Protein AF-A0A2G5UJR7-F1 (afdb_monomer_lite)

Secondary structure (DSSP, 8-state):
----PPPP-EE----EEEEEEEES-EEE--SEEEEEEEEEEEEE--S-EEEEEEEEEEEE--S-EEEEEEES-EEE--S--SEEEEESS-B--S-HHHHHHHHHHHHHHHHHHHHHHHHH---HHHHHHHHTT-STTHHHHHHTT--EEEEEEEE-GGG--EEEEEETTEEEEEEEEE-SSGGGTT-EEE-SS-TTEEEEEE-TTSS-SHHHHHHHHHHHHT--S-SEEEE--SS--HHHHT-SHHHHT-SEEEE--S---HHHHHHHHHH-TT--EEEE-SPPPTT-TTGGGGSSEEEE-S-----HHHHHT---SEEEESS---BHHHHHHHHHHHHHH---SS--EEEEES-BS-HHHHHTT---B-GGGGGGGS--S-TTTSSHHHHTTT-EEEEEETTEEEEEEEETTTEEEEEEEEHHHHH---

InterPro domains:
  IPR012885 Sdz-33, F-box domain [PF07735] (295-349)

Radius of gyration: 39.43 Å; chains: 1; bounding box: 94×43×127 Å

pLDDT: mean 76.52, std 18.33, range [26.19, 98.12]

Foldseek 3Di:
DDDDDDDADEDPDADEAEEEEDEPHEYEHHAEYHAYEYEQYEYEDHAEYAHYEYHDYEYEDYAEYHHYEYEDYEYPDHNDYDHYDYDDDDDPDNPVVVVVVVVVVVVVVVVVVLLVCLVPDDQPLVNVQSCVPDVPSLVSLQVVLFPKAQWEWADAAPRQIWIWIAGPNDIAIEGEAEDPDPVCAQDWAQDPVDSSYIYGYFHPPDLCTVLVVVVVVCSSNVPPAHAEYEYQHQPDQQLSVQPHLRSLAYQEYEYQRADDDPVSLVVNVVRNPNHQYYEYQYADDPPCLLSQLQHAAYEYNDARADALVSVQPGPYQHEEYQHYPQELLRLLVNVVSCQPVVPDVNHFKYKYAFYHDDPCSNCPPADKDDPCLVVLQDWDDDPPSNDCVLVPFSWIKHDRDVFKIWIWGDPPVGMIMIGIDGCCRTPNDD

Structure (mmCIF, N/CA/C/O backbone):
data_AF-A0A2G5UJR7-F1
#
_entry.id   AF-A0A2G5UJR7-F1
#
loop_
_atom_site.group_PDB
_atom_site.id
_atom_site.type_symbol
_atom_site.label_atom_id
_atom_site.label_alt_id
_atom_site.label_comp_id
_atom_site.label_asym_id
_atom_site.label_entity_id
_atom_site.label_seq_id
_atom_site.pdbx_PDB_ins_code
_atom_site.Cartn_x
_atom_site.Cartn_y
_atom_site.Cartn_z
_atom_site.occupancy
_atom_site.B_iso_or_equiv
_atom_site.auth_seq_id
_atom_site.auth_comp_id
_atom_site.auth_asym_id
_atom_site.auth_atom_id
_atom_site.pdbx_PDB_model_num
ATOM 1 N N . MET A 1 1 ? 61.836 2.411 -93.954 1.00 38.62 1 MET A N 1
ATOM 2 C CA . MET A 1 1 ? 61.066 3.333 -93.095 1.00 38.62 1 MET A CA 1
ATOM 3 C C . MET A 1 1 ? 59.613 3.214 -93.501 1.00 38.62 1 MET A C 1
ATOM 5 O O . MET A 1 1 ? 59.251 3.673 -94.574 1.00 38.62 1 MET A O 1
ATOM 9 N N . SER A 1 2 ? 58.830 2.520 -92.686 1.00 26.19 2 SER A N 1
ATOM 10 C CA . SER A 1 2 ? 57.394 2.307 -92.867 1.00 26.19 2 SER A CA 1
ATOM 11 C C . SER A 1 2 ? 56.785 2.135 -91.476 1.00 26.19 2 SER A C 1
ATOM 13 O O . SER A 1 2 ? 57.168 1.220 -90.753 1.00 26.19 2 SER A O 1
ATOM 15 N N . ASN A 1 3 ? 55.906 3.069 -91.109 1.00 37.50 3 ASN A N 1
ATOM 16 C CA . ASN A 1 3 ? 55.035 3.029 -89.934 1.00 37.50 3 ASN A CA 1
ATOM 17 C C . ASN A 1 3 ? 53.790 2.191 -90.252 1.00 37.50 3 ASN A C 1
ATOM 19 O O . ASN A 1 3 ? 53.241 2.379 -91.332 1.00 37.50 3 ASN A O 1
ATOM 23 N N . PHE A 1 4 ? 53.364 1.338 -89.312 1.00 28.88 4 PHE A N 1
ATOM 24 C CA . PHE A 1 4 ? 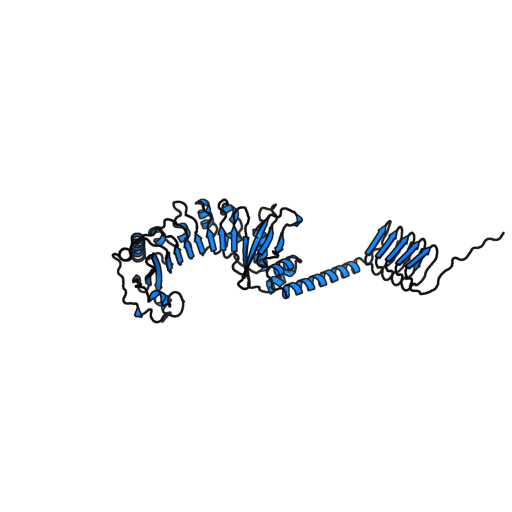51.989 0.980 -88.885 1.00 28.88 4 PHE A CA 1
ATOM 25 C C . PHE A 1 4 ? 52.088 -0.166 -87.837 1.00 28.88 4 PHE A C 1
ATOM 27 O O . PHE A 1 4 ? 53.146 -0.791 -87.757 1.00 28.88 4 PHE A O 1
ATOM 34 N N . PRO A 1 5 ? 51.089 -0.354 -86.949 1.00 34.91 5 PRO A N 1
ATOM 35 C CA . PRO A 1 5 ? 51.280 -0.553 -85.511 1.00 34.91 5 PRO A CA 1
ATOM 36 C C . PRO A 1 5 ? 51.172 -2.021 -85.065 1.00 34.91 5 PRO A C 1
ATOM 38 O O . PRO A 1 5 ? 50.474 -2.816 -85.687 1.00 34.91 5 PRO A O 1
ATOM 41 N N . GLU A 1 6 ? 51.842 -2.360 -83.959 1.00 30.22 6 GLU A N 1
ATOM 42 C CA . GLU A 1 6 ? 51.709 -3.656 -83.280 1.00 30.22 6 GLU A CA 1
ATOM 43 C C . GLU A 1 6 ? 50.329 -3.777 -82.611 1.00 30.22 6 GLU A C 1
ATOM 45 O O . GLU A 1 6 ? 49.926 -2.929 -81.815 1.00 30.22 6 GLU A O 1
ATOM 50 N N . GLU A 1 7 ? 49.598 -4.832 -82.971 1.00 31.41 7 GLU A N 1
ATOM 51 C CA . GLU A 1 7 ? 48.292 -5.207 -82.427 1.00 31.41 7 GLU A CA 1
ATOM 52 C C . GLU A 1 7 ? 48.357 -5.470 -80.909 1.00 31.41 7 GLU A C 1
ATOM 54 O O . GLU A 1 7 ? 49.208 -6.216 -80.422 1.00 31.41 7 GLU A O 1
ATOM 59 N N . VAL A 1 8 ? 47.415 -4.894 -80.153 1.00 36.28 8 VAL A N 1
ATOM 60 C CA . VAL A 1 8 ? 47.184 -5.213 -78.734 1.00 36.28 8 VAL A CA 1
ATOM 61 C C . VAL A 1 8 ? 46.490 -6.585 -78.661 1.00 36.28 8 VAL A C 1
ATOM 63 O O . VAL A 1 8 ? 45.451 -6.756 -79.304 1.00 36.28 8 VAL A O 1
ATOM 66 N N . PRO A 1 9 ? 46.993 -7.583 -77.908 1.00 38.06 9 PRO A N 1
ATOM 67 C CA . PRO A 1 9 ? 46.350 -8.892 -77.855 1.00 38.06 9 PRO A CA 1
ATOM 68 C C . PRO A 1 9 ? 45.010 -8.797 -77.115 1.00 38.06 9 PRO A C 1
ATOM 70 O O . PRO A 1 9 ? 44.986 -8.559 -75.904 1.00 38.06 9 PRO A O 1
ATOM 73 N N . SER A 1 10 ? 43.905 -9.013 -77.832 1.00 43.06 10 SER A N 1
ATOM 74 C CA . SER A 1 10 ? 42.566 -9.186 -77.263 1.00 43.06 10 SER A CA 1
ATOM 75 C C . SER A 1 10 ? 42.354 -10.653 -76.869 1.00 43.06 10 SER A C 1
ATOM 77 O O . SER A 1 10 ? 42.514 -11.568 -77.678 1.00 43.06 10 SER A O 1
ATOM 79 N N . PHE A 1 11 ? 42.005 -10.913 -75.606 1.00 47.06 11 PHE A N 1
ATOM 80 C CA . PHE A 1 11 ? 41.669 -12.263 -75.145 1.00 47.06 11 PHE A CA 1
ATOM 81 C C . PHE A 1 11 ? 40.153 -12.490 -75.241 1.00 47.06 11 PHE A C 1
ATOM 83 O O . PHE A 1 11 ? 39.407 -12.149 -74.328 1.00 47.06 11 PHE A O 1
ATOM 90 N N . LEU A 1 12 ? 39.695 -13.130 -76.320 1.00 41.28 12 LEU A N 1
ATOM 91 C CA . LEU A 1 12 ? 38.316 -13.621 -76.465 1.00 41.28 12 LEU A CA 1
ATOM 92 C C . LEU A 1 12 ? 38.169 -15.035 -75.875 1.00 41.28 12 LEU A C 1
ATOM 94 O O . LEU A 1 12 ? 38.038 -16.013 -76.612 1.00 41.28 12 LEU A O 1
ATOM 98 N N . VAL A 1 13 ? 38.214 -15.182 -74.544 1.00 45.31 13 VAL A N 1
ATOM 99 C CA . VAL A 1 13 ? 37.947 -16.488 -73.903 1.00 45.31 13 VAL A CA 1
ATOM 100 C C . VAL A 1 13 ? 37.027 -16.352 -72.679 1.00 45.31 13 VAL A C 1
ATOM 102 O O . VAL A 1 13 ? 37.422 -15.750 -71.678 1.00 45.31 13 VAL A O 1
ATOM 105 N N . PRO A 1 14 ? 35.839 -16.995 -72.666 1.00 49.75 14 PRO A N 1
ATOM 106 C CA . PRO A 1 14 ? 34.995 -17.048 -71.477 1.00 49.75 14 PRO A CA 1
ATOM 107 C C . PRO A 1 14 ? 35.597 -17.987 -70.414 1.00 49.75 14 PRO A C 1
ATOM 109 O O . PRO A 1 14 ? 35.396 -19.202 -70.440 1.00 49.75 14 PRO A O 1
ATOM 112 N N . GLY A 1 15 ? 36.324 -17.418 -69.445 1.00 60.34 15 GLY A N 1
ATOM 113 C CA . GLY A 1 15 ? 37.011 -18.140 -68.363 1.00 60.34 15 GLY A CA 1
ATOM 114 C C . GLY A 1 15 ? 36.533 -17.797 -66.943 1.00 60.34 15 GLY A C 1
ATOM 115 O O . GLY A 1 15 ? 35.838 -16.804 -66.710 1.00 60.34 15 GLY A O 1
ATOM 116 N N . ARG A 1 16 ? 36.906 -18.641 -65.965 1.00 59.06 16 ARG A N 1
ATOM 117 C CA . ARG A 1 16 ? 36.943 -18.275 -64.536 1.00 59.06 16 ARG A CA 1
ATOM 118 C C . ARG A 1 16 ? 38.383 -17.948 -64.169 1.00 59.06 16 ARG A C 1
ATOM 120 O O . ARG A 1 16 ? 39.237 -18.823 -64.270 1.00 59.06 16 ARG A O 1
ATOM 127 N N . PHE A 1 17 ? 38.627 -16.741 -63.682 1.00 60.78 17 PHE A N 1
ATOM 128 C CA . PHE A 1 17 ? 39.957 -16.315 -63.257 1.00 60.78 17 PHE A CA 1
ATOM 129 C C . PHE A 1 17 ? 40.044 -16.326 -61.729 1.00 60.78 17 PHE A C 1
ATOM 131 O O . PHE A 1 17 ? 39.136 -15.858 -61.037 1.00 60.78 17 PHE A O 1
ATOM 138 N N . GLY A 1 18 ? 41.108 -16.936 -61.207 1.00 59.69 18 GLY A N 1
ATOM 139 C CA . GLY A 1 18 ? 41.372 -17.061 -59.775 1.00 59.69 18 GLY A CA 1
ATOM 140 C C . GLY A 1 18 ? 42.086 -15.828 -59.225 1.00 59.69 18 GLY A C 1
ATOM 141 O O . GLY A 1 18 ? 41.531 -14.730 -59.244 1.00 59.69 18 GLY A O 1
ATOM 142 N N . THR A 1 19 ? 43.307 -16.026 -58.719 1.00 67.31 19 THR A N 1
ATOM 143 C CA . THR A 1 19 ? 44.206 -14.930 -58.339 1.00 67.31 19 THR A CA 1
ATOM 144 C C . THR A 1 19 ? 45.015 -14.505 -59.554 1.00 67.31 19 THR A C 1
ATOM 146 O O . THR A 1 19 ? 45.807 -15.293 -60.068 1.00 67.31 19 THR A O 1
ATOM 149 N N . THR A 1 20 ? 44.792 -13.297 -60.060 1.00 59.09 20 THR A N 1
ATOM 150 C CA . THR A 1 20 ? 45.427 -12.843 -61.308 1.00 59.09 20 THR A CA 1
ATOM 151 C C . THR A 1 20 ? 45.655 -11.335 -61.271 1.00 59.09 20 THR A C 1
ATOM 153 O O . THR A 1 20 ? 44.880 -10.601 -60.657 1.00 59.09 20 THR A O 1
ATOM 156 N N . THR A 1 21 ? 46.715 -10.875 -61.930 1.00 58.19 21 THR A N 1
ATOM 157 C CA . THR A 1 21 ? 46.986 -9.452 -62.152 1.00 58.19 21 THR A CA 1
ATOM 158 C C . THR A 1 21 ? 47.018 -9.217 -63.652 1.00 58.19 21 THR A C 1
ATOM 160 O O . THR A 1 21 ? 47.770 -9.895 -64.348 1.00 58.19 21 THR A O 1
ATOM 163 N N . PHE A 1 22 ? 46.222 -8.267 -64.132 1.00 59.31 22 PHE A N 1
ATOM 164 C CA . PHE A 1 22 ? 46.191 -7.862 -65.536 1.00 59.31 22 PHE A CA 1
ATOM 165 C C . PHE A 1 22 ? 46.732 -6.437 -65.674 1.00 59.31 22 PHE A C 1
ATOM 167 O O . PHE A 1 22 ? 46.441 -5.575 -64.838 1.00 59.31 22 PHE A O 1
ATOM 174 N N . GLN A 1 23 ? 47.537 -6.201 -66.710 1.00 56.31 23 GLN A N 1
ATOM 175 C CA . GLN A 1 23 ? 48.100 -4.892 -67.045 1.00 56.31 23 GLN A CA 1
ATOM 176 C C . GLN A 1 23 ? 47.990 -4.684 -68.562 1.00 56.31 23 GLN A C 1
ATOM 178 O O . GLN A 1 23 ? 48.477 -5.534 -69.300 1.00 56.31 23 GLN A O 1
ATOM 183 N N . ASN A 1 24 ? 47.381 -3.575 -69.001 1.00 55.94 24 ASN A N 1
ATOM 184 C CA . ASN A 1 24 ? 47.326 -3.120 -70.403 1.00 55.94 24 ASN A CA 1
ATOM 185 C C . ASN A 1 24 ? 46.760 -4.135 -71.433 1.00 55.94 24 ASN A C 1
ATOM 187 O O . ASN A 1 24 ? 47.414 -4.428 -72.431 1.00 55.94 24 ASN A O 1
ATOM 191 N N . HIS A 1 25 ? 45.564 -4.680 -71.219 1.00 56.44 25 HIS A N 1
ATOM 192 C CA . HIS A 1 25 ? 44.875 -5.537 -72.202 1.00 56.44 25 HIS A CA 1
ATOM 193 C C . HIS A 1 25 ? 43.365 -5.193 -72.215 1.00 56.44 25 HIS A C 1
ATOM 195 O O . HIS A 1 25 ? 42.941 -4.363 -71.420 1.00 56.44 25 HIS A O 1
ATOM 201 N N . ASP A 1 26 ? 42.557 -5.851 -73.057 1.00 54.47 26 ASP A N 1
ATOM 202 C CA . ASP A 1 26 ? 41.081 -5.786 -73.028 1.00 54.47 26 ASP A CA 1
ATOM 203 C C . ASP A 1 26 ? 40.491 -7.178 -72.742 1.00 54.47 26 ASP A C 1
ATOM 205 O O . ASP A 1 26 ? 41.033 -8.197 -73.186 1.00 54.47 26 ASP A O 1
ATOM 209 N N . VAL A 1 27 ? 39.395 -7.255 -71.975 1.00 56.84 27 VAL A N 1
ATOM 210 C CA . VAL A 1 27 ? 38.696 -8.512 -71.640 1.00 56.84 27 VAL A CA 1
ATOM 211 C C . VAL A 1 27 ? 37.200 -8.297 -71.811 1.00 56.84 27 VAL A C 1
ATOM 213 O O . VAL A 1 27 ? 36.588 -7.523 -71.076 1.00 56.84 27 VAL A O 1
ATOM 216 N N . SER A 1 28 ? 36.604 -9.072 -72.712 1.00 55.25 28 SER A N 1
ATOM 217 C CA . SER A 1 28 ? 35.161 -9.115 -72.939 1.00 55.25 28 SER A CA 1
ATOM 218 C C . SER A 1 28 ? 34.537 -10.411 -72.397 1.00 55.25 28 SER A C 1
ATOM 220 O O . SER A 1 28 ? 35.118 -11.495 -72.470 1.00 55.25 28 SER A O 1
ATOM 222 N N . GLU A 1 29 ? 33.347 -10.291 -71.801 1.00 57.34 29 GLU A N 1
ATOM 223 C CA . GLU A 1 29 ? 32.478 -11.395 -71.343 1.00 57.34 29 GLU A CA 1
ATOM 224 C C . GLU A 1 29 ? 33.055 -12.452 -70.353 1.00 57.34 29 GLU A C 1
ATOM 226 O O . GLU A 1 29 ? 32.747 -13.655 -70.437 1.00 57.34 29 GLU A O 1
ATOM 231 N N . PRO A 1 30 ? 33.842 -12.085 -69.328 1.00 62.06 30 PRO A N 1
ATOM 232 C CA . PRO A 1 30 ? 34.318 -13.058 -68.349 1.00 62.06 30 PRO A CA 1
ATOM 233 C C . PRO A 1 30 ? 33.185 -13.553 -67.424 1.00 62.06 30 PRO A C 1
ATOM 235 O O . PRO A 1 30 ? 32.359 -12.794 -66.902 1.00 62.06 30 PRO A O 1
ATOM 238 N N . ARG A 1 31 ? 33.159 -14.866 -67.130 1.00 60.12 31 ARG A N 1
ATOM 239 C CA . ARG A 1 31 ? 32.118 -15.460 -66.262 1.00 60.12 31 ARG A CA 1
ATOM 240 C C . ARG A 1 31 ? 32.299 -15.123 -64.780 1.00 60.12 31 ARG A C 1
ATOM 242 O O . ARG A 1 31 ? 31.296 -14.962 -64.080 1.00 60.12 31 ARG A O 1
ATOM 249 N N . SER A 1 32 ? 33.530 -15.093 -64.267 1.00 63.66 32 SER A N 1
ATOM 250 C CA . SER A 1 32 ? 33.801 -14.689 -62.877 1.00 63.66 32 SER A CA 1
ATOM 251 C C . SER A 1 32 ? 35.277 -14.415 -62.593 1.00 63.66 32 SER A C 1
ATOM 253 O O . SER A 1 32 ? 36.124 -15.204 -63.018 1.00 63.66 32 SER A O 1
ATOM 255 N N . PHE A 1 33 ? 35.542 -13.424 -61.743 1.00 64.56 33 PHE A N 1
ATOM 256 C CA . PHE A 1 33 ? 36.852 -13.151 -61.144 1.00 64.56 33 PHE A CA 1
ATOM 257 C C . PHE A 1 33 ? 36.846 -13.414 -59.635 1.00 64.56 33 PHE A C 1
ATOM 259 O O . PHE A 1 33 ? 35.886 -13.066 -58.941 1.00 64.56 33 PHE A O 1
ATOM 266 N N . GLY A 1 34 ? 37.909 -14.048 -59.140 1.00 62.47 34 GLY A N 1
ATOM 267 C CA . GLY A 1 34 ? 38.152 -14.319 -57.724 1.00 62.47 34 GLY A CA 1
ATOM 268 C C . GLY A 1 34 ? 38.814 -13.140 -57.011 1.00 62.47 34 GLY A C 1
ATOM 269 O O . GLY A 1 34 ? 38.117 -12.239 -56.545 1.00 62.47 34 GLY A O 1
ATOM 270 N N . THR A 1 35 ? 40.146 -13.176 -56.911 1.00 69.12 35 THR A N 1
ATOM 271 C CA . THR A 1 35 ? 40.968 -12.106 -56.325 1.00 69.12 35 THR A CA 1
ATOM 272 C C . THR A 1 35 ? 41.793 -11.473 -57.433 1.00 69.12 35 THR A C 1
ATOM 274 O O . THR A 1 35 ? 42.740 -12.084 -57.918 1.00 69.12 35 THR A O 1
ATOM 277 N N . THR A 1 36 ? 41.444 -10.278 -57.886 1.00 63.09 36 THR A N 1
ATOM 278 C CA . THR A 1 36 ? 42.038 -9.744 -59.122 1.00 63.09 36 THR A CA 1
ATOM 279 C C . THR A 1 36 ? 42.407 -8.278 -58.973 1.00 63.09 36 THR A C 1
ATOM 281 O O . THR A 1 36 ? 41.673 -7.509 -58.354 1.00 63.09 36 THR A O 1
ATOM 284 N N . THR A 1 37 ? 43.546 -7.899 -59.544 1.00 60.31 37 THR A N 1
ATOM 285 C CA . THR A 1 37 ? 43.966 -6.499 -59.654 1.00 60.31 37 THR A CA 1
ATOM 286 C C . THR A 1 37 ? 44.063 -6.137 -61.127 1.00 60.31 37 THR A C 1
ATOM 288 O O . THR A 1 37 ? 44.792 -6.795 -61.873 1.00 60.31 37 THR A O 1
ATOM 291 N N . PHE A 1 38 ? 43.352 -5.088 -61.529 1.00 61.50 38 PHE A N 1
ATOM 292 C CA . PHE A 1 38 ? 43.414 -4.524 -62.875 1.00 61.50 38 PHE A CA 1
ATOM 293 C C . PHE A 1 38 ? 44.137 -3.175 -62.830 1.00 61.50 38 PHE A C 1
ATOM 295 O O . PHE A 1 38 ? 43.884 -2.359 -61.937 1.00 61.50 38 PHE A O 1
ATOM 302 N N . ARG A 1 39 ? 45.021 -2.916 -63.802 1.00 56.41 39 ARG A N 1
ATOM 303 C CA . ARG A 1 39 ? 45.673 -1.609 -64.018 1.00 56.41 39 ARG A CA 1
ATOM 304 C C . ARG A 1 39 ? 45.616 -1.215 -65.500 1.00 56.41 39 ARG A C 1
ATOM 306 O O . ARG A 1 39 ? 46.098 -1.999 -66.311 1.00 56.41 39 ARG A O 1
ATOM 313 N N . ASN A 1 40 ? 45.037 -0.044 -65.803 1.00 56.72 40 ASN A N 1
ATOM 314 C CA . ASN A 1 40 ? 44.786 0.506 -67.151 1.00 56.72 40 ASN A CA 1
ATOM 315 C C . ASN A 1 40 ? 44.059 -0.462 -68.123 1.00 56.72 40 ASN A C 1
ATOM 317 O O . ASN A 1 40 ? 44.724 -1.189 -68.861 1.00 56.72 40 ASN A O 1
ATOM 321 N N . TYR A 1 41 ? 42.725 -0.530 -68.090 1.00 63.62 41 TYR A N 1
ATOM 322 C CA . TYR A 1 41 ? 41.926 -1.584 -68.744 1.00 63.62 41 TYR A CA 1
ATOM 323 C C . TYR A 1 41 ? 40.449 -1.179 -68.923 1.00 63.62 41 TYR A C 1
ATOM 325 O O . TYR A 1 41 ? 39.905 -0.467 -68.082 1.00 63.62 41 TYR A O 1
ATOM 333 N N . ASP A 1 42 ? 39.775 -1.757 -69.921 1.00 54.75 42 ASP A N 1
ATOM 334 C CA . ASP A 1 42 ? 38.312 -1.709 -70.049 1.00 54.75 42 ASP A CA 1
ATOM 335 C C . ASP A 1 42 ? 37.711 -3.113 -69.889 1.00 54.75 42 ASP A C 1
ATOM 337 O O . ASP A 1 42 ? 38.165 -4.091 -70.495 1.00 54.75 42 ASP A O 1
ATOM 341 N N . VAL A 1 43 ? 36.690 -3.245 -69.033 1.00 55.91 43 VAL A N 1
ATOM 342 C CA . VAL A 1 43 ? 36.000 -4.528 -68.801 1.00 55.91 43 VAL A CA 1
ATOM 343 C C . VAL A 1 43 ? 34.507 -4.384 -69.070 1.00 55.91 43 VAL A C 1
ATOM 345 O O . VAL A 1 43 ? 33.806 -3.657 -68.363 1.00 55.91 43 VAL A O 1
ATOM 348 N N . SER A 1 44 ? 34.008 -5.153 -70.040 1.00 54.44 44 SER A N 1
ATOM 349 C CA . SER A 1 44 ? 32.599 -5.174 -70.446 1.00 54.44 44 SER A CA 1
ATOM 350 C C . SER A 1 44 ? 31.889 -6.482 -70.058 1.00 54.44 44 SER A C 1
ATOM 352 O O . SER A 1 44 ? 32.420 -7.589 -70.191 1.00 54.44 44 SER A O 1
ATOM 354 N N . GLU A 1 45 ? 30.674 -6.345 -69.515 1.00 56.28 45 GLU A N 1
ATOM 355 C CA . GLU A 1 45 ? 29.735 -7.423 -69.146 1.00 56.28 45 GLU A CA 1
ATOM 356 C C . GLU A 1 45 ? 30.224 -8.562 -68.202 1.00 56.28 45 GLU A C 1
ATOM 358 O O . GLU A 1 45 ? 29.835 -9.734 -68.342 1.00 56.28 45 GLU A O 1
ATOM 363 N N . PRO A 1 46 ? 31.024 -8.296 -67.156 1.00 61.44 46 PRO A N 1
ATOM 364 C CA . PRO A 1 46 ? 31.407 -9.335 -66.206 1.00 61.44 46 PRO A CA 1
ATOM 365 C C . PRO A 1 46 ? 30.209 -9.794 -65.350 1.00 61.44 46 PRO A C 1
ATOM 367 O O . PRO A 1 46 ? 29.490 -9.010 -64.718 1.00 61.44 46 PRO A O 1
ATOM 370 N N . ARG A 1 47 ? 30.006 -11.116 -65.221 1.00 60.00 47 ARG A N 1
ATOM 371 C CA . ARG A 1 47 ? 28.889 -11.634 -64.397 1.00 60.00 47 ARG A CA 1
ATOM 372 C C . ARG A 1 47 ? 29.127 -11.524 -62.885 1.00 60.00 47 ARG A C 1
ATOM 374 O O . ARG A 1 47 ? 28.146 -11.371 -62.150 1.00 60.00 47 ARG A O 1
ATOM 381 N N . ARG A 1 48 ? 30.361 -11.698 -62.385 1.00 61.72 48 ARG A N 1
ATOM 382 C CA . ARG A 1 48 ? 30.683 -11.692 -60.936 1.00 61.72 48 ARG A CA 1
ATOM 383 C C . ARG A 1 48 ? 32.138 -11.303 -60.643 1.00 61.72 48 ARG A C 1
ATOM 385 O O . ARG A 1 48 ? 33.042 -11.940 -61.177 1.00 61.72 48 ARG A O 1
ATOM 392 N N . PHE A 1 49 ? 32.336 -10.407 -59.677 1.00 63.47 49 PHE A N 1
ATOM 393 C CA . PHE A 1 49 ? 33.633 -10.137 -59.040 1.00 63.47 49 PHE A CA 1
ATOM 394 C C . PHE A 1 49 ? 33.630 -10.533 -57.560 1.00 63.47 49 PHE A C 1
ATOM 396 O O . PHE A 1 49 ? 32.652 -10.287 -56.848 1.00 63.47 49 PHE A O 1
ATOM 403 N N . GLY A 1 50 ? 34.718 -11.155 -57.105 1.00 63.00 50 GLY A N 1
ATOM 404 C CA . GLY A 1 50 ? 34.993 -11.458 -55.703 1.00 63.00 50 GLY A CA 1
ATOM 405 C C . GLY A 1 50 ? 35.635 -10.276 -54.974 1.00 63.00 50 GLY A C 1
ATOM 406 O O . GLY A 1 50 ? 34.948 -9.307 -54.649 1.00 63.00 50 GLY A O 1
ATOM 407 N N . THR A 1 51 ? 36.934 -10.387 -54.690 1.00 65.88 51 THR A N 1
ATOM 408 C CA . THR A 1 51 ? 37.757 -9.321 -54.101 1.00 65.88 51 THR A CA 1
ATOM 409 C C . THR A 1 51 ? 38.563 -8.670 -55.215 1.00 65.88 51 THR A C 1
ATOM 411 O O . THR A 1 51 ? 39.410 -9.322 -55.822 1.00 65.88 51 THR A O 1
ATOM 414 N N . THR A 1 52 ? 38.299 -7.411 -55.545 1.00 61.25 52 THR A N 1
ATOM 415 C CA . THR A 1 52 ? 38.892 -6.810 -56.751 1.00 61.25 52 THR A CA 1
ATOM 416 C C . THR A 1 52 ? 39.328 -5.374 -56.511 1.00 61.25 52 THR A C 1
ATOM 418 O O . THR A 1 52 ? 38.610 -4.608 -55.869 1.00 61.25 52 THR A O 1
ATOM 421 N N . THR A 1 53 ? 40.496 -5.017 -57.039 1.00 59.78 53 THR A N 1
ATOM 422 C CA . THR A 1 53 ? 41.014 -3.646 -57.020 1.00 59.78 53 THR A CA 1
ATOM 423 C C . THR A 1 53 ? 41.174 -3.151 -58.451 1.00 59.78 53 THR A C 1
ATOM 425 O O . THR A 1 53 ? 41.848 -3.799 -59.256 1.00 59.78 53 THR A O 1
ATOM 428 N N . PHE A 1 54 ? 40.578 -1.999 -58.745 1.00 60.75 54 PHE A N 1
ATOM 429 C CA . PHE A 1 54 ? 40.687 -1.306 -60.027 1.00 60.75 54 PHE A CA 1
ATOM 430 C C . PHE A 1 54 ? 41.483 -0.001 -59.845 1.00 60.75 54 PHE A C 1
ATOM 432 O O . PHE A 1 54 ? 41.282 0.720 -58.866 1.00 60.75 54 PHE A O 1
ATOM 439 N N . GLN A 1 55 ? 42.424 0.259 -60.760 1.00 56.31 55 GLN A N 1
ATOM 440 C CA . GLN A 1 55 ? 43.245 1.479 -60.848 1.00 56.31 55 GLN A CA 1
ATOM 441 C C . GLN A 1 55 ? 43.389 1.963 -62.314 1.00 56.31 55 GLN A C 1
ATOM 443 O O . GLN A 1 55 ? 44.020 1.286 -63.121 1.00 56.31 55 GLN A O 1
ATOM 448 N N . ASN A 1 56 ? 42.849 3.147 -62.605 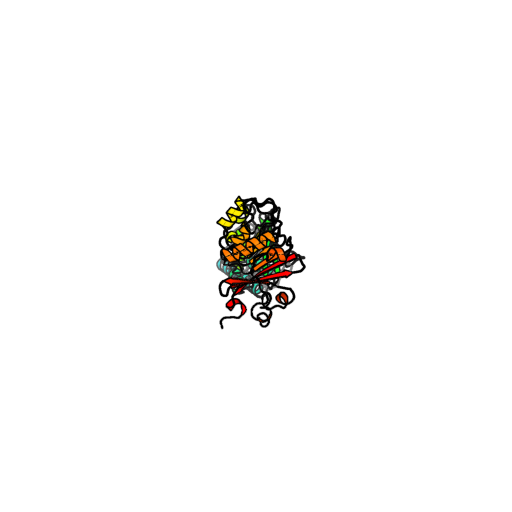1.00 55.19 56 ASN A N 1
ATOM 449 C CA . ASN A 1 56 ? 42.499 3.794 -63.890 1.00 55.19 56 ASN A CA 1
ATOM 450 C C . ASN A 1 56 ? 41.726 2.924 -64.935 1.00 55.19 56 ASN A C 1
ATOM 452 O O . ASN A 1 56 ? 42.381 2.317 -65.774 1.00 55.19 56 ASN A O 1
ATOM 456 N N . HIS A 1 57 ? 40.379 2.852 -64.905 1.00 60.88 57 HIS A N 1
ATOM 457 C CA . HIS A 1 57 ? 39.524 1.986 -65.765 1.00 60.88 57 HIS A CA 1
ATOM 458 C C . HIS A 1 57 ? 38.089 2.502 -65.959 1.00 60.88 57 HIS A C 1
ATOM 460 O O . HIS A 1 57 ? 37.577 3.152 -65.047 1.00 60.88 57 HIS A O 1
ATOM 466 N N . ASP A 1 58 ? 37.416 2.031 -67.019 1.00 52.97 58 ASP A N 1
ATOM 467 C CA . ASP A 1 58 ? 35.952 2.054 -67.166 1.00 52.97 58 ASP A CA 1
ATOM 468 C C . ASP A 1 58 ? 35.356 0.632 -67.053 1.00 52.97 58 ASP A C 1
ATOM 470 O O . ASP A 1 58 ? 35.847 -0.344 -67.631 1.00 52.97 58 ASP A O 1
ATOM 474 N N . VAL A 1 59 ? 34.273 0.482 -66.276 1.00 53.84 59 VAL A N 1
ATOM 475 C CA . VAL A 1 59 ? 33.564 -0.805 -66.110 1.00 53.84 59 VAL A CA 1
ATOM 476 C C . VAL A 1 59 ? 32.082 -0.635 -66.426 1.00 53.84 59 VAL A C 1
ATOM 478 O O . VAL A 1 59 ? 31.378 0.108 -65.740 1.00 53.84 59 VAL A O 1
ATOM 481 N N . SER A 1 60 ? 31.599 -1.393 -67.415 1.00 52.16 60 SER A N 1
ATOM 482 C CA . SER A 1 60 ? 30.210 -1.352 -67.892 1.00 52.16 60 SER A CA 1
ATOM 483 C C . SER A 1 60 ? 29.436 -2.643 -67.576 1.00 52.16 60 SER A C 1
ATOM 485 O O . SER A 1 60 ? 29.920 -3.764 -67.758 1.00 52.16 60 SER A O 1
ATOM 487 N N . GLU A 1 61 ? 28.218 -2.479 -67.049 1.00 55.03 61 GLU A N 1
ATOM 488 C CA . GLU A 1 61 ? 27.209 -3.526 -66.783 1.00 55.03 61 GLU A CA 1
ATOM 489 C C . GLU A 1 61 ? 27.600 -4.755 -65.911 1.00 55.03 61 GLU A C 1
ATOM 491 O O . GLU A 1 61 ? 27.187 -5.899 -66.166 1.00 55.03 61 GLU A O 1
ATOM 496 N N . PRO A 1 62 ? 28.337 -4.597 -64.800 1.00 58.62 62 PRO A N 1
ATOM 497 C CA . PRO A 1 62 ? 28.617 -5.708 -63.896 1.00 58.62 62 PRO A CA 1
ATOM 498 C C . PRO A 1 62 ? 27.357 -6.169 -63.136 1.00 58.62 62 PRO A C 1
ATOM 500 O O . PRO A 1 62 ? 26.672 -5.407 -62.447 1.00 58.62 62 PRO A O 1
ATOM 503 N N . ARG A 1 63 ? 27.068 -7.482 -63.144 1.00 57.47 63 ARG A N 1
ATOM 504 C CA . ARG A 1 63 ? 25.886 -8.004 -62.418 1.00 57.47 63 ARG A CA 1
ATOM 505 C C . ARG A 1 63 ? 26.054 -8.048 -60.892 1.00 57.47 63 ARG A C 1
ATOM 507 O O . ARG A 1 63 ? 25.046 -7.933 -60.189 1.00 57.47 63 ARG A O 1
ATOM 514 N N . ARG A 1 64 ? 27.256 -8.323 -60.358 1.00 58.75 64 ARG A N 1
ATOM 515 C CA . ARG A 1 64 ? 27.520 -8.455 -58.902 1.00 58.75 64 ARG A CA 1
ATOM 516 C C . ARG A 1 64 ? 28.980 -8.184 -58.525 1.00 58.75 64 ARG A C 1
ATOM 518 O O . ARG A 1 64 ? 29.867 -8.847 -59.063 1.00 58.75 64 ARG A O 1
ATOM 525 N N . PHE A 1 65 ? 29.185 -7.378 -57.483 1.00 58.38 65 PHE A N 1
ATOM 526 C CA . PHE A 1 65 ? 30.474 -7.200 -56.801 1.00 58.38 65 PHE A CA 1
ATOM 527 C C . PHE A 1 65 ? 30.456 -7.725 -55.358 1.00 58.38 65 PHE A C 1
ATOM 529 O O . PHE A 1 65 ? 29.456 -7.594 -54.644 1.00 58.38 65 PHE A O 1
ATOM 536 N N . GLY A 1 66 ? 31.572 -8.320 -54.933 1.00 59.66 66 GLY A N 1
ATOM 537 C CA . GLY A 1 66 ? 31.861 -8.675 -53.546 1.00 59.66 66 GLY A CA 1
ATOM 538 C C . GLY A 1 66 ? 32.462 -7.499 -52.773 1.00 59.66 66 GLY A C 1
ATOM 539 O O . GLY A 1 66 ? 31.734 -6.585 -52.384 1.00 59.66 66 GLY A O 1
ATOM 540 N N . THR A 1 67 ? 33.774 -7.560 -52.533 1.00 56.50 67 THR A N 1
ATOM 541 C CA . THR A 1 67 ? 34.561 -6.505 -51.875 1.00 56.50 67 THR A CA 1
ATOM 542 C C . THR A 1 67 ? 35.400 -5.808 -52.937 1.00 56.50 67 THR A C 1
ATOM 544 O O . THR A 1 67 ? 36.277 -6.437 -53.531 1.00 56.50 67 THR A O 1
ATOM 547 N N . THR A 1 68 ? 35.133 -4.534 -53.212 1.00 57.72 68 THR A N 1
ATOM 548 C CA . THR A 1 68 ? 35.763 -3.855 -54.354 1.00 57.72 68 THR A CA 1
ATOM 549 C C . THR A 1 68 ? 36.239 -2.454 -53.998 1.00 57.72 68 THR A C 1
ATOM 551 O O . THR A 1 68 ? 35.512 -1.692 -53.358 1.00 57.72 68 THR A O 1
ATOM 554 N N . THR A 1 69 ? 37.452 -2.125 -54.441 1.00 54.66 69 THR A N 1
ATOM 555 C CA . THR A 1 69 ? 38.045 -0.790 -54.313 1.00 54.66 69 THR A CA 1
ATOM 556 C C . THR A 1 69 ? 38.288 -0.214 -55.702 1.00 54.66 69 THR A C 1
ATOM 558 O O . THR A 1 69 ? 38.945 -0.854 -56.525 1.00 54.66 69 THR A O 1
ATOM 561 N N . PHE A 1 70 ? 37.772 0.990 -55.940 1.00 56.72 70 PHE A N 1
ATOM 562 C CA . PHE A 1 70 ? 37.941 1.745 -57.182 1.00 56.72 70 PHE A CA 1
ATOM 563 C C . PHE A 1 70 ? 38.749 3.022 -56.900 1.00 56.72 70 PHE A C 1
ATOM 565 O O . PHE A 1 70 ? 38.501 3.693 -55.893 1.00 56.72 70 PHE A O 1
ATOM 572 N N . GLN A 1 71 ? 39.713 3.355 -57.764 1.00 49.38 71 GLN A N 1
ATOM 573 C CA . GLN A 1 71 ? 40.552 4.554 -57.632 1.00 49.38 71 GLN A CA 1
ATOM 574 C C . GLN A 1 71 ? 40.661 5.290 -58.981 1.00 49.38 71 GLN A C 1
ATOM 576 O O . GLN A 1 71 ? 41.445 4.854 -59.818 1.00 49.38 71 GLN A O 1
ATOM 581 N N . ASN A 1 72 ? 39.951 6.423 -59.141 1.00 49.09 72 ASN A N 1
ATOM 582 C CA . ASN A 1 72 ? 39.863 7.295 -60.340 1.00 49.09 72 ASN A CA 1
ATOM 583 C C . ASN A 1 72 ? 39.023 6.756 -61.542 1.00 49.09 72 ASN A C 1
ATOM 585 O O . ASN A 1 72 ? 39.619 6.536 -62.599 1.00 49.09 72 ASN A O 1
ATOM 589 N N . HIS A 1 73 ? 37.700 6.502 -61.426 1.00 58.72 73 HIS A N 1
ATOM 590 C CA . HIS A 1 73 ? 36.871 5.813 -62.470 1.00 58.72 73 HIS A CA 1
ATOM 591 C C . HIS A 1 73 ? 35.446 6.355 -62.668 1.00 58.72 73 HIS A C 1
ATOM 593 O O . HIS A 1 73 ? 34.885 6.893 -61.715 1.00 58.72 73 HIS A O 1
ATOM 599 N N . ASP A 1 74 ? 34.846 6.026 -63.825 1.00 47.47 74 ASP A N 1
ATOM 600 C CA . ASP A 1 74 ? 33.396 5.991 -64.083 1.00 47.47 74 ASP A CA 1
ATOM 601 C C . ASP A 1 74 ? 32.866 4.534 -64.057 1.00 47.47 74 ASP A C 1
ATOM 603 O O . ASP A 1 74 ? 33.439 3.613 -64.645 1.00 47.47 74 ASP A O 1
ATOM 607 N N . VAL A 1 75 ? 31.754 4.286 -63.351 1.00 49.72 75 VAL A N 1
ATOM 608 C CA . VAL A 1 75 ? 31.093 2.964 -63.289 1.00 49.72 75 VAL A CA 1
ATOM 609 C C . VAL A 1 75 ? 29.626 3.105 -63.674 1.00 49.72 75 VAL A C 1
ATOM 611 O O . VAL A 1 75 ? 28.861 3.760 -62.967 1.00 49.72 75 VAL A O 1
ATOM 614 N N . SER A 1 76 ? 29.209 2.425 -64.744 1.00 47.09 76 SER A N 1
ATOM 615 C CA . SER A 1 76 ? 27.825 2.434 -65.226 1.00 47.09 76 SER A CA 1
ATOM 616 C C . SER A 1 76 ? 27.074 1.137 -64.874 1.00 47.09 76 SER A C 1
ATOM 618 O O . SER A 1 76 ? 27.537 0.018 -65.098 1.00 47.09 76 SER A O 1
ATOM 620 N N . GLU A 1 77 ? 25.888 1.299 -64.276 1.00 51.12 77 GLU A N 1
ATOM 621 C CA . GLU A 1 77 ? 24.850 0.268 -64.064 1.00 51.12 77 GLU A CA 1
ATOM 622 C C . GLU A 1 77 ? 25.209 -1.040 -63.306 1.00 51.12 77 GLU A C 1
ATOM 624 O O . GLU A 1 77 ? 24.867 -2.156 -63.722 1.00 51.12 77 GLU A O 1
ATOM 629 N N . PRO A 1 78 ? 25.813 -0.969 -62.112 1.00 54.06 78 PRO A N 1
ATOM 630 C CA . PRO A 1 78 ? 25.987 -2.139 -61.259 1.00 54.06 78 PRO A CA 1
ATOM 631 C C . PRO A 1 78 ? 24.662 -2.572 -60.605 1.00 54.06 78 PRO A C 1
ATOM 633 O O . PRO A 1 78 ? 24.041 -1.830 -59.846 1.00 54.06 78 PRO A O 1
ATOM 636 N N . ARG A 1 79 ? 24.246 -3.835 -60.791 1.00 53.00 79 ARG A N 1
ATOM 637 C CA . ARG A 1 79 ? 22.984 -4.323 -60.182 1.00 53.00 79 ARG A CA 1
ATOM 638 C C . ARG A 1 79 ? 23.059 -4.573 -58.671 1.00 53.00 79 ARG A C 1
ATOM 640 O O . ARG A 1 79 ? 22.022 -4.548 -58.010 1.00 53.00 79 ARG A O 1
ATOM 647 N N . ARG A 1 80 ? 24.228 -4.935 -58.115 1.00 54.56 80 ARG A N 1
ATOM 648 C CA . ARG A 1 80 ? 24.404 -5.265 -56.679 1.00 54.56 80 ARG A CA 1
ATOM 649 C C . ARG A 1 80 ? 25.841 -5.060 -56.189 1.00 54.56 80 ARG A C 1
ATOM 651 O O . ARG A 1 80 ? 26.761 -5.672 -56.736 1.00 54.56 80 ARG A O 1
ATOM 658 N N . PHE A 1 81 ? 25.981 -4.365 -55.060 1.00 51.09 81 PHE A N 1
ATOM 659 C CA . PHE A 1 81 ? 27.213 -4.262 -54.268 1.00 51.09 81 PHE A CA 1
ATOM 660 C C . PHE A 1 81 ? 27.044 -4.889 -52.881 1.00 51.09 81 PHE A C 1
ATOM 662 O O . PHE A 1 81 ? 25.945 -4.870 -52.320 1.00 51.09 81 PHE A O 1
ATOM 669 N N . ARG A 1 82 ? 28.126 -5.443 -52.318 1.00 50.91 82 ARG A N 1
ATOM 670 C CA . ARG A 1 82 ? 28.161 -5.916 -50.923 1.00 50.91 82 ARG A CA 1
ATOM 671 C C . ARG A 1 82 ? 28.952 -4.964 -50.024 1.00 50.91 82 ARG A C 1
ATOM 673 O O . ARG A 1 82 ? 28.407 -4.534 -49.013 1.00 50.91 82 ARG A O 1
ATOM 680 N N . THR A 1 83 ? 30.180 -4.622 -50.414 1.00 44.28 83 THR A N 1
ATOM 681 C CA . THR A 1 83 ? 31.023 -3.636 -49.720 1.00 44.28 83 THR A CA 1
ATOM 682 C C . THR A 1 83 ? 31.921 -2.936 -50.740 1.00 44.28 83 THR A C 1
ATOM 684 O O . THR A 1 83 ? 32.705 -3.603 -51.417 1.00 44.28 83 THR A O 1
ATOM 687 N N . THR A 1 84 ? 31.819 -1.610 -50.863 1.00 51.12 84 THR A N 1
ATOM 688 C CA . THR A 1 84 ? 32.533 -0.855 -51.907 1.00 51.12 84 THR A CA 1
ATOM 689 C C . THR A 1 84 ? 33.075 0.462 -51.367 1.00 51.12 84 THR A C 1
ATOM 691 O O . THR A 1 84 ? 32.389 1.152 -50.614 1.00 51.12 84 THR A O 1
ATOM 694 N N . THR A 1 85 ? 34.300 0.803 -51.764 1.00 45.88 85 THR A N 1
ATOM 695 C CA . THR A 1 85 ? 34.968 2.077 -51.456 1.00 45.88 85 THR A CA 1
ATOM 696 C C . THR A 1 85 ? 35.427 2.745 -52.749 1.00 45.88 85 THR A C 1
ATOM 698 O O . THR A 1 85 ? 36.125 2.113 -53.544 1.00 45.88 85 THR A O 1
ATOM 701 N N . PHE A 1 86 ? 35.053 4.013 -52.932 1.00 52.62 86 PHE A N 1
ATOM 702 C CA . PHE A 1 86 ? 35.438 4.852 -54.071 1.00 52.62 86 PHE A CA 1
ATOM 703 C C . PHE A 1 86 ? 36.395 5.954 -53.610 1.00 52.62 86 PHE A C 1
ATOM 705 O O . PHE A 1 86 ? 36.197 6.543 -52.545 1.00 52.62 86 PHE A O 1
ATOM 712 N N . GLN A 1 87 ? 37.420 6.241 -54.409 1.00 40.28 87 GLN A N 1
ATOM 713 C CA . GLN A 1 87 ? 38.282 7.410 -54.245 1.00 40.28 87 GLN A CA 1
ATOM 714 C C . GLN A 1 87 ? 38.374 8.149 -55.590 1.00 40.28 87 GLN A C 1
ATOM 716 O O . GLN A 1 87 ? 38.800 7.554 -56.578 1.00 40.28 87 GLN A O 1
ATOM 721 N N . ASN A 1 88 ? 37.979 9.431 -55.580 1.00 38.28 88 ASN A N 1
ATOM 722 C CA . ASN A 1 88 ? 37.908 10.389 -56.701 1.00 38.28 88 ASN A CA 1
ATOM 723 C C . ASN A 1 88 ? 36.836 10.110 -57.799 1.00 38.28 88 ASN A C 1
ATOM 725 O O . ASN A 1 88 ? 37.127 9.428 -58.776 1.00 38.28 88 ASN A O 1
ATOM 729 N N . HIS A 1 89 ? 35.665 10.763 -57.631 1.00 44.84 89 HIS A N 1
ATOM 730 C CA . HIS A 1 89 ? 34.555 11.099 -58.574 1.00 44.84 89 HIS A CA 1
ATOM 731 C C . HIS A 1 89 ? 33.461 10.068 -58.984 1.00 44.84 89 HIS A C 1
ATOM 733 O O . HIS A 1 89 ? 33.353 9.021 -58.352 1.00 44.84 89 HIS A O 1
ATOM 739 N N . ASP A 1 90 ? 32.529 10.534 -59.846 1.00 38.12 90 ASP A N 1
ATOM 740 C CA . ASP A 1 90 ? 31.048 10.439 -59.839 1.00 38.12 90 ASP A CA 1
ATOM 741 C C . ASP A 1 90 ? 30.434 9.030 -59.941 1.00 38.12 90 ASP A C 1
ATOM 743 O O . ASP A 1 90 ? 30.782 8.207 -60.779 1.00 38.12 90 ASP A O 1
ATOM 747 N N . VAL A 1 91 ? 29.421 8.776 -59.107 1.00 42.19 91 VAL A N 1
ATOM 748 C CA . VAL A 1 91 ? 28.607 7.554 -59.154 1.00 42.19 91 VAL A CA 1
ATOM 749 C C . VAL A 1 91 ? 27.239 7.915 -59.718 1.00 42.19 91 VAL A C 1
ATOM 751 O O . VAL A 1 91 ? 26.481 8.638 -59.072 1.00 42.19 91 VAL A O 1
ATOM 754 N N . SER A 1 92 ? 26.871 7.368 -60.877 1.00 42.53 92 SER A N 1
ATOM 755 C CA . SER A 1 92 ? 25.456 7.289 -61.254 1.00 42.53 92 SER A CA 1
ATOM 756 C C . SER A 1 92 ? 24.786 6.314 -60.277 1.00 42.53 92 SER A C 1
ATOM 758 O O . SER A 1 92 ? 25.130 5.132 -60.248 1.00 42.53 92 SER A O 1
ATOM 760 N N . GLU A 1 93 ? 23.921 6.819 -59.390 1.00 41.91 93 GLU A N 1
ATOM 761 C CA . GLU A 1 93 ? 23.318 6.048 -58.293 1.00 41.91 93 GLU A CA 1
ATOM 762 C C . GLU A 1 93 ? 22.768 4.685 -58.765 1.00 41.91 93 GLU A C 1
ATOM 764 O O . GLU A 1 93 ? 22.028 4.633 -59.749 1.00 41.91 93 GLU A O 1
ATOM 769 N N . PRO A 1 94 ? 23.016 3.568 -58.054 1.00 45.00 94 PRO A N 1
ATOM 770 C CA . PRO A 1 94 ? 22.173 2.394 -58.231 1.00 45.00 94 PRO A CA 1
ATOM 771 C C . PRO A 1 94 ? 20.768 2.772 -57.752 1.00 45.00 94 PRO A C 1
ATOM 773 O O . PRO A 1 94 ? 20.642 3.132 -56.582 1.00 45.00 94 PRO A O 1
ATOM 776 N N . ASP A 1 95 ? 19.753 2.697 -58.631 1.00 49.00 95 ASP A N 1
ATOM 777 C CA . ASP A 1 95 ? 18.340 3.049 -58.389 1.00 49.00 95 ASP A CA 1
ATOM 778 C C . ASP A 1 95 ? 18.018 3.177 -56.892 1.00 49.00 95 ASP A C 1
ATOM 780 O O . ASP A 1 95 ? 17.765 2.173 -56.207 1.00 49.00 95 ASP A O 1
ATOM 784 N N . ALA A 1 96 ? 18.022 4.404 -56.359 1.00 47.81 96 ALA A N 1
ATOM 785 C CA . ALA A 1 96 ? 17.721 4.675 -54.951 1.00 47.81 96 ALA A CA 1
ATOM 786 C C . ALA A 1 96 ? 16.404 3.998 -54.507 1.00 47.81 96 ALA A C 1
ATOM 788 O O . ALA A 1 96 ? 16.234 3.599 -53.350 1.00 47.81 96 ALA A O 1
ATOM 789 N N . HIS A 1 97 ? 15.500 3.769 -55.464 1.00 43.97 97 HIS A N 1
ATOM 790 C CA . HIS A 1 97 ? 14.283 2.982 -55.327 1.00 43.97 97 HIS A CA 1
ATOM 791 C C . HIS A 1 97 ? 14.520 1.513 -54.918 1.00 43.97 97 HIS A C 1
ATOM 793 O O . HIS A 1 97 ? 13.897 1.035 -53.969 1.00 43.97 97 HIS A O 1
ATOM 799 N N . GLN A 1 98 ? 15.443 0.785 -55.557 1.00 47.97 98 GLN A N 1
ATOM 800 C CA . GLN A 1 98 ? 15.721 -0.619 -55.222 1.00 47.97 98 GLN A CA 1
ATOM 801 C C . GLN A 1 98 ? 16.432 -0.766 -53.873 1.00 47.97 98 GLN A C 1
ATOM 803 O O . GLN A 1 98 ? 16.112 -1.671 -53.095 1.00 47.97 98 GLN A O 1
ATOM 808 N N . MET A 1 99 ? 17.355 0.147 -53.558 1.00 47.69 99 MET A N 1
ATOM 809 C CA . MET A 1 99 ? 18.017 0.193 -52.250 1.00 47.69 99 MET A CA 1
ATOM 810 C C . MET A 1 99 ? 17.025 0.520 -51.127 1.00 47.69 99 MET A C 1
ATOM 812 O O . MET A 1 99 ? 17.063 -0.106 -50.063 1.00 47.69 99 MET A O 1
ATOM 816 N N . SER A 1 100 ? 16.075 1.421 -51.388 1.00 50.53 100 SER A N 1
ATOM 817 C CA . SER A 1 100 ? 14.963 1.724 -50.484 1.00 50.53 100 SER A CA 1
ATOM 818 C C . SER A 1 100 ? 14.055 0.506 -50.259 1.00 50.53 100 SER A C 1
ATOM 820 O O . SER A 1 100 ? 13.813 0.134 -49.110 1.00 50.53 100 SER A O 1
ATOM 822 N N . ILE A 1 101 ? 13.638 -0.204 -51.317 1.00 58.56 101 ILE A N 1
ATOM 823 C CA . ILE A 1 101 ? 12.801 -1.417 -51.212 1.00 58.56 101 ILE A CA 1
ATOM 824 C C . ILE A 1 101 ? 13.519 -2.535 -50.445 1.00 58.56 101 ILE A C 1
ATOM 826 O O . ILE A 1 101 ? 12.920 -3.195 -49.588 1.00 58.56 101 ILE A O 1
ATOM 830 N N . MET A 1 102 ? 14.807 -2.763 -50.715 1.00 52.31 102 MET A N 1
ATOM 831 C CA . MET A 1 102 ? 15.588 -3.781 -50.009 1.00 52.31 102 MET A CA 1
ATOM 832 C C . MET A 1 102 ? 15.763 -3.417 -48.528 1.00 52.31 102 MET A C 1
ATOM 834 O O . MET A 1 102 ? 15.582 -4.276 -47.661 1.00 52.31 102 MET A O 1
ATOM 838 N N . GLY A 1 103 ? 16.022 -2.142 -48.223 1.00 60.00 103 GLY A N 1
ATOM 839 C CA . GLY A 1 103 ? 16.059 -1.621 -46.857 1.00 60.00 103 GLY A CA 1
ATOM 840 C C . GLY A 1 103 ? 14.725 -1.789 -46.121 1.00 60.00 103 GLY A C 1
ATOM 841 O O . GLY A 1 103 ? 14.707 -2.255 -44.980 1.00 60.00 103 GLY A O 1
ATOM 842 N N . GLN A 1 104 ? 13.601 -1.492 -46.777 1.00 63.91 104 GLN A N 1
ATOM 843 C CA . GLN A 1 104 ? 12.252 -1.695 -46.235 1.00 63.91 104 GLN A CA 1
ATOM 844 C C . GLN A 1 104 ? 11.945 -3.180 -45.998 1.00 63.91 104 GLN A C 1
ATOM 846 O O . GLN A 1 104 ? 11.444 -3.547 -44.935 1.00 63.91 104 GLN A O 1
ATOM 851 N N . THR A 1 105 ? 12.315 -4.056 -46.934 1.00 67.38 105 THR A N 1
ATOM 852 C CA . THR A 1 105 ? 12.102 -5.509 -46.822 1.00 67.38 105 THR A CA 1
ATOM 853 C C . THR A 1 105 ? 12.918 -6.117 -45.679 1.00 67.38 105 THR A C 1
ATOM 855 O O . THR A 1 105 ? 12.415 -6.950 -44.924 1.00 67.38 105 THR A O 1
ATOM 858 N N . LEU A 1 106 ? 14.177 -5.699 -45.514 1.00 70.50 106 LEU A N 1
ATOM 859 C CA . LEU A 1 106 ? 15.033 -6.159 -44.417 1.00 70.50 106 LEU A CA 1
ATOM 860 C C . LEU A 1 106 ? 14.540 -5.659 -43.055 1.00 70.50 106 LEU A C 1
ATOM 862 O O . LEU A 1 106 ? 14.558 -6.430 -42.095 1.00 70.50 106 LEU A O 1
ATOM 866 N N . ARG A 1 107 ? 14.060 -4.410 -42.972 1.00 66.12 107 ARG A N 1
ATOM 867 C CA . ARG A 1 107 ? 13.407 -3.877 -41.765 1.00 66.12 107 ARG A CA 1
ATOM 868 C C . ARG A 1 107 ? 12.156 -4.679 -41.420 1.00 66.12 107 ARG A C 1
ATOM 870 O O . ARG A 1 107 ? 12.063 -5.167 -40.303 1.00 66.12 107 ARG A O 1
ATOM 877 N N . LYS A 1 108 ? 11.282 -4.940 -42.397 1.00 73.75 108 LYS A N 1
ATOM 878 C CA . LYS A 1 108 ? 10.072 -5.751 -42.200 1.00 73.75 108 LYS A CA 1
ATOM 879 C C . LYS A 1 108 ? 10.389 -7.160 -41.683 1.00 73.75 108 LYS A C 1
ATOM 881 O O . LYS A 1 108 ? 9.821 -7.584 -40.685 1.00 73.75 108 LYS A O 1
ATOM 886 N N . ARG A 1 109 ? 11.362 -7.856 -42.287 1.00 76.44 109 ARG A N 1
ATOM 887 C CA . ARG A 1 109 ? 11.812 -9.185 -41.820 1.00 76.44 109 ARG A CA 1
ATOM 888 C C . ARG A 1 109 ? 12.433 -9.152 -40.424 1.00 76.44 109 ARG A C 1
ATOM 890 O O . ARG A 1 109 ? 12.308 -10.118 -39.673 1.00 76.44 109 ARG A O 1
ATOM 897 N N . ARG A 1 110 ? 13.169 -8.086 -40.089 1.00 76.69 110 ARG A N 1
ATOM 898 C CA . ARG A 1 110 ? 13.725 -7.890 -38.744 1.00 76.69 110 ARG A CA 1
ATOM 899 C C . ARG A 1 110 ? 12.600 -7.715 -37.733 1.00 76.69 110 ARG A C 1
ATOM 901 O O . ARG A 1 110 ? 12.641 -8.384 -36.707 1.00 76.69 110 ARG A O 1
ATOM 908 N N . ASP A 1 111 ? 11.627 -6.867 -38.041 1.00 75.12 111 ASP A N 1
ATOM 909 C CA . ASP A 1 111 ? 10.480 -6.621 -37.178 1.00 75.12 111 ASP A CA 1
ATOM 910 C C . ASP A 1 111 ? 9.709 -7.926 -36.968 1.00 75.12 111 ASP A C 1
ATOM 912 O O . ASP A 1 111 ? 9.616 -8.360 -35.830 1.00 75.12 111 ASP A O 1
ATOM 916 N N . GLU A 1 112 ? 9.319 -8.648 -38.026 1.00 79.75 112 GLU A N 1
ATOM 917 C CA . GLU A 1 112 ? 8.644 -9.961 -37.940 1.00 79.75 112 GLU A CA 1
ATOM 918 C C . GLU A 1 112 ? 9.365 -10.961 -37.013 1.00 79.75 112 GLU A C 1
ATOM 920 O O . GLU A 1 112 ? 8.730 -11.636 -36.203 1.00 79.75 112 GLU A O 1
ATOM 925 N N . ARG A 1 113 ? 10.704 -11.029 -37.069 1.00 82.06 113 ARG A N 1
ATOM 926 C CA . ARG A 1 113 ? 11.498 -11.880 -36.161 1.00 82.06 113 ARG A CA 1
ATOM 927 C C . ARG A 1 113 ? 11.453 -11.412 -34.707 1.00 82.06 113 ARG A C 1
ATOM 929 O O . ARG A 1 113 ? 11.481 -12.249 -33.809 1.00 82.06 113 ARG A O 1
ATOM 936 N N . ILE A 1 114 ? 11.447 -10.101 -34.471 1.00 81.62 114 ILE A N 1
ATOM 937 C CA . ILE A 1 114 ? 11.318 -9.523 -33.129 1.00 81.62 114 ILE A CA 1
ATOM 938 C C . ILE A 1 114 ? 9.916 -9.806 -32.582 1.00 81.62 114 ILE A C 1
ATOM 940 O O . ILE A 1 114 ? 9.808 -10.225 -31.435 1.00 81.62 114 ILE A O 1
ATOM 944 N N . LEU A 1 115 ? 8.869 -9.649 -33.403 1.00 79.31 115 LEU A N 1
ATOM 945 C CA . LEU A 1 115 ? 7.487 -9.937 -33.007 1.00 79.31 115 LEU A CA 1
ATOM 946 C C . LEU A 1 115 ? 7.340 -11.399 -32.572 1.00 79.31 115 LEU A C 1
ATOM 948 O O . LEU A 1 115 ? 6.906 -11.649 -31.453 1.00 79.31 115 LEU A O 1
ATOM 952 N N . LYS A 1 116 ? 7.818 -12.346 -33.392 1.00 83.19 116 LYS A N 1
ATOM 953 C CA . LYS A 1 116 ? 7.780 -13.778 -33.060 1.00 83.19 116 LYS A CA 1
ATOM 954 C C . LYS A 1 116 ? 8.512 -14.098 -31.749 1.00 83.19 116 LYS A C 1
ATOM 956 O O . LYS A 1 116 ? 8.019 -14.868 -30.936 1.00 83.19 116 LYS A O 1
ATOM 961 N N . ARG A 1 117 ? 9.668 -13.468 -31.506 1.00 86.19 117 ARG A N 1
ATOM 962 C CA . ARG A 1 117 ? 10.397 -13.627 -30.236 1.00 86.19 117 ARG A CA 1
ATOM 963 C C . ARG A 1 117 ? 9.602 -13.137 -29.030 1.00 86.19 117 ARG A C 1
ATOM 965 O O . ARG A 1 117 ? 9.674 -13.770 -27.990 1.00 86.19 117 ARG A O 1
ATOM 972 N N . ILE A 1 118 ? 8.876 -12.022 -29.145 1.00 85.31 118 ILE A N 1
ATOM 973 C CA . ILE A 1 118 ? 8.028 -11.537 -28.045 1.00 85.31 118 ILE A CA 1
ATOM 974 C C . ILE A 1 118 ? 6.879 -12.503 -27.775 1.00 85.31 118 ILE A C 1
ATOM 976 O O . ILE A 1 118 ? 6.496 -12.647 -26.623 1.00 85.31 118 ILE A O 1
ATOM 980 N N . GLU A 1 119 ? 6.309 -13.131 -28.801 1.00 83.81 119 GLU A N 1
ATOM 981 C CA . GLU A 1 119 ? 5.203 -14.083 -28.634 1.00 83.81 119 GLU A CA 1
ATOM 982 C C . GLU A 1 119 ? 5.632 -15.346 -27.875 1.00 83.81 119 GLU A C 1
ATOM 984 O O . GLU A 1 119 ? 4.878 -15.824 -27.033 1.00 83.81 119 GLU A O 1
ATOM 989 N N . GLU A 1 120 ? 6.847 -15.837 -28.132 1.00 86.19 120 GLU A N 1
ATOM 990 C CA . GLU A 1 120 ? 7.400 -17.061 -27.529 1.00 86.19 120 GLU A CA 1
ATOM 991 C C . GLU A 1 120 ? 8.106 -16.827 -26.177 1.00 86.19 120 GLU A C 1
ATOM 993 O O . GLU A 1 120 ? 8.366 -17.781 -25.453 1.00 86.19 120 GLU A O 1
ATOM 998 N N . GLU A 1 121 ? 8.449 -15.584 -25.827 1.00 90.06 121 GLU A N 1
ATOM 999 C CA . GLU A 1 121 ? 9.190 -15.274 -24.597 1.00 90.06 121 GLU A CA 1
ATOM 1000 C C . GLU A 1 121 ? 8.288 -15.309 -23.353 1.00 90.06 121 GLU A C 1
ATOM 1002 O O . GLU A 1 121 ? 7.196 -14.735 -23.342 1.00 90.06 121 GLU A O 1
ATOM 1007 N N . GLU A 1 122 ? 8.769 -15.920 -22.274 1.00 88.62 122 GLU A N 1
ATOM 1008 C CA . GLU A 1 122 ? 8.030 -16.044 -21.010 1.00 88.62 122 GLU A CA 1
ATOM 1009 C C . GLU A 1 122 ? 8.595 -15.141 -19.915 1.00 88.62 122 GLU A C 1
ATOM 1011 O O . GLU A 1 122 ? 7.847 -14.701 -19.044 1.00 88.62 122 GLU A O 1
ATOM 1016 N N . SER A 1 123 ? 9.886 -14.794 -19.974 1.00 89.94 123 SER A N 1
ATOM 1017 C CA . SER A 1 123 ? 10.501 -13.914 -18.982 1.00 89.94 123 SER A CA 1
ATOM 1018 C C . SER A 1 123 ? 9.992 -12.480 -19.132 1.00 89.94 123 SER A C 1
ATOM 1020 O O . SER A 1 123 ? 10.242 -11.826 -20.147 1.00 89.94 123 SER A O 1
ATOM 1022 N N . LEU A 1 124 ? 9.362 -11.948 -18.078 1.00 91.81 124 LEU A N 1
ATOM 1023 C CA . LEU A 1 124 ? 8.842 -10.576 -18.034 1.00 91.81 124 LEU A CA 1
ATOM 1024 C C . LEU A 1 124 ? 9.883 -9.547 -18.489 1.00 91.81 124 LEU A C 1
ATOM 1026 O O . LEU A 1 124 ? 9.638 -8.718 -19.365 1.00 91.81 124 LEU A O 1
ATOM 1030 N N . PHE A 1 125 ? 11.087 -9.626 -17.934 1.00 92.69 125 PHE A N 1
ATOM 1031 C CA . PHE A 1 125 ? 12.163 -8.703 -18.263 1.00 92.69 125 PHE A CA 1
ATOM 1032 C C . PHE A 1 125 ? 12.677 -8.852 -19.689 1.00 92.69 125 PHE A C 1
ATOM 1034 O O . PHE A 1 125 ? 13.039 -7.856 -20.317 1.00 92.69 125 PHE A O 1
ATOM 1041 N N . ARG A 1 126 ? 12.704 -10.069 -20.239 1.00 89.00 126 ARG A N 1
ATOM 1042 C CA . ARG A 1 126 ? 13.052 -10.260 -21.650 1.00 89.00 126 ARG A CA 1
ATOM 1043 C C . ARG A 1 126 ? 11.968 -9.705 -22.561 1.00 89.00 126 ARG A C 1
ATOM 1045 O O . ARG A 1 126 ? 12.317 -9.032 -23.527 1.00 89.00 126 ARG A O 1
ATOM 1052 N N . ILE A 1 127 ? 10.693 -9.882 -22.221 1.00 89.69 127 ILE A N 1
ATOM 1053 C CA . ILE A 1 127 ? 9.570 -9.271 -22.942 1.00 89.69 127 ILE A CA 1
ATOM 1054 C C . ILE A 1 127 ? 9.748 -7.748 -22.995 1.00 89.69 127 ILE A C 1
ATOM 1056 O O . ILE A 1 127 ? 9.717 -7.184 -24.088 1.00 89.69 127 ILE A O 1
ATOM 1060 N N . ILE A 1 128 ? 10.030 -7.098 -21.858 1.00 89.12 128 ILE A N 1
ATOM 1061 C CA . ILE A 1 128 ? 10.284 -5.645 -21.778 1.00 89.12 128 ILE A CA 1
ATOM 1062 C C . ILE A 1 128 ? 11.523 -5.245 -22.596 1.00 89.12 128 ILE A C 1
ATOM 1064 O O . ILE A 1 128 ? 11.512 -4.281 -23.365 1.00 89.12 128 ILE A O 1
ATOM 1068 N N . ALA A 1 129 ? 12.619 -5.995 -22.469 1.00 86.56 129 ALA A N 1
ATOM 1069 C CA . ALA A 1 129 ? 13.851 -5.704 -23.196 1.00 86.56 129 ALA A CA 1
ATOM 1070 C C . ALA A 1 129 ? 13.644 -5.777 -24.717 1.00 86.56 129 ALA A C 1
ATOM 1072 O O . ALA A 1 129 ? 14.140 -4.923 -25.454 1.00 86.56 129 ALA A O 1
ATOM 1073 N N . ILE A 1 130 ? 12.898 -6.779 -25.191 1.00 83.94 130 ILE A N 1
ATOM 1074 C CA . ILE A 1 130 ? 12.585 -6.949 -26.609 1.00 83.94 130 ILE A CA 1
ATOM 1075 C C . ILE A 1 130 ? 11.558 -5.895 -27.055 1.00 83.94 130 ILE A C 1
ATOM 1077 O O . ILE A 1 130 ? 11.689 -5.356 -28.158 1.00 83.94 130 ILE A O 1
ATOM 1081 N N . SER A 1 131 ? 10.587 -5.529 -26.206 1.00 82.88 131 SER A N 1
ATOM 1082 C CA . SER A 1 131 ? 9.590 -4.504 -26.535 1.00 82.88 131 SER A CA 1
ATOM 1083 C C . SER A 1 131 ? 10.199 -3.124 -26.743 1.00 82.88 131 SER A C 1
ATOM 1085 O O . SER A 1 131 ? 9.655 -2.347 -27.524 1.00 82.88 131 SER A O 1
ATOM 1087 N N . ASN A 1 132 ? 11.353 -2.851 -26.133 1.00 78.44 132 ASN A N 1
ATOM 1088 C CA . ASN A 1 132 ? 12.093 -1.600 -26.295 1.00 78.44 132 ASN A CA 1
ATOM 1089 C C . ASN A 1 132 ? 12.925 -1.525 -27.592 1.00 78.44 132 ASN A C 1
ATOM 1091 O O . ASN A 1 132 ? 13.482 -0.472 -27.899 1.00 78.44 132 ASN A O 1
ATOM 1095 N N . LEU A 1 133 ? 13.006 -2.603 -28.388 1.00 76.50 133 LEU A N 1
ATOM 1096 C CA . LEU A 1 133 ? 13.793 -2.623 -29.631 1.00 76.50 133 LEU A CA 1
ATOM 1097 C C . LEU A 1 133 ? 13.093 -1.964 -30.826 1.00 76.50 133 LEU A C 1
ATOM 1099 O O . LEU A 1 133 ? 13.771 -1.545 -31.766 1.00 76.50 133 LEU A O 1
ATOM 1103 N N . THR A 1 134 ? 11.758 -1.899 -30.833 1.00 71.12 134 THR A N 1
ATOM 1104 C CA . THR A 1 134 ? 10.982 -1.311 -31.939 1.00 71.12 134 THR A CA 1
ATOM 1105 C C . THR A 1 134 ? 9.768 -0.543 -31.413 1.00 71.12 134 THR A C 1
ATOM 1107 O O . THR A 1 134 ? 9.325 -0.752 -30.291 1.00 71.12 134 THR A O 1
ATOM 1110 N N . LYS A 1 135 ? 9.186 0.354 -32.217 1.00 67.06 135 LYS A N 1
ATOM 1111 C CA . LYS A 1 135 ? 7.979 1.095 -31.802 1.00 67.06 135 LYS A CA 1
ATOM 1112 C C . LYS A 1 135 ? 6.709 0.228 -31.831 1.00 67.06 135 LYS A C 1
ATOM 1114 O O . LYS A 1 135 ? 5.823 0.422 -31.004 1.00 67.06 135 LYS A O 1
ATOM 1119 N N . ASN A 1 136 ? 6.643 -0.753 -32.735 1.00 68.62 136 ASN A N 1
ATOM 1120 C CA . ASN A 1 136 ? 5.435 -1.544 -33.011 1.00 68.62 136 ASN A CA 1
ATOM 1121 C C . ASN A 1 136 ? 5.202 -2.699 -32.018 1.00 68.62 136 ASN A C 1
ATOM 1123 O O . ASN A 1 136 ? 4.137 -3.310 -32.012 1.00 68.62 136 ASN A O 1
ATOM 1127 N N . THR A 1 137 ? 6.173 -2.995 -31.156 1.00 72.25 137 THR A N 1
ATOM 1128 C CA . THR A 1 137 ? 6.143 -4.135 -30.227 1.00 72.25 137 THR A CA 1
ATOM 1129 C C . THR A 1 137 ? 5.244 -3.926 -29.009 1.00 72.25 137 THR A C 1
ATOM 1131 O O . THR A 1 137 ? 4.734 -4.904 -28.469 1.00 72.25 137 THR A O 1
ATOM 1134 N N . HIS A 1 138 ? 4.954 -2.679 -28.624 1.00 77.56 138 HIS A N 1
ATOM 1135 C CA . HIS A 1 138 ? 4.044 -2.369 -27.510 1.00 77.56 138 HIS A CA 1
ATOM 1136 C C . HIS A 1 138 ? 2.644 -2.961 -27.717 1.00 77.56 138 HIS A C 1
ATOM 1138 O O . HIS A 1 138 ? 2.054 -3.510 -26.792 1.00 77.56 138 HIS A O 1
ATOM 1144 N N . GLN A 1 139 ? 2.119 -2.890 -28.946 1.00 78.75 139 GLN A N 1
ATOM 1145 C CA . GLN A 1 139 ? 0.795 -3.428 -29.266 1.00 78.75 139 GLN A CA 1
ATOM 1146 C C . GLN A 1 139 ? 0.735 -4.950 -29.107 1.00 78.75 139 GLN A C 1
ATOM 1148 O O . GLN A 1 139 ? -0.327 -5.485 -28.808 1.00 78.75 139 GLN A O 1
ATOM 1153 N N . ILE A 1 140 ? 1.853 -5.651 -29.298 1.00 80.50 140 ILE A N 1
ATOM 1154 C CA . ILE A 1 140 ? 1.908 -7.107 -29.144 1.00 80.50 140 ILE A CA 1
ATOM 1155 C C . ILE A 1 140 ? 1.918 -7.490 -27.675 1.00 80.50 140 ILE A C 1
ATOM 1157 O O . ILE A 1 140 ? 1.129 -8.341 -27.282 1.00 80.50 140 ILE A O 1
ATOM 1161 N N . VAL A 1 141 ? 2.744 -6.832 -26.858 1.00 86.88 141 VAL A N 1
ATOM 1162 C CA . VAL A 1 141 ? 2.759 -7.090 -25.410 1.00 86.88 141 VAL A CA 1
ATOM 1163 C C . VAL A 1 141 ? 1.369 -6.855 -24.814 1.00 86.88 141 VAL A C 1
ATOM 1165 O O . VAL A 1 141 ? 0.854 -7.729 -24.123 1.00 86.88 141 VAL A O 1
ATOM 1168 N N . LYS A 1 142 ? 0.690 -5.768 -25.210 1.00 84.69 142 LYS A N 1
ATOM 1169 C CA . LYS A 1 142 ? -0.716 -5.528 -24.847 1.00 84.69 142 LYS A CA 1
ATOM 1170 C C . LYS A 1 142 ? -1.655 -6.654 -25.283 1.00 84.69 142 LYS A C 1
ATOM 1172 O O . LYS A 1 142 ? -2.477 -7.116 -24.499 1.00 84.69 142 LYS A O 1
ATOM 1177 N N . LYS A 1 143 ? -1.535 -7.128 -26.530 1.00 85.88 143 LYS A N 1
ATOM 1178 C CA . LYS A 1 143 ? -2.355 -8.241 -27.047 1.00 85.88 143 LYS A CA 1
ATOM 1179 C C . LYS A 1 143 ? -2.137 -9.547 -26.284 1.00 85.88 143 LYS A C 1
ATOM 1181 O O . LYS A 1 143 ? -3.068 -10.344 -26.225 1.00 85.88 143 LYS A O 1
ATOM 1186 N N . ARG A 1 144 ? -0.951 -9.760 -25.700 1.00 87.75 144 ARG A N 1
ATOM 1187 C CA . ARG A 1 144 ? -0.660 -10.951 -24.888 1.00 87.75 144 ARG A CA 1
ATOM 1188 C C . ARG A 1 144 ? -1.414 -10.980 -23.560 1.00 87.75 144 ARG A C 1
ATOM 1190 O O . ARG A 1 144 ? -1.498 -12.059 -22.990 1.00 87.75 144 ARG A O 1
ATOM 1197 N N . LYS A 1 145 ? -1.964 -9.848 -23.090 1.00 85.88 145 LYS A N 1
ATOM 1198 C CA . LYS A 1 145 ? -2.713 -9.752 -21.821 1.00 85.88 145 LYS A CA 1
ATOM 1199 C C . LYS A 1 145 ? -1.982 -10.450 -20.669 1.00 85.88 145 LYS A C 1
ATOM 1201 O O . LYS A 1 145 ? -2.542 -11.300 -19.984 1.00 85.88 145 LYS A O 1
ATOM 1206 N N . LEU A 1 146 ? -0.696 -10.139 -20.527 1.00 90.31 146 LEU A N 1
ATOM 1207 C CA . LEU A 1 146 ? 0.136 -10.722 -19.481 1.00 90.31 146 LEU A CA 1
ATOM 1208 C C . LEU A 1 146 ? -0.465 -10.388 -18.113 1.00 90.31 146 LEU A C 1
ATOM 1210 O O . LEU A 1 146 ? -0.801 -9.234 -17.861 1.00 90.31 146 LEU A O 1
ATOM 1214 N N . CYS A 1 147 ? -0.584 -11.390 -17.242 1.00 90.00 147 CYS A N 1
ATOM 1215 C CA . CYS A 1 147 ? -1.112 -11.231 -15.888 1.00 90.00 147 CYS A CA 1
ATOM 1216 C C . CYS A 1 147 ? -0.079 -10.543 -14.985 1.00 90.00 147 CYS A C 1
ATOM 1218 O O . CYS A 1 147 ? 0.557 -11.190 -14.154 1.00 90.00 147 CYS A O 1
ATOM 1220 N N . VAL A 1 148 ? 0.123 -9.243 -15.194 1.00 93.75 148 VAL A N 1
ATOM 1221 C CA . VAL A 1 148 ? 0.981 -8.395 -14.365 1.00 93.75 148 VAL A CA 1
ATOM 1222 C C . VAL A 1 148 ? 0.099 -7.571 -13.436 1.00 93.75 148 VAL A C 1
ATOM 1224 O O . VAL A 1 148 ? -0.830 -6.907 -13.887 1.00 93.75 148 VAL A O 1
ATOM 1227 N N . TYR A 1 149 ? 0.381 -7.616 -12.140 1.00 92.81 149 TYR A N 1
ATOM 1228 C CA . TYR A 1 149 ? -0.410 -6.946 -11.106 1.00 92.81 149 TYR A CA 1
ATOM 1229 C C . TYR A 1 149 ? 0.472 -6.534 -9.923 1.00 92.81 149 TYR A C 1
ATOM 1231 O O . TYR A 1 149 ? 1.683 -6.766 -9.930 1.00 92.81 149 TYR A O 1
ATOM 1239 N N . ASN A 1 150 ? -0.135 -5.913 -8.905 1.00 93.38 150 ASN A N 1
ATOM 1240 C CA . ASN A 1 150 ? 0.541 -5.467 -7.684 1.00 93.38 150 ASN A CA 1
ATOM 1241 C C . ASN A 1 150 ? 1.777 -4.597 -7.991 1.00 93.38 150 ASN A C 1
ATOM 1243 O O . ASN A 1 15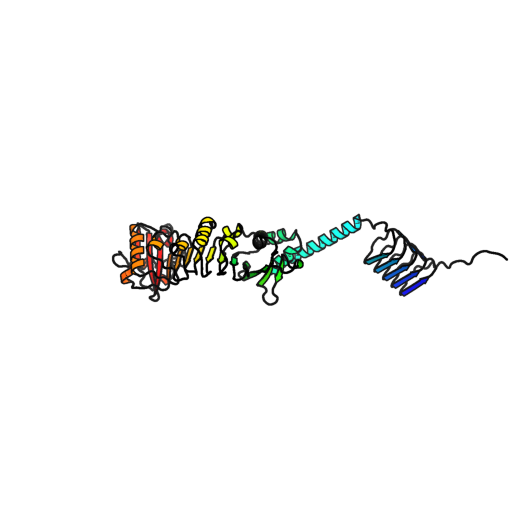0 ? 2.915 -4.941 -7.659 1.00 93.38 150 ASN A O 1
ATOM 1247 N N . LEU A 1 151 ? 1.549 -3.490 -8.704 1.00 96.06 151 LEU A N 1
ATOM 1248 C CA . LEU A 1 151 ? 2.586 -2.503 -8.984 1.00 96.06 151 LEU A CA 1
ATOM 1249 C C . LEU A 1 151 ? 2.923 -1.744 -7.694 1.00 96.06 151 LEU A C 1
ATOM 1251 O O . LEU A 1 151 ? 2.103 -0.983 -7.185 1.00 96.06 151 LEU A O 1
ATOM 1255 N N . GLU A 1 152 ? 4.136 -1.930 -7.185 1.00 96.38 152 GLU A N 1
ATOM 1256 C CA . GLU A 1 152 ? 4.641 -1.292 -5.971 1.00 96.38 152 GLU A CA 1
ATOM 1257 C C . GLU A 1 152 ? 5.761 -0.297 -6.297 1.00 96.38 152 GLU A C 1
ATOM 1259 O O . GLU A 1 152 ? 6.654 -0.593 -7.094 1.00 96.38 152 GLU A O 1
ATOM 1264 N N . ILE A 1 153 ? 5.784 0.848 -5.617 1.00 94.50 153 ILE A N 1
ATOM 1265 C CA . ILE A 1 153 ? 6.912 1.791 -5.646 1.00 94.50 153 ILE A CA 1
ATOM 1266 C C . ILE A 1 153 ? 7.522 1.863 -4.256 1.00 94.50 153 ILE A C 1
ATOM 1268 O O . ILE A 1 153 ? 6.806 1.985 -3.266 1.00 94.50 153 ILE A O 1
ATOM 1272 N N . ILE A 1 154 ? 8.847 1.796 -4.178 1.00 94.56 154 ILE A N 1
ATOM 1273 C CA . ILE A 1 154 ? 9.589 1.774 -2.921 1.00 94.56 154 ILE A CA 1
ATOM 1274 C C . ILE A 1 154 ? 10.641 2.878 -2.950 1.00 94.56 154 ILE A C 1
ATOM 1276 O O . ILE A 1 154 ? 11.620 2.807 -3.696 1.00 94.56 154 ILE A O 1
ATOM 1280 N N . PHE A 1 155 ? 10.453 3.893 -2.115 1.00 92.00 155 PHE A N 1
ATOM 1281 C CA . PHE A 1 155 ? 11.397 4.984 -1.936 1.00 92.00 155 PHE A CA 1
ATOM 1282 C C . PHE A 1 155 ? 12.399 4.638 -0.835 1.00 92.00 155 PHE A C 1
ATOM 1284 O O . PHE A 1 155 ? 12.123 4.791 0.354 1.00 92.00 155 PHE A O 1
ATOM 1291 N N . GLU A 1 156 ? 13.553 4.132 -1.264 1.00 91.44 156 GLU A N 1
ATOM 1292 C CA . GLU A 1 156 ? 14.675 3.741 -0.401 1.00 91.44 156 GLU A CA 1
ATOM 1293 C C . GLU A 1 156 ? 15.676 4.883 -0.164 1.00 91.44 156 GLU A C 1
ATOM 1295 O O . GLU A 1 156 ? 15.834 5.728 -1.055 1.00 91.44 156 GLU A O 1
ATOM 1300 N N . PRO A 1 157 ? 16.431 4.834 0.955 1.00 89.38 157 PRO A N 1
ATOM 1301 C CA . PRO A 1 157 ? 17.489 5.788 1.268 1.00 89.38 157 PRO A CA 1
ATOM 1302 C C . PRO A 1 157 ? 18.497 6.008 0.135 1.00 89.38 157 PRO A C 1
ATOM 1304 O O . PRO A 1 157 ? 18.983 5.063 -0.501 1.00 89.38 157 PRO A O 1
ATOM 1307 N N . GLY A 1 158 ? 18.879 7.269 -0.064 1.00 81.19 158 GLY A N 1
ATOM 1308 C CA . GLY A 1 158 ? 19.957 7.649 -0.980 1.00 81.19 158 GLY A CA 1
ATOM 1309 C C . GLY A 1 158 ? 19.587 7.504 -2.457 1.00 81.19 158 GLY A C 1
ATOM 1310 O O . GLY A 1 158 ? 20.451 7.192 -3.277 1.00 81.19 158 GLY A O 1
ATOM 1311 N N . GLY A 1 159 ? 18.304 7.676 -2.796 1.00 78.44 159 GLY A N 1
ATOM 1312 C CA . GLY A 1 159 ? 17.819 7.655 -4.181 1.00 78.44 159 GLY A CA 1
ATOM 1313 C C . GLY A 1 159 ? 17.761 6.262 -4.815 1.00 78.44 159 GLY A C 1
ATOM 1314 O O . GLY A 1 159 ? 17.571 6.144 -6.024 1.00 78.44 159 GLY A O 1
ATOM 1315 N N . LYS A 1 160 ? 17.920 5.190 -4.026 1.00 85.12 160 LYS A N 1
ATOM 1316 C CA . LYS A 1 160 ? 17.938 3.789 -4.495 1.00 85.12 160 LYS A CA 1
ATOM 1317 C C . LYS A 1 160 ? 16.533 3.224 -4.693 1.00 85.12 160 LYS A C 1
ATOM 1319 O O . LYS A 1 160 ? 16.235 2.104 -4.276 1.00 85.12 160 LYS A O 1
ATOM 1324 N N . HIS A 1 161 ? 15.653 4.027 -5.274 1.00 89.88 161 HIS A N 1
ATOM 1325 C CA . HIS A 1 161 ? 14.241 3.707 -5.389 1.00 89.88 161 HIS A CA 1
ATOM 1326 C C . HIS A 1 161 ? 14.023 2.457 -6.245 1.00 89.88 161 HIS A C 1
ATOM 1328 O O . HIS A 1 161 ? 14.794 2.153 -7.160 1.00 89.88 161 HIS A O 1
ATOM 1334 N N . LYS A 1 162 ? 12.964 1.715 -5.940 1.00 94.31 162 LYS A N 1
ATOM 1335 C CA . LYS A 1 162 ? 12.616 0.479 -6.635 1.00 94.31 162 LYS A CA 1
ATOM 1336 C C . LYS A 1 162 ? 11.184 0.543 -7.119 1.00 94.31 162 LYS A C 1
ATOM 1338 O O . LYS A 1 162 ? 10.326 1.158 -6.491 1.00 94.31 162 LYS A O 1
ATOM 1343 N N . LEU A 1 163 ? 10.931 -0.153 -8.211 1.00 95.44 163 LEU A N 1
ATOM 1344 C CA . LEU A 1 163 ? 9.594 -0.479 -8.672 1.00 95.44 163 LEU A CA 1
ATOM 1345 C C . LEU A 1 163 ? 9.475 -1.996 -8.670 1.00 95.44 163 LEU A C 1
ATOM 1347 O O . LEU A 1 163 ? 10.404 -2.678 -9.090 1.00 95.44 163 LEU A O 1
ATOM 1351 N N . CYS A 1 164 ? 8.372 -2.533 -8.168 1.00 96.62 164 CYS A N 1
ATOM 1352 C CA . CYS A 1 164 ? 8.125 -3.967 -8.189 1.00 96.62 164 CYS A CA 1
ATOM 1353 C C . CYS A 1 164 ? 6.789 -4.260 -8.855 1.00 96.62 164 CYS A C 1
ATOM 1355 O O . CYS A 1 164 ? 5.863 -3.467 -8.754 1.00 96.62 164 CYS A O 1
ATOM 1357 N N . MET A 1 165 ? 6.681 -5.406 -9.507 1.00 96.31 165 MET A N 1
ATOM 1358 C CA . MET A 1 165 ? 5.409 -5.927 -10.003 1.00 96.31 165 MET A CA 1
ATOM 1359 C C . MET A 1 165 ? 5.398 -7.440 -9.857 1.00 96.31 165 MET A C 1
ATOM 1361 O O . MET A 1 165 ? 6.457 -8.067 -9.802 1.00 96.31 165 MET A O 1
ATOM 1365 N N . THR A 1 166 ? 4.210 -8.018 -9.780 1.00 95.94 166 THR A N 1
ATOM 1366 C CA . THR A 1 166 ? 4.029 -9.466 -9.705 1.00 95.94 166 THR A CA 1
ATOM 1367 C C . THR A 1 166 ? 3.607 -9.991 -11.068 1.00 95.94 166 THR A C 1
ATOM 1369 O O . THR A 1 166 ? 2.745 -9.399 -11.718 1.00 95.94 166 THR A O 1
ATOM 1372 N N . TYR A 1 167 ? 4.230 -11.076 -11.514 1.00 94.94 167 TYR A N 1
ATOM 1373 C CA . TYR A 1 167 ? 3.919 -11.755 -12.767 1.00 94.94 167 TYR A CA 1
ATOM 1374 C C . TYR A 1 167 ? 4.076 -13.260 -12.564 1.00 94.94 167 TYR A C 1
ATOM 1376 O O . TYR A 1 167 ? 5.140 -13.704 -12.148 1.00 94.94 167 TYR A O 1
ATOM 1384 N N . ILE A 1 168 ? 3.016 -14.027 -12.846 1.00 90.81 168 ILE A N 1
ATOM 1385 C CA . ILE A 1 168 ? 2.960 -15.483 -12.596 1.00 90.81 168 ILE A CA 1
ATOM 1386 C C . ILE A 1 168 ? 3.374 -15.801 -11.144 1.00 90.81 168 ILE A C 1
ATOM 1388 O O . ILE A 1 168 ? 4.289 -16.577 -10.901 1.00 90.81 168 ILE A O 1
ATOM 1392 N N . ASP A 1 169 ? 2.746 -15.120 -10.178 1.00 89.50 169 ASP A N 1
ATOM 1393 C CA . ASP A 1 169 ? 2.999 -15.262 -8.732 1.00 89.50 169 ASP A CA 1
ATOM 1394 C C . ASP A 1 169 ? 4.445 -14.983 -8.265 1.00 89.50 169 ASP A C 1
ATOM 1396 O O . ASP A 1 169 ? 4.772 -15.155 -7.090 1.00 89.50 169 ASP A O 1
ATOM 1400 N N . GLU A 1 170 ? 5.306 -14.472 -9.148 1.00 93.00 170 GLU A N 1
ATOM 1401 C CA . GLU A 1 170 ? 6.680 -14.097 -8.836 1.00 93.00 170 GLU A CA 1
ATOM 1402 C C . GLU A 1 170 ? 6.865 -12.578 -8.819 1.00 93.00 170 GLU A C 1
ATOM 1404 O O . GLU A 1 170 ? 6.310 -11.843 -9.642 1.00 93.00 170 GLU A O 1
ATOM 1409 N N . LYS A 1 171 ? 7.678 -12.087 -7.876 1.00 95.44 171 LYS A N 1
ATOM 1410 C CA . LYS A 1 171 ? 7.964 -10.658 -7.717 1.00 95.44 171 LYS A CA 1
ATOM 1411 C C . LYS A 1 171 ? 9.173 -10.254 -8.552 1.00 95.44 171 LYS A C 1
ATOM 1413 O O . LYS A 1 171 ? 10.286 -10.690 -8.288 1.00 95.44 171 LYS A O 1
ATOM 1418 N N . PHE A 1 172 ? 8.970 -9.326 -9.478 1.00 96.38 172 PHE A N 1
ATOM 1419 C CA . PHE A 1 172 ? 10.020 -8.732 -10.299 1.00 96.38 172 PHE A CA 1
ATOM 1420 C C . PHE A 1 172 ? 10.370 -7.335 -9.788 1.00 96.38 172 PHE A C 1
ATOM 1422 O O . PHE A 1 172 ? 9.486 -6.499 -9.603 1.00 96.38 172 PHE A O 1
ATOM 1429 N N . THR A 1 173 ? 11.660 -7.072 -9.580 1.00 96.62 173 THR A N 1
ATOM 1430 C CA . THR A 1 173 ? 12.189 -5.838 -8.986 1.00 96.62 173 THR A CA 1
ATOM 1431 C C . THR A 1 173 ? 13.041 -5.050 -9.980 1.00 96.62 173 THR A C 1
ATOM 1433 O O . THR A 1 173 ? 14.048 -5.526 -10.506 1.00 96.62 173 THR A O 1
ATOM 1436 N N . PHE A 1 174 ? 12.669 -3.794 -10.186 1.00 95.50 174 PHE A N 1
ATOM 1437 C CA . PHE A 1 174 ? 13.372 -2.809 -10.991 1.00 95.50 174 PHE A CA 1
ATOM 1438 C C . PHE A 1 174 ? 14.106 -1.852 -10.054 1.00 95.50 174 PHE A C 1
ATOM 1440 O O . PHE A 1 174 ? 13.486 -1.008 -9.407 1.00 95.50 174 PHE A O 1
ATOM 1447 N N . ASN A 1 175 ? 15.430 -1.958 -9.987 1.00 94.06 175 ASN A N 1
ATOM 1448 C CA . ASN A 1 175 ? 16.270 -0.985 -9.301 1.00 94.06 175 ASN A CA 1
ATOM 1449 C C . ASN A 1 175 ? 16.392 0.260 -10.181 1.00 94.06 175 ASN A C 1
ATOM 1451 O O . ASN A 1 175 ? 17.020 0.218 -11.243 1.00 94.06 175 ASN A O 1
ATOM 1455 N N . LEU A 1 176 ? 15.791 1.366 -9.754 1.00 90.75 176 LEU A N 1
ATOM 1456 C CA . LEU A 1 176 ? 15.827 2.619 -10.493 1.00 90.75 176 LEU A CA 1
ATOM 1457 C C . LEU A 1 176 ? 17.147 3.321 -10.187 1.00 90.75 176 LEU A C 1
ATOM 1459 O O . LEU A 1 176 ? 17.454 3.610 -9.032 1.00 90.75 176 LEU A O 1
ATOM 1463 N N . LYS A 1 177 ? 17.952 3.567 -11.222 1.00 87.38 177 LYS A N 1
ATOM 1464 C CA . LYS A 1 177 ? 19.284 4.161 -11.071 1.00 87.38 177 LYS A CA 1
ATOM 1465 C C . LYS A 1 177 ? 19.427 5.405 -11.943 1.00 87.38 177 LYS A C 1
ATOM 1467 O O . LYS A 1 177 ? 19.022 5.373 -13.104 1.00 87.38 177 LYS A O 1
ATOM 1472 N N . PRO A 1 178 ? 20.038 6.491 -11.453 1.00 85.75 178 PRO A N 1
ATOM 1473 C CA . PRO A 1 178 ? 20.404 7.590 -12.329 1.00 85.75 178 PRO A CA 1
ATOM 1474 C C . PRO A 1 178 ? 21.468 7.107 -13.321 1.00 85.75 178 PRO A C 1
ATOM 1476 O O . PRO A 1 178 ? 22.425 6.424 -12.954 1.00 85.75 178 PRO A O 1
ATOM 1479 N N . ALA A 1 179 ? 21.309 7.445 -14.596 1.00 84.81 179 ALA A N 1
ATOM 1480 C CA . ALA A 1 179 ? 22.346 7.193 -15.584 1.00 84.81 179 ALA A CA 1
ATOM 1481 C C . ALA A 1 179 ? 23.500 8.191 -15.407 1.00 84.81 179 ALA A C 1
ATOM 1483 O O . ALA A 1 179 ? 23.315 9.395 -15.575 1.00 84.81 179 ALA A O 1
ATOM 1484 N N . GLU A 1 180 ? 24.703 7.690 -15.128 1.00 83.56 180 GLU A N 1
ATOM 1485 C CA . GLU A 1 180 ? 25.923 8.512 -15.071 1.00 83.56 180 GLU A CA 1
ATOM 1486 C C . GLU A 1 180 ? 26.380 8.957 -16.467 1.00 83.56 180 GLU A C 1
ATOM 1488 O O . GLU A 1 180 ? 26.959 10.028 -16.642 1.00 83.56 180 GLU A O 1
ATOM 1493 N N . ARG A 1 181 ? 26.106 8.129 -17.484 1.00 83.25 181 ARG A N 1
ATOM 1494 C CA . ARG A 1 181 ? 26.497 8.363 -18.876 1.00 83.25 181 ARG A CA 1
ATOM 1495 C C . ARG A 1 181 ? 25.282 8.562 -19.768 1.00 83.25 181 ARG A C 1
ATOM 1497 O O . ARG A 1 181 ? 24.265 7.886 -19.624 1.00 83.25 181 ARG A O 1
ATOM 1504 N N . PHE A 1 182 ? 25.432 9.425 -20.774 1.00 80.38 182 PHE A N 1
ATOM 1505 C CA . PHE A 1 182 ? 24.401 9.699 -21.784 1.00 80.38 182 PHE A CA 1
ATOM 1506 C C . PHE A 1 182 ? 23.884 8.418 -22.459 1.00 80.38 182 PHE A C 1
ATOM 1508 O O . PHE A 1 182 ? 22.687 8.288 -22.710 1.00 80.38 182 PHE A O 1
ATOM 1515 N N . GLU A 1 183 ? 24.786 7.474 -22.735 1.00 83.06 183 GLU A N 1
ATOM 1516 C CA . GLU A 1 183 ? 24.505 6.205 -23.418 1.00 83.06 183 GLU A CA 1
ATOM 1517 C C . GLU A 1 183 ? 23.686 5.211 -22.590 1.00 83.06 183 GLU A C 1
ATOM 1519 O O . GLU A 1 183 ? 23.030 4.341 -23.164 1.00 83.06 183 GLU A O 1
ATOM 1524 N N . ASP A 1 184 ? 23.714 5.340 -21.263 1.00 81.75 184 ASP A N 1
ATOM 1525 C CA . ASP A 1 184 ? 23.048 4.418 -20.345 1.00 81.75 184 ASP A CA 1
ATOM 1526 C C . ASP A 1 184 ? 21.629 4.843 -19.992 1.00 81.75 184 ASP A C 1
ATOM 1528 O O . ASP A 1 184 ? 20.890 4.087 -19.369 1.00 81.75 184 ASP A O 1
ATOM 1532 N N . ARG A 1 185 ? 21.196 6.017 -20.442 1.00 81.62 185 ARG A N 1
ATOM 1533 C CA . ARG A 1 185 ? 19.835 6.486 -20.198 1.00 81.62 185 ARG A CA 1
ATOM 1534 C C . ARG A 1 185 ? 18.798 5.575 -20.828 1.00 81.62 185 ARG A C 1
ATOM 1536 O O . ARG A 1 185 ? 18.920 5.181 -21.987 1.00 81.62 185 ARG A O 1
ATOM 1543 N N . TRP A 1 186 ? 17.757 5.298 -20.053 1.00 80.25 186 TRP A N 1
ATOM 1544 C CA . TRP A 1 186 ? 16.654 4.403 -20.392 1.00 80.25 186 TRP A CA 1
ATOM 1545 C C . TRP A 1 186 ? 17.096 2.965 -20.674 1.00 80.25 186 TRP A C 1
ATOM 1547 O O . TRP A 1 186 ? 16.305 2.171 -21.185 1.00 80.25 186 TRP A O 1
ATOM 1557 N N . ARG A 1 187 ? 18.347 2.605 -20.345 1.00 83.19 187 ARG A N 1
ATOM 1558 C CA . ARG A 1 187 ? 18.805 1.228 -20.482 1.00 83.19 187 ARG A CA 1
ATOM 1559 C C . ARG A 1 187 ? 18.206 0.361 -19.395 1.00 83.19 187 ARG A C 1
ATOM 1561 O O . ARG A 1 187 ? 18.056 0.757 -18.242 1.00 83.19 187 ARG A O 1
ATOM 1568 N N . PHE A 1 188 ? 17.938 -0.862 -19.812 1.00 85.38 188 PHE A N 1
ATOM 1569 C CA . PHE A 1 188 ? 17.355 -1.914 -19.015 1.00 85.38 188 PHE A CA 1
ATOM 1570 C C . PHE A 1 188 ? 18.351 -3.076 -18.967 1.00 85.38 188 PHE A C 1
ATOM 1572 O O . PHE A 1 188 ? 18.698 -3.634 -20.013 1.00 85.38 188 PHE A O 1
ATOM 1579 N N . ARG A 1 189 ? 18.876 -3.394 -17.779 1.00 89.38 189 ARG A N 1
ATOM 1580 C CA . ARG A 1 189 ? 19.912 -4.420 -17.583 1.00 89.38 189 ARG A CA 1
ATOM 1581 C C . ARG A 1 189 ? 19.434 -5.474 -16.591 1.00 89.38 189 ARG A C 1
ATOM 1583 O O . ARG A 1 189 ? 19.342 -5.210 -15.399 1.00 89.38 189 ARG A O 1
ATOM 1590 N N . ILE A 1 190 ? 19.165 -6.674 -17.090 1.00 91.00 190 ILE A N 1
ATOM 1591 C CA . ILE A 1 190 ? 18.793 -7.833 -16.268 1.00 91.00 190 ILE A CA 1
ATOM 1592 C C . ILE A 1 190 ? 20.037 -8.321 -15.519 1.00 91.00 190 ILE A C 1
ATOM 1594 O O . ILE A 1 190 ? 21.111 -8.420 -16.126 1.00 91.00 190 ILE A O 1
ATOM 1598 N N . HIS A 1 191 ? 19.912 -8.600 -14.221 1.00 91.06 191 HIS A N 1
ATOM 1599 C CA . HIS A 1 191 ? 21.009 -9.163 -13.435 1.00 91.06 191 HIS A CA 1
ATOM 1600 C C . HIS A 1 191 ? 21.318 -10.589 -13.917 1.00 91.06 191 HIS A C 1
ATOM 1602 O O . HIS A 1 191 ? 20.443 -11.311 -14.395 1.00 91.06 191 HIS A O 1
ATOM 1608 N N . LYS A 1 192 ? 22.595 -10.987 -13.871 1.00 87.31 192 LYS A N 1
ATOM 1609 C CA . LYS A 1 192 ? 23.015 -12.313 -14.362 1.00 87.31 192 LYS A CA 1
ATOM 1610 C C . LYS A 1 192 ? 22.644 -13.431 -13.394 1.00 87.31 192 LYS A C 1
ATOM 1612 O O . LYS A 1 192 ? 22.293 -14.511 -13.852 1.00 87.31 192 LYS A O 1
ATOM 1617 N N . ASP A 1 193 ? 22.722 -13.132 -12.102 1.00 89.31 193 ASP A N 1
ATOM 1618 C CA . ASP A 1 193 ? 22.560 -14.102 -11.016 1.00 89.31 193 ASP A CA 1
ATOM 1619 C C . ASP A 1 193 ? 21.136 -14.098 -10.436 1.00 89.31 193 ASP A C 1
ATOM 1621 O O . ASP A 1 193 ? 20.781 -14.985 -9.668 1.00 89.31 193 ASP A O 1
ATOM 1625 N N . ASP A 1 194 ? 20.316 -13.118 -10.826 1.00 88.75 194 ASP A N 1
ATOM 1626 C CA . ASP A 1 194 ? 18.931 -12.971 -10.387 1.00 88.75 194 ASP A CA 1
ATOM 1627 C C . ASP A 1 194 ? 18.053 -12.505 -11.560 1.00 88.75 194 ASP A C 1
ATOM 1629 O O . ASP A 1 194 ? 18.091 -11.351 -11.989 1.00 88.75 194 ASP A O 1
ATOM 1633 N N . HIS A 1 195 ? 17.257 -13.424 -12.108 1.00 86.12 195 HIS A N 1
ATOM 1634 C CA . HIS A 1 195 ? 16.373 -13.145 -13.243 1.00 86.12 195 HIS A CA 1
ATOM 1635 C C . HIS A 1 195 ? 15.115 -12.349 -12.871 1.00 86.12 195 HIS A C 1
ATOM 1637 O O . HIS A 1 195 ? 14.405 -11.896 -13.772 1.00 86.12 195 HIS A O 1
ATOM 1643 N N . GLN A 1 196 ? 14.863 -12.149 -11.577 1.00 92.00 196 GLN A N 1
ATOM 1644 C CA . GLN A 1 196 ? 13.779 -11.336 -11.035 1.00 92.00 196 GLN A CA 1
ATOM 1645 C C . GLN A 1 196 ? 14.258 -9.934 -10.636 1.00 92.00 196 GLN A C 1
ATOM 1647 O O . GLN A 1 196 ? 13.435 -9.086 -10.293 1.00 92.00 196 GLN A O 1
ATOM 1652 N N . MET A 1 197 ? 15.557 -9.629 -10.768 1.00 94.56 197 MET A N 1
ATOM 1653 C CA . MET A 1 197 ? 16.096 -8.276 -10.595 1.00 94.56 197 MET A CA 1
ATOM 1654 C C . MET A 1 197 ? 16.688 -7.664 -11.871 1.00 94.56 197 MET A C 1
ATOM 1656 O O . MET A 1 197 ? 17.395 -8.293 -12.661 1.00 94.56 197 MET A O 1
ATOM 1660 N N . CYS A 1 198 ? 16.417 -6.376 -12.074 1.00 94.12 198 CYS A N 1
ATOM 1661 C CA . CYS A 1 198 ? 17.044 -5.590 -13.130 1.00 94.12 198 CYS A CA 1
ATOM 1662 C C . CYS A 1 198 ? 17.426 -4.192 -12.643 1.00 94.12 198 CYS A C 1
ATOM 1664 O O . CYS A 1 198 ? 16.813 -3.653 -11.724 1.00 94.12 198 CYS A O 1
ATOM 1666 N N . ASP A 1 199 ? 18.394 -3.578 -13.315 1.00 92.44 199 ASP A N 1
ATOM 1667 C CA . ASP A 1 199 ? 18.664 -2.150 -13.214 1.00 92.44 199 ASP A CA 1
ATOM 1668 C C . ASP A 1 199 ? 17.978 -1.412 -14.367 1.00 92.44 199 ASP A C 1
ATOM 1670 O O . ASP A 1 199 ? 18.202 -1.728 -15.543 1.00 92.44 199 ASP A O 1
ATOM 1674 N N . TYR A 1 200 ? 17.178 -0.400 -14.031 1.00 91.19 200 TYR A N 1
ATOM 1675 C CA . TYR A 1 200 ? 16.557 0.504 -14.990 1.00 91.19 200 TYR A CA 1
ATOM 1676 C C . TYR A 1 200 ? 17.121 1.912 -14.796 1.00 91.19 200 TYR A C 1
ATOM 1678 O O . TYR A 1 200 ? 16.875 2.583 -13.793 1.00 91.19 200 TYR A O 1
ATOM 1686 N N . TYR A 1 201 ? 17.908 2.350 -15.771 1.00 87.38 201 TYR A N 1
ATOM 1687 C CA . TYR A 1 201 ? 18.600 3.625 -15.726 1.00 87.38 201 TYR A CA 1
ATOM 1688 C C . TYR A 1 201 ? 17.713 4.759 -16.248 1.00 87.38 201 TYR A C 1
ATOM 1690 O O . TYR A 1 201 ? 17.296 4.730 -17.404 1.00 87.38 201 TYR A O 1
ATOM 1698 N N . TYR A 1 202 ? 17.454 5.787 -15.443 1.00 84.38 202 TYR A N 1
ATOM 1699 C CA . TYR A 1 202 ? 16.693 6.972 -15.852 1.00 84.38 202 TYR A CA 1
ATOM 1700 C C . TYR A 1 202 ? 17.604 8.161 -16.182 1.00 84.38 202 TYR A C 1
ATOM 1702 O O . TYR A 1 202 ? 18.766 8.230 -15.778 1.00 84.38 202 TYR A O 1
ATOM 1710 N N . ASN A 1 203 ? 17.075 9.121 -16.944 1.00 80.94 203 ASN A N 1
ATOM 1711 C CA . ASN A 1 203 ? 17.809 10.329 -17.315 1.00 80.94 203 ASN A CA 1
ATOM 1712 C C . ASN A 1 203 ? 17.879 11.334 -16.161 1.00 80.94 203 ASN A C 1
ATOM 1714 O O . ASN A 1 203 ? 16.944 12.109 -16.033 1.00 80.94 203 ASN A O 1
ATOM 1718 N N . SER A 1 204 ? 18.979 11.403 -15.411 1.00 71.44 204 SER A N 1
ATOM 1719 C CA . SER A 1 204 ? 19.172 12.322 -14.271 1.00 71.44 204 SER A CA 1
ATOM 1720 C C . SER A 1 204 ? 19.116 13.826 -14.598 1.00 71.44 204 SER A C 1
ATOM 1722 O O . SER A 1 204 ? 19.048 14.634 -13.680 1.00 71.44 204 SER A O 1
ATOM 1724 N N . PHE A 1 205 ? 19.072 14.227 -15.873 1.00 66.06 205 PHE A N 1
ATOM 1725 C CA . PHE A 1 205 ? 19.037 15.638 -16.289 1.00 66.06 205 PHE A CA 1
ATOM 1726 C C . PHE A 1 205 ? 17.617 16.218 -16.509 1.00 66.06 205 PHE A C 1
ATOM 1728 O O . PHE A 1 205 ? 17.493 17.330 -17.019 1.00 66.06 205 PHE A O 1
ATOM 1735 N N . CYS A 1 206 ? 16.536 15.488 -16.194 1.00 60.59 206 CYS A N 1
ATOM 1736 C CA . CYS A 1 206 ? 15.146 15.935 -16.414 1.00 60.59 206 CYS A CA 1
ATOM 1737 C C . CYS A 1 206 ? 14.228 15.694 -15.203 1.00 60.59 206 CYS A C 1
ATOM 1739 O O . CYS A 1 206 ? 13.995 14.542 -14.896 1.00 60.59 206 CYS A O 1
ATOM 1741 N N . ASN A 1 207 ? 13.589 16.719 -14.627 1.00 54.50 207 ASN A N 1
ATOM 1742 C CA . ASN A 1 207 ? 12.830 16.689 -13.351 1.00 54.50 207 ASN A CA 1
ATOM 1743 C C . ASN A 1 207 ? 11.726 15.607 -13.151 1.00 54.50 207 ASN A C 1
ATOM 1745 O O . ASN A 1 207 ? 11.199 15.491 -12.051 1.00 54.50 207 ASN A O 1
ATOM 1749 N N . ASN A 1 208 ? 11.402 14.800 -14.166 1.00 60.53 208 ASN A N 1
ATOM 1750 C CA . ASN A 1 208 ? 10.348 13.781 -14.195 1.00 60.53 208 ASN A CA 1
ATOM 1751 C C . ASN A 1 208 ? 10.953 12.420 -14.605 1.00 60.53 208 ASN A C 1
ATOM 1753 O O . ASN A 1 208 ? 10.841 11.965 -15.744 1.00 60.53 208 ASN A O 1
ATOM 1757 N N . HIS A 1 209 ? 11.737 11.821 -13.709 1.00 73.50 209 HIS A N 1
ATOM 1758 C CA . HIS A 1 209 ? 12.571 10.659 -14.035 1.00 73.50 209 HIS A CA 1
ATOM 1759 C C . HIS A 1 209 ? 11.825 9.321 -13.967 1.00 73.50 209 HIS A C 1
ATOM 1761 O O . HIS A 1 209 ? 11.989 8.453 -14.827 1.00 73.50 209 HIS A O 1
ATOM 1767 N N . ILE A 1 210 ? 11.061 9.147 -12.888 1.00 79.00 210 ILE A N 1
ATOM 1768 C CA . ILE A 1 210 ? 10.470 7.871 -12.475 1.00 79.00 210 ILE A CA 1
ATOM 1769 C C . ILE A 1 210 ? 9.049 7.734 -13.031 1.00 79.00 210 ILE A C 1
ATOM 1771 O O . ILE A 1 210 ? 8.643 6.635 -13.399 1.00 79.00 210 ILE A O 1
ATOM 1775 N N . ASP A 1 211 ? 8.327 8.844 -13.192 1.00 82.25 211 ASP A N 1
ATOM 1776 C CA . ASP A 1 211 ? 6.989 8.884 -13.791 1.00 82.25 211 ASP A CA 1
ATOM 1777 C C . ASP A 1 211 ? 6.983 8.351 -15.229 1.00 82.25 211 ASP A C 1
ATOM 1779 O O . ASP A 1 211 ? 6.075 7.618 -15.604 1.00 82.25 211 ASP A O 1
ATOM 1783 N N . LEU A 1 212 ? 8.012 8.644 -16.031 1.00 84.81 212 LEU A N 1
ATOM 1784 C CA . LEU A 1 212 ? 8.129 8.117 -17.393 1.00 84.81 212 LEU A CA 1
ATOM 1785 C C . LEU A 1 212 ? 8.291 6.593 -17.411 1.00 84.81 212 LEU A C 1
ATOM 1787 O O . LEU A 1 212 ? 7.689 5.930 -18.255 1.00 84.81 212 LEU A O 1
ATOM 1791 N N . ILE A 1 213 ? 9.061 6.038 -16.469 1.00 86.94 213 ILE A N 1
ATOM 1792 C CA . ILE A 1 213 ? 9.211 4.583 -16.314 1.00 86.94 213 ILE A CA 1
ATOM 1793 C C . ILE A 1 213 ? 7.882 3.973 -15.873 1.00 86.94 213 ILE A C 1
ATOM 1795 O O . ILE A 1 213 ? 7.421 3.015 -16.489 1.00 86.94 213 ILE A O 1
ATOM 1799 N N . ILE A 1 214 ? 7.245 4.556 -14.855 1.00 88.94 214 ILE A N 1
ATOM 1800 C CA . ILE A 1 214 ? 5.946 4.110 -14.342 1.00 88.94 214 ILE A CA 1
ATOM 1801 C C . ILE A 1 214 ? 4.908 4.106 -15.465 1.00 88.94 214 ILE A C 1
ATOM 1803 O O . ILE A 1 214 ? 4.335 3.061 -15.750 1.00 88.94 214 ILE A O 1
ATOM 1807 N N . ARG A 1 215 ? 4.711 5.232 -16.164 1.00 89.12 215 ARG A N 1
ATOM 1808 C CA . ARG A 1 215 ? 3.743 5.344 -17.267 1.00 89.12 215 ARG A CA 1
ATOM 1809 C C . ARG A 1 215 ? 4.045 4.370 -18.394 1.00 89.12 215 ARG A C 1
ATOM 1811 O O . ARG A 1 215 ? 3.118 3.804 -18.965 1.00 89.12 215 ARG A O 1
ATOM 1818 N N . HIS A 1 216 ? 5.320 4.177 -18.732 1.00 88.19 216 HIS A N 1
ATOM 1819 C CA . HIS A 1 216 ? 5.709 3.213 -19.754 1.00 88.19 216 HIS A CA 1
ATOM 1820 C C . HIS A 1 216 ? 5.299 1.792 -19.358 1.00 88.19 216 HIS A C 1
ATOM 1822 O O . HIS A 1 216 ? 4.649 1.123 -20.157 1.00 88.19 216 HIS A O 1
ATOM 1828 N N . LEU A 1 217 ? 5.623 1.357 -18.137 1.00 90.44 217 LEU A N 1
ATOM 1829 C CA . LEU A 1 217 ? 5.300 0.015 -17.645 1.00 90.44 217 LEU A CA 1
ATOM 1830 C C . LEU A 1 217 ? 3.791 -0.175 -17.452 1.00 90.44 217 LEU A C 1
ATOM 1832 O O . LEU A 1 217 ? 3.248 -1.176 -17.912 1.00 90.44 217 LEU A O 1
ATOM 1836 N N . MET A 1 218 ? 3.104 0.807 -16.863 1.00 91.75 218 MET A N 1
ATOM 1837 C CA . MET A 1 218 ? 1.648 0.787 -16.709 1.00 91.75 218 MET A CA 1
ATOM 1838 C C . MET A 1 218 ? 0.955 0.674 -18.065 1.00 91.75 218 MET A C 1
ATOM 1840 O O . MET A 1 218 ? 0.112 -0.194 -18.265 1.00 91.75 218 MET A O 1
ATOM 1844 N N . ASN A 1 219 ? 1.373 1.480 -19.044 1.00 90.69 219 ASN A N 1
ATOM 1845 C CA . ASN A 1 219 ? 0.843 1.389 -20.396 1.00 90.69 219 ASN A CA 1
ATOM 1846 C C . ASN A 1 219 ? 1.219 0.065 -21.071 1.00 90.69 219 ASN A C 1
ATOM 1848 O O . ASN A 1 219 ? 0.405 -0.468 -21.807 1.00 90.69 219 ASN A O 1
ATOM 1852 N N . LEU A 1 220 ? 2.425 -0.469 -20.878 1.00 89.50 220 LEU A N 1
ATOM 1853 C CA . LEU A 1 220 ? 2.851 -1.715 -21.521 1.00 89.50 220 LEU A CA 1
ATOM 1854 C C . LEU A 1 220 ? 2.012 -2.919 -21.066 1.00 89.50 220 LEU A C 1
ATOM 1856 O O . LEU A 1 220 ? 1.705 -3.780 -21.892 1.00 89.50 220 LEU A O 1
ATOM 1860 N N . PHE A 1 221 ? 1.630 -2.942 -19.788 1.00 91.62 221 PHE A N 1
ATOM 1861 C CA . PHE A 1 221 ? 0.927 -4.057 -19.149 1.00 91.62 221 PHE A CA 1
ATOM 1862 C C . PHE A 1 221 ? -0.552 -3.798 -18.844 1.00 91.62 221 PHE A C 1
ATOM 1864 O O . PHE A 1 221 ? -1.193 -4.661 -18.262 1.00 91.62 221 PHE A O 1
ATOM 1871 N N . ASP A 1 222 ? -1.095 -2.655 -19.270 1.00 90.25 222 ASP A N 1
ATOM 1872 C CA . ASP A 1 222 ? -2.493 -2.267 -19.026 1.00 90.25 222 ASP A CA 1
ATOM 1873 C C . ASP A 1 222 ? -2.848 -2.199 -17.527 1.00 90.25 222 ASP A C 1
ATOM 1875 O O . ASP A 1 222 ? -3.918 -2.614 -17.094 1.00 90.25 222 ASP A O 1
ATOM 1879 N N . ILE A 1 223 ? -1.913 -1.674 -16.729 1.00 91.75 223 ILE A N 1
ATOM 1880 C CA . ILE A 1 223 ? -2.090 -1.442 -15.292 1.00 91.75 223 ILE A CA 1
ATOM 1881 C C . ILE A 1 223 ? -2.737 -0.067 -15.111 1.00 91.75 223 ILE A C 1
ATOM 1883 O O . ILE A 1 223 ? -2.210 0.945 -15.578 1.00 91.75 223 ILE A O 1
ATOM 1887 N N . ASP A 1 224 ? -3.868 -0.020 -14.417 1.00 90.69 224 ASP A N 1
ATOM 1888 C CA . ASP A 1 224 ? -4.700 1.174 -14.247 1.00 90.69 224 ASP A CA 1
ATOM 1889 C C . ASP A 1 224 ? -4.306 2.030 -13.031 1.00 90.69 224 ASP A C 1
ATOM 1891 O O . ASP A 1 224 ? -4.552 3.240 -13.019 1.00 90.69 224 ASP A O 1
ATOM 1895 N N . HIS A 1 225 ? -3.676 1.435 -12.015 1.00 92.31 225 HIS A N 1
ATOM 1896 C CA . HIS A 1 225 ? -3.210 2.142 -10.823 1.00 92.31 225 HIS A CA 1
ATOM 1897 C C . HIS A 1 225 ? -1.993 1.480 -10.158 1.00 92.31 225 HIS A C 1
ATOM 1899 O O . HIS A 1 225 ? -1.610 0.353 -10.463 1.00 92.31 225 HIS A O 1
ATOM 1905 N N . ILE A 1 226 ? -1.354 2.219 -9.252 1.00 95.31 226 ILE A N 1
ATOM 1906 C CA . ILE A 1 226 ? -0.297 1.697 -8.380 1.00 95.31 226 ILE A CA 1
ATOM 1907 C C . ILE A 1 226 ? -0.965 1.078 -7.153 1.00 95.31 226 ILE A C 1
ATOM 1909 O O . ILE A 1 226 ? -1.764 1.732 -6.490 1.00 95.31 226 ILE A O 1
ATOM 1913 N N . GLU A 1 227 ? -0.616 -0.161 -6.830 1.00 96.44 227 GLU A N 1
ATOM 1914 C CA . GLU A 1 227 ? -1.216 -0.874 -5.701 1.00 96.44 227 GLU A CA 1
ATOM 1915 C C . GLU A 1 227 ? -0.679 -0.341 -4.374 1.00 96.44 227 GLU A C 1
ATOM 1917 O O . GLU A 1 227 ? -1.419 -0.128 -3.421 1.00 96.44 227 GLU A O 1
ATOM 1922 N N . THR A 1 228 ? 0.635 -0.123 -4.267 1.00 97.19 228 THR A N 1
ATOM 1923 C CA . THR A 1 228 ? 1.232 0.334 -3.007 1.00 97.19 228 THR A CA 1
ATOM 1924 C C . THR A 1 228 ? 2.446 1.226 -3.212 1.00 97.19 228 THR A C 1
ATOM 1926 O O . THR A 1 228 ? 3.351 0.912 -3.982 1.00 97.19 228 THR A O 1
ATOM 1929 N N . VAL A 1 229 ? 2.518 2.312 -2.444 1.00 96.25 229 VAL A N 1
ATOM 1930 C CA . VAL A 1 229 ? 3.696 3.187 -2.364 1.00 96.25 229 VAL A CA 1
ATOM 1931 C C . VAL A 1 229 ? 4.325 3.080 -0.977 1.00 96.25 229 VAL A C 1
ATOM 1933 O O . VAL A 1 229 ? 3.633 3.179 0.033 1.00 96.25 229 VAL A O 1
ATOM 1936 N N . LYS A 1 230 ? 5.639 2.860 -0.906 1.00 96.56 230 LYS A N 1
ATOM 1937 C CA . LYS A 1 230 ? 6.377 2.639 0.344 1.00 96.56 230 LYS A CA 1
ATOM 1938 C C . LYS A 1 230 ? 7.436 3.716 0.546 1.00 96.56 230 LYS A C 1
ATOM 1940 O O . LYS A 1 230 ? 8.288 3.908 -0.317 1.00 96.56 230 LYS A O 1
ATOM 1945 N N . PHE A 1 231 ? 7.408 4.376 1.699 1.00 95.12 231 PHE A N 1
ATOM 1946 C CA . PHE A 1 231 ? 8.371 5.401 2.097 1.00 95.12 231 PHE A CA 1
ATOM 1947 C C . PHE A 1 231 ? 9.280 4.854 3.195 1.00 95.12 231 PHE A C 1
ATOM 1949 O O . PHE A 1 231 ? 8.860 4.717 4.348 1.00 95.12 231 PHE A O 1
ATOM 1956 N N . HIS A 1 232 ? 10.516 4.529 2.817 1.00 93.50 232 HIS A N 1
ATOM 1957 C CA . HIS A 1 232 ? 11.553 4.018 3.716 1.00 93.50 232 HIS A CA 1
ATOM 1958 C C . HIS A 1 232 ? 12.694 5.023 3.917 1.00 93.50 232 HIS A C 1
ATOM 1960 O O . HIS A 1 232 ? 13.389 4.948 4.926 1.00 93.50 232 HIS A O 1
ATOM 1966 N N . ASP A 1 233 ? 12.882 5.959 2.982 1.00 90.50 233 ASP A N 1
ATOM 1967 C CA . ASP A 1 233 ? 13.919 6.987 3.066 1.00 90.50 233 ASP A CA 1
ATOM 1968 C C . ASP A 1 233 ? 13.665 7.944 4.256 1.00 90.50 233 ASP A C 1
ATOM 1970 O O . ASP A 1 233 ? 12.636 8.629 4.279 1.00 90.50 233 ASP A O 1
ATOM 1974 N N . PRO A 1 234 ? 14.564 7.985 5.261 1.00 88.19 234 PRO A N 1
ATOM 1975 C CA . PRO A 1 234 ? 14.412 8.840 6.435 1.00 88.19 234 PRO A CA 1
ATOM 1976 C C . PRO A 1 234 ? 14.505 10.333 6.116 1.00 88.19 234 PRO A C 1
ATOM 1978 O O . PRO A 1 234 ? 13.804 11.122 6.748 1.00 88.19 234 PRO A O 1
ATOM 1981 N N . GLU A 1 235 ? 15.316 10.706 5.127 1.00 87.75 235 GLU A N 1
ATOM 1982 C CA . GLU A 1 235 ? 15.640 12.104 4.823 1.00 87.75 235 GLU A CA 1
ATOM 1983 C C . GLU A 1 235 ? 14.746 12.685 3.721 1.00 87.75 235 GLU A C 1
ATOM 1985 O O . GLU A 1 235 ? 14.661 13.903 3.557 1.00 87.75 235 GLU A O 1
ATOM 1990 N N . ALA A 1 236 ? 14.082 11.832 2.936 1.00 86.38 236 ALA A N 1
ATOM 1991 C CA . ALA A 1 236 ? 13.259 12.292 1.827 1.00 86.38 236 ALA A CA 1
ATOM 1992 C C . ALA A 1 236 ? 11.904 12.833 2.297 1.00 86.38 236 ALA A C 1
ATOM 1994 O O . ALA A 1 236 ? 11.155 12.172 3.020 1.00 86.38 236 ALA A O 1
ATOM 1995 N N . ASP A 1 237 ? 11.561 14.024 1.815 1.00 89.44 237 ASP A N 1
ATOM 1996 C CA . ASP A 1 237 ? 10.232 14.605 1.969 1.00 89.44 237 ASP A CA 1
ATOM 1997 C C . ASP A 1 237 ? 9.223 13.911 1.033 1.00 89.44 237 ASP A C 1
ATOM 1999 O O . ASP A 1 237 ? 9.434 13.814 -0.182 1.00 89.44 237 ASP A O 1
ATOM 2003 N N . ILE A 1 238 ? 8.116 13.424 1.599 1.00 90.81 238 ILE A N 1
ATOM 2004 C CA . ILE A 1 238 ? 7.073 12.691 0.871 1.00 90.81 238 ILE A CA 1
ATOM 2005 C C . ILE A 1 238 ? 6.453 13.553 -0.235 1.00 90.81 238 ILE A C 1
ATOM 2007 O O . ILE A 1 238 ? 6.143 13.023 -1.304 1.00 90.81 238 ILE A O 1
ATOM 2011 N N . GLN A 1 239 ? 6.295 14.864 -0.031 1.00 90.06 239 GLN A N 1
ATOM 2012 C CA . GLN A 1 239 ? 5.677 15.744 -1.029 1.00 90.06 239 GLN A CA 1
ATOM 2013 C C . GLN A 1 239 ? 6.534 15.811 -2.294 1.00 90.06 239 GLN A C 1
ATOM 2015 O O . GLN A 1 239 ? 6.016 15.685 -3.406 1.00 90.06 239 GLN A O 1
ATOM 2020 N N . ASN A 1 240 ? 7.853 15.921 -2.123 1.00 85.88 240 ASN A N 1
ATOM 2021 C CA . ASN A 1 240 ? 8.811 15.932 -3.227 1.00 85.88 240 ASN A CA 1
ATOM 2022 C C . ASN A 1 240 ? 8.808 14.615 -4.019 1.00 85.88 240 ASN A C 1
ATOM 2024 O O . ASN A 1 240 ? 8.876 14.634 -5.248 1.00 85.88 240 ASN A O 1
ATOM 2028 N N . LEU A 1 241 ? 8.688 13.474 -3.335 1.00 82.19 241 LEU A N 1
ATOM 2029 C CA . LEU A 1 241 ? 8.626 12.152 -3.974 1.00 82.19 241 LEU A CA 1
ATOM 2030 C C . LEU A 1 241 ? 7.302 11.907 -4.716 1.00 82.19 241 LEU A C 1
ATOM 2032 O O . LEU A 1 241 ? 7.258 11.154 -5.690 1.00 82.19 241 LEU A O 1
ATOM 2036 N N . CYS A 1 242 ? 6.223 12.545 -4.260 1.00 81.88 242 CYS A N 1
ATOM 2037 C CA . CYS A 1 242 ? 4.860 12.307 -4.730 1.00 81.88 242 CYS A CA 1
ATOM 2038 C C . CYS A 1 242 ? 4.337 13.362 -5.703 1.00 81.88 242 CYS A C 1
ATOM 2040 O O . CYS A 1 242 ? 3.140 13.375 -5.991 1.00 81.88 242 CYS A O 1
ATOM 2042 N N . ASN A 1 243 ? 5.191 14.212 -6.274 1.00 70.62 243 ASN A N 1
ATOM 2043 C CA . ASN A 1 243 ? 4.782 15.149 -7.327 1.00 70.62 243 ASN A CA 1
ATOM 2044 C C . ASN A 1 243 ? 4.496 14.456 -8.687 1.00 70.62 243 ASN A C 1
ATOM 2046 O O . ASN A 1 243 ? 4.622 15.049 -9.755 1.00 70.62 243 ASN A O 1
ATOM 2050 N N . ILE A 1 244 ? 4.130 13.174 -8.650 1.00 76.50 244 ILE A N 1
ATOM 2051 C CA . ILE A 1 244 ? 3.830 12.312 -9.789 1.00 76.50 244 ILE A CA 1
ATOM 2052 C C . ILE A 1 244 ? 2.345 11.953 -9.702 1.00 76.50 244 ILE A C 1
ATOM 2054 O O . ILE A 1 244 ? 1.908 11.336 -8.730 1.00 76.50 244 ILE A O 1
ATOM 2058 N N . SER A 1 245 ? 1.567 12.311 -10.726 1.00 81.06 245 SER A N 1
ATOM 2059 C CA . SER A 1 245 ? 0.112 12.090 -10.761 1.00 81.06 245 SER A CA 1
ATOM 2060 C C . SER A 1 245 ? -0.289 10.627 -10.566 1.00 81.06 245 SER A C 1
ATOM 2062 O O . SER A 1 245 ? -1.299 10.339 -9.934 1.00 81.06 245 SER A O 1
ATOM 2064 N N . GLU A 1 246 ? 0.510 9.699 -11.088 1.00 87.38 246 GLU A N 1
ATOM 2065 C CA . GLU A 1 246 ? 0.293 8.261 -10.959 1.00 87.38 246 GLU A CA 1
ATOM 2066 C C . GLU A 1 246 ? 0.406 7.819 -9.496 1.00 87.38 246 GLU A C 1
ATOM 2068 O O . GLU A 1 246 ? -0.450 7.084 -9.013 1.00 87.38 246 GLU A O 1
ATOM 2073 N N . VAL A 1 247 ? 1.422 8.310 -8.776 1.00 89.19 247 VAL A N 1
ATOM 2074 C CA . VAL A 1 247 ? 1.688 7.956 -7.372 1.00 89.19 247 VAL A CA 1
ATOM 2075 C C . VAL A 1 247 ? 0.527 8.385 -6.478 1.00 89.19 247 VAL A C 1
ATOM 2077 O O . VAL A 1 247 ? 0.098 7.605 -5.636 1.00 89.19 247 VAL A O 1
ATOM 2080 N N . ALA A 1 248 ? -0.037 9.576 -6.703 1.00 88.94 248 ALA A N 1
ATOM 2081 C CA . ALA A 1 248 ? -1.185 10.084 -5.945 1.00 88.94 248 ALA A CA 1
ATOM 2082 C C . ALA A 1 248 ? -2.464 9.230 -6.097 1.00 88.94 248 ALA A C 1
ATOM 2084 O O . ALA A 1 248 ? -3.354 9.292 -5.250 1.00 88.94 248 ALA A O 1
ATOM 2085 N N . ASN A 1 249 ? -2.555 8.414 -7.154 1.00 91.25 249 ASN A N 1
ATOM 2086 C CA . ASN A 1 249 ? -3.670 7.495 -7.392 1.00 91.25 249 ASN A CA 1
ATOM 2087 C C . ASN A 1 249 ? -3.477 6.112 -6.751 1.00 91.25 249 ASN A C 1
ATOM 2089 O O . ASN A 1 249 ? -4.273 5.213 -7.027 1.00 91.25 249 ASN A O 1
ATOM 2093 N N . ALA A 1 250 ? -2.438 5.925 -5.933 1.00 95.69 250 ALA A N 1
ATOM 2094 C CA . ALA A 1 250 ? -2.197 4.655 -5.270 1.00 95.69 250 ALA A CA 1
ATOM 2095 C C . ALA A 1 250 ? -3.306 4.285 -4.271 1.00 95.69 250 ALA A C 1
ATOM 2097 O O . ALA A 1 250 ? -3.858 5.151 -3.587 1.00 95.69 250 ALA A O 1
ATOM 2098 N N . THR A 1 251 ? -3.604 2.990 -4.174 1.00 97.19 251 THR A N 1
ATOM 2099 C CA . THR A 1 251 ? -4.638 2.431 -3.281 1.00 97.19 251 THR A CA 1
ATOM 2100 C C . THR A 1 251 ? -4.091 1.995 -1.924 1.00 97.19 251 THR A C 1
ATOM 2102 O O . THR A 1 251 ? -4.845 1.914 -0.952 1.00 97.19 251 THR A O 1
ATOM 2105 N N . GLY A 1 252 ? -2.778 1.781 -1.824 1.00 98.12 252 GLY A N 1
ATOM 2106 C CA . GLY A 1 252 ? -2.073 1.409 -0.603 1.00 98.12 252 GLY A CA 1
ATOM 2107 C C . GLY A 1 252 ? -0.839 2.268 -0.319 1.00 98.12 252 GLY A C 1
ATOM 2108 O O . GLY A 1 252 ? -0.142 2.733 -1.225 1.00 98.12 252 GLY A O 1
ATOM 2109 N N . MET A 1 253 ? -0.524 2.452 0.963 1.00 98.00 253 MET A N 1
ATOM 2110 C CA . MET A 1 253 ? 0.654 3.200 1.397 1.00 98.00 253 MET A CA 1
ATOM 2111 C C . MET A 1 253 ? 1.316 2.561 2.615 1.00 98.00 253 MET A C 1
ATOM 2113 O O . MET A 1 253 ? 0.649 2.166 3.567 1.00 98.00 253 MET A O 1
ATOM 2117 N N . VAL A 1 254 ? 2.648 2.502 2.608 1.00 97.62 254 VAL A N 1
ATOM 2118 C CA . VAL A 1 254 ? 3.460 2.111 3.766 1.00 97.62 254 VAL A CA 1
ATOM 2119 C C . VAL A 1 254 ? 4.378 3.265 4.140 1.00 97.62 254 VAL A C 1
ATOM 2121 O O . VAL A 1 254 ? 5.185 3.700 3.322 1.00 97.62 254 VAL A O 1
ATOM 2124 N N . ILE A 1 255 ? 4.295 3.737 5.381 1.00 96.00 255 ILE A N 1
ATOM 2125 C CA . ILE A 1 255 ? 5.176 4.788 5.902 1.00 96.00 255 ILE A CA 1
ATOM 2126 C C . ILE A 1 255 ? 6.019 4.177 7.012 1.00 96.00 255 ILE A C 1
ATOM 2128 O O . ILE A 1 255 ? 5.506 3.884 8.092 1.00 96.00 255 ILE A O 1
ATOM 2132 N N . SER A 1 256 ? 7.309 3.978 6.750 1.00 94.50 256 SER A N 1
ATOM 2133 C CA . SER A 1 256 ? 8.263 3.473 7.745 1.00 94.50 256 SER A CA 1
ATOM 2134 C C . SER A 1 256 ? 9.480 4.376 7.927 1.00 94.50 256 SER A C 1
ATOM 2136 O O . SER A 1 256 ? 10.424 3.987 8.613 1.00 94.50 256 SER A O 1
ATOM 2138 N N . LYS A 1 257 ? 9.487 5.560 7.305 1.00 90.81 257 LYS A N 1
ATOM 2139 C CA . LYS A 1 257 ? 10.508 6.570 7.578 1.00 90.81 257 LYS A CA 1
ATOM 2140 C C . LYS A 1 257 ? 10.403 7.026 9.048 1.00 90.81 257 LYS A C 1
ATOM 2142 O O . LYS A 1 257 ? 9.290 7.273 9.513 1.00 90.81 257 LYS A O 1
ATOM 2147 N N . PRO A 1 258 ? 11.514 7.136 9.796 1.00 84.38 258 PRO A N 1
ATOM 2148 C CA . PRO A 1 258 ? 11.513 7.405 11.239 1.00 84.38 258 PRO A CA 1
ATOM 2149 C C . PRO A 1 258 ? 10.940 8.773 11.630 1.00 84.38 258 PRO A C 1
ATOM 2151 O O . PRO A 1 258 ? 10.418 8.918 12.729 1.00 84.38 258 PRO A O 1
ATOM 2154 N N . THR A 1 259 ? 11.019 9.770 10.749 1.00 83.56 259 THR A N 1
ATOM 2155 C CA . THR A 1 259 ? 10.556 11.140 11.008 1.00 83.56 259 THR A CA 1
ATOM 2156 C C . THR A 1 259 ? 9.575 11.572 9.925 1.00 83.56 259 THR A C 1
ATOM 2158 O O . THR A 1 259 ? 9.990 12.061 8.876 1.00 83.56 259 THR A O 1
ATOM 2161 N N . VAL A 1 260 ? 8.275 11.375 10.159 1.00 92.44 260 VAL A N 1
ATOM 2162 C CA . VAL A 1 260 ? 7.213 11.930 9.301 1.00 92.44 260 VAL A CA 1
ATOM 2163 C C . VAL A 1 260 ? 6.704 13.241 9.899 1.00 92.44 260 VAL A C 1
ATOM 2165 O O . VAL A 1 260 ? 6.501 13.312 11.108 1.00 92.44 260 VAL A O 1
ATOM 2168 N N . THR A 1 261 ? 6.525 14.289 9.098 1.00 93.75 261 THR A N 1
ATOM 2169 C CA . THR A 1 261 ? 6.066 15.605 9.580 1.00 93.75 261 THR A CA 1
ATOM 2170 C C . THR A 1 261 ? 4.551 15.776 9.456 1.00 93.75 261 THR A C 1
ATOM 2172 O O . THR A 1 261 ? 3.864 14.993 8.799 1.00 93.75 261 THR A O 1
ATOM 2175 N N . LYS A 1 262 ? 3.996 16.816 10.092 1.00 95.31 262 LYS A N 1
ATOM 2176 C CA . LYS A 1 262 ? 2.560 17.134 9.987 1.00 95.31 262 LYS A CA 1
ATOM 2177 C C . LYS A 1 262 ? 2.194 17.539 8.565 1.00 95.31 262 LYS A C 1
ATOM 2179 O O . LYS A 1 262 ? 1.167 17.117 8.046 1.00 95.31 262 LYS A O 1
ATOM 2184 N N . GLU A 1 263 ? 3.081 18.292 7.930 1.00 95.44 263 GLU A N 1
ATOM 2185 C CA . GLU A 1 263 ? 2.944 18.795 6.571 1.00 95.44 263 GLU A CA 1
ATOM 2186 C C . GLU A 1 263 ? 2.927 17.642 5.560 1.00 95.44 263 GLU A C 1
ATOM 2188 O O . GLU A 1 263 ? 2.114 17.647 4.640 1.00 95.44 263 GLU A O 1
ATOM 2193 N N . GLU A 1 264 ? 3.765 16.616 5.754 1.00 95.31 264 GLU A N 1
ATOM 2194 C CA . GLU A 1 264 ? 3.733 15.395 4.939 1.00 95.31 264 GLU A CA 1
ATOM 2195 C C . GLU A 1 264 ? 2.402 14.645 5.084 1.00 95.31 264 GLU A C 1
ATOM 2197 O O . GLU A 1 264 ? 1.806 14.233 4.087 1.00 95.31 264 GLU A O 1
ATOM 2202 N N . LEU A 1 265 ? 1.898 14.495 6.312 1.00 95.62 265 LEU A N 1
ATOM 2203 C CA . LEU A 1 265 ? 0.618 13.828 6.562 1.00 95.62 265 LEU A CA 1
ATOM 2204 C C . LEU A 1 265 ? -0.571 14.622 5.997 1.00 95.62 265 LEU A C 1
ATOM 2206 O O . LEU A 1 265 ? -1.496 14.031 5.435 1.00 95.62 265 LEU A O 1
ATOM 2210 N N . ASP A 1 266 ? -0.558 15.949 6.098 1.00 96.38 266 ASP A N 1
ATOM 2211 C CA . ASP A 1 266 ? -1.589 16.803 5.499 1.00 96.38 266 ASP A CA 1
ATOM 2212 C C . ASP A 1 266 ? -1.542 16.780 3.974 1.00 96.38 266 ASP A C 1
ATOM 2214 O O . AS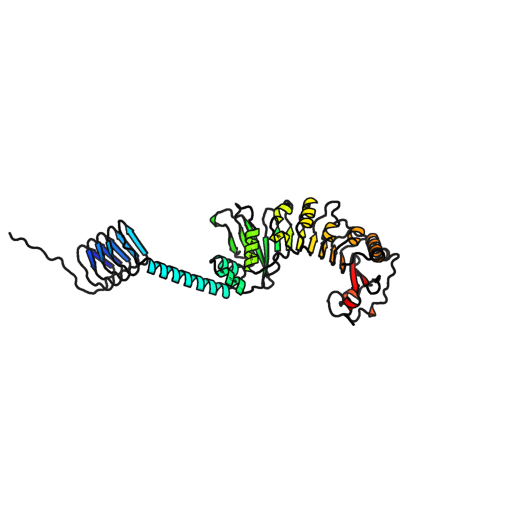P A 1 266 ? -2.589 16.705 3.328 1.00 96.38 266 ASP A O 1
ATOM 2218 N N . PHE A 1 267 ? -0.342 16.759 3.390 1.00 95.44 267 PHE A N 1
ATOM 2219 C CA . PHE A 1 267 ? -0.173 16.546 1.959 1.00 95.44 267 PHE A CA 1
ATOM 2220 C C . PHE A 1 267 ? -0.788 15.211 1.518 1.00 95.44 267 PHE A C 1
ATOM 2222 O O . PHE A 1 267 ? -1.517 15.184 0.525 1.00 95.44 267 PHE A O 1
ATOM 2229 N N . ILE A 1 268 ? -0.566 14.122 2.267 1.00 95.44 268 ILE A N 1
ATOM 2230 C CA . ILE A 1 268 ? -1.162 12.816 1.951 1.00 95.44 268 ILE A CA 1
ATOM 2231 C C . ILE A 1 268 ? -2.693 12.904 1.967 1.00 95.44 268 ILE A C 1
ATOM 2233 O O . ILE A 1 268 ? -3.320 12.527 0.978 1.00 95.44 268 ILE A O 1
ATOM 2237 N N . LYS A 1 269 ? -3.297 13.475 3.023 1.00 94.62 269 LYS A N 1
ATOM 2238 C CA . LYS A 1 269 ? -4.762 13.675 3.094 1.00 94.62 269 LYS A CA 1
ATOM 2239 C C . LYS A 1 269 ? -5.294 14.478 1.910 1.00 94.62 269 LYS A C 1
ATOM 2241 O O . LYS A 1 269 ? -6.384 14.206 1.415 1.00 94.62 269 LYS A O 1
ATOM 2246 N N . LEU A 1 270 ? -4.542 15.492 1.484 1.00 94.31 270 LEU A N 1
ATOM 2247 C CA . LEU A 1 270 ? -4.948 16.396 0.417 1.00 94.31 270 LEU A CA 1
ATOM 2248 C C . LEU A 1 270 ? -4.818 15.771 -0.977 1.00 94.31 270 LEU A C 1
ATOM 2250 O O . LEU A 1 270 ? -5.573 16.154 -1.864 1.00 94.31 270 LEU A O 1
ATOM 2254 N N . LYS A 1 271 ? -3.850 14.874 -1.201 1.00 93.75 271 LYS A N 1
ATOM 2255 C CA . LYS A 1 271 ? -3.505 14.377 -2.545 1.00 93.75 271 LYS A CA 1
ATOM 2256 C C . LYS A 1 271 ? -3.956 12.951 -2.837 1.00 93.75 271 LYS A C 1
ATOM 2258 O O . LYS A 1 271 ? -4.241 12.651 -3.993 1.00 93.75 271 LYS A O 1
ATOM 2263 N N . PHE A 1 272 ? -4.017 12.080 -1.835 1.00 94.75 272 PHE A N 1
ATOM 2264 C CA . PHE A 1 272 ? -4.282 10.654 -2.027 1.00 94.75 272 PHE A CA 1
ATOM 2265 C C . PHE A 1 272 ? -5.751 10.321 -1.760 1.00 94.75 272 PHE A C 1
ATOM 2267 O O . PHE A 1 272 ? -6.123 9.852 -0.688 1.00 94.75 272 PHE A O 1
ATOM 2274 N N . HIS A 1 273 ? -6.608 10.552 -2.756 1.00 92.56 273 HIS A N 1
ATOM 2275 C CA . HIS A 1 273 ? -8.058 10.353 -2.617 1.00 92.56 273 HIS A CA 1
ATOM 2276 C C . HIS A 1 273 ? -8.525 8.899 -2.795 1.00 92.56 273 HIS A C 1
ATOM 2278 O O . HIS A 1 273 ? -9.654 8.582 -2.431 1.00 92.56 273 HIS A O 1
ATOM 2284 N N . ARG A 1 274 ? -7.688 8.027 -3.376 1.00 94.75 274 ARG A N 1
ATOM 2285 C CA . ARG A 1 274 ? -7.993 6.600 -3.626 1.00 94.75 274 ARG A CA 1
ATOM 2286 C C . ARG A 1 274 ? -7.390 5.654 -2.585 1.00 94.75 274 ARG A C 1
ATOM 2288 O O . ARG A 1 274 ? -7.473 4.441 -2.747 1.00 94.75 274 ARG A O 1
ATOM 2295 N N . LEU A 1 275 ? -6.740 6.204 -1.565 1.00 95.88 275 LEU A N 1
ATOM 2296 C CA . LEU A 1 275 ? -5.990 5.430 -0.593 1.00 95.88 275 LEU A CA 1
ATOM 2297 C C . LEU A 1 275 ? -6.944 4.693 0.352 1.00 95.88 275 LEU A C 1
ATOM 2299 O O . LEU A 1 275 ? -7.593 5.308 1.194 1.00 95.88 275 LEU A O 1
ATOM 2303 N N . ASP A 1 276 ? -6.999 3.372 0.220 1.00 95.00 276 ASP A N 1
ATOM 2304 C CA . ASP A 1 276 ? -7.832 2.497 1.046 1.00 95.00 276 ASP A CA 1
ATOM 2305 C C . ASP A 1 276 ? -7.020 1.822 2.154 1.00 95.00 276 ASP A C 1
ATOM 2307 O O . ASP A 1 276 ? -7.546 1.563 3.240 1.00 95.00 276 ASP A O 1
ATOM 2311 N N . PHE A 1 277 ? -5.743 1.533 1.893 1.00 97.19 277 PHE A N 1
ATOM 2312 C CA . PHE A 1 277 ? -4.851 0.830 2.810 1.00 97.19 277 PHE A CA 1
ATOM 2313 C C . PHE A 1 277 ? -3.698 1.713 3.299 1.00 97.19 277 PHE A C 1
ATOM 2315 O O . PHE A 1 277 ? -2.941 2.260 2.500 1.00 97.19 277 PHE A O 1
ATOM 2322 N N . ILE A 1 278 ? -3.505 1.782 4.619 1.00 97.44 278 ILE A N 1
ATOM 2323 C CA . ILE A 1 278 ? -2.311 2.367 5.239 1.00 97.44 278 ILE A CA 1
ATOM 2324 C C . ILE A 1 278 ? -1.662 1.366 6.192 1.00 97.44 278 ILE A C 1
ATOM 2326 O O . ILE A 1 278 ? -2.291 0.887 7.135 1.00 97.44 278 ILE A O 1
ATOM 2330 N N . ASN A 1 279 ? -0.360 1.142 6.006 1.00 96.81 279 ASN A N 1
ATOM 2331 C CA . ASN A 1 279 ? 0.519 0.565 7.015 1.00 96.81 279 ASN A CA 1
ATOM 2332 C C . ASN A 1 279 ? 1.455 1.639 7.589 1.00 96.81 279 ASN A C 1
ATOM 2334 O O . ASN A 1 279 ? 2.363 2.134 6.917 1.00 96.81 279 ASN A O 1
ATOM 2338 N N . PHE A 1 280 ? 1.228 1.995 8.846 1.00 94.00 280 PHE A N 1
ATOM 2339 C CA . PHE A 1 280 ? 1.948 3.031 9.562 1.00 94.00 280 PHE A CA 1
ATOM 2340 C C . PHE A 1 280 ? 2.959 2.388 10.519 1.00 94.00 280 PHE A C 1
ATOM 2342 O O . PHE A 1 280 ? 2.611 1.874 11.581 1.00 94.00 280 PHE A O 1
ATOM 2349 N N . VAL A 1 281 ? 4.234 2.400 10.140 1.00 93.62 281 VAL A N 1
ATOM 2350 C CA . VAL A 1 281 ? 5.349 1.764 10.874 1.00 93.62 281 VAL A CA 1
ATOM 2351 C C . VAL A 1 281 ? 6.191 2.812 11.621 1.00 93.62 281 VAL A C 1
ATOM 2353 O O . VAL A 1 281 ? 7.185 2.490 12.259 1.00 93.62 281 VAL A O 1
ATOM 2356 N N . THR A 1 282 ? 5.785 4.080 11.577 1.00 90.06 282 THR A N 1
ATOM 2357 C CA . THR A 1 282 ? 6.475 5.207 12.215 1.00 90.06 282 THR A CA 1
ATOM 2358 C C . THR A 1 282 ? 5.623 5.859 13.299 1.00 90.06 282 THR A C 1
ATOM 2360 O O . THR A 1 282 ? 4.399 5.759 13.269 1.00 90.06 282 THR A O 1
ATOM 2363 N N . THR A 1 283 ? 6.248 6.535 14.260 1.00 88.38 283 THR A N 1
ATOM 2364 C CA . THR A 1 283 ? 5.525 7.254 15.315 1.00 88.38 283 THR A CA 1
ATOM 2365 C C . THR A 1 283 ? 4.890 8.518 14.744 1.00 88.38 283 THR A C 1
ATOM 2367 O O . THR A 1 283 ? 5.565 9.341 14.126 1.00 88.38 283 THR A O 1
ATOM 2370 N N . ALA A 1 284 ? 3.585 8.692 14.960 1.00 89.38 284 ALA A N 1
ATOM 2371 C CA . ALA A 1 284 ? 2.882 9.885 14.501 1.00 89.38 284 ALA A CA 1
ATOM 2372 C C . ALA A 1 284 ? 3.367 11.156 15.235 1.00 89.38 284 ALA A C 1
ATOM 2374 O O . ALA A 1 284 ? 3.621 11.108 16.443 1.00 89.38 284 ALA A O 1
ATOM 2375 N N . PRO A 1 285 ? 3.425 12.318 14.558 1.00 91.88 285 PRO A N 1
ATOM 2376 C CA . PRO A 1 285 ? 3.603 13.611 15.211 1.00 91.88 285 PRO A CA 1
ATOM 2377 C C . PRO A 1 285 ? 2.494 13.901 16.221 1.00 91.88 285 PRO A C 1
ATOM 2379 O O . PRO A 1 285 ? 1.348 13.492 16.034 1.00 91.88 285 PRO A O 1
ATOM 2382 N N . ALA A 1 286 ? 2.808 14.705 17.239 1.00 90.31 286 ALA A N 1
ATOM 2383 C CA . ALA A 1 286 ? 1.829 15.124 18.239 1.00 90.31 286 ALA A CA 1
ATOM 2384 C C . ALA A 1 286 ? 0.600 15.798 17.592 1.00 90.31 286 ALA A C 1
ATOM 2386 O O . ALA A 1 286 ? 0.741 16.787 16.860 1.00 90.31 286 ALA A O 1
ATOM 2387 N N . GLY A 1 287 ? -0.595 15.285 17.885 1.00 91.81 287 GLY A N 1
ATOM 2388 C CA . GLY A 1 287 ? -1.872 15.707 17.295 1.00 91.81 287 GLY A CA 1
ATOM 2389 C C . GLY A 1 287 ? -2.269 14.968 16.007 1.00 91.81 287 GLY A C 1
ATOM 2390 O O . GLY A 1 287 ? -3.314 15.274 15.437 1.00 91.81 287 GLY A O 1
ATOM 2391 N N . TYR A 1 288 ? -1.450 14.025 15.531 1.00 93.69 288 TYR A N 1
ATOM 2392 C CA . TYR A 1 288 ? -1.705 13.185 14.351 1.00 93.69 288 TYR A CA 1
ATOM 2393 C C . TYR A 1 288 ? -1.771 11.693 14.706 1.00 93.69 288 TYR A C 1
ATOM 2395 O O . TYR A 1 288 ? -1.755 10.846 13.819 1.00 93.69 288 TYR A O 1
ATOM 2403 N N . GLU A 1 289 ? -1.898 11.341 15.984 1.00 92.12 289 GLU A N 1
ATOM 2404 C CA . GLU A 1 289 ? -1.944 9.955 16.466 1.00 92.12 289 GLU A CA 1
ATOM 2405 C C . GLU A 1 289 ? -3.089 9.165 15.812 1.00 92.12 289 GLU A C 1
ATOM 2407 O O . GLU A 1 289 ? -2.942 7.990 15.484 1.00 92.12 289 GLU A O 1
ATOM 2412 N N . GLY A 1 290 ? -4.224 9.826 15.561 1.00 92.56 290 GLY A N 1
ATOM 2413 C CA . GLY A 1 290 ? -5.375 9.256 14.859 1.00 92.56 290 GLY A CA 1
ATOM 2414 C C . GLY A 1 290 ? -5.290 9.284 13.327 1.00 92.56 290 GLY A C 1
ATOM 2415 O O . GLY A 1 290 ? -6.252 8.876 12.684 1.00 92.56 290 GLY A O 1
ATOM 2416 N N . PHE A 1 291 ? -4.190 9.756 12.724 1.00 94.75 291 PHE A N 1
ATOM 2417 C CA . PHE A 1 291 ? -4.059 9.949 11.270 1.00 94.75 291 PHE A CA 1
ATOM 2418 C C . PHE A 1 291 ? -4.469 8.711 10.467 1.00 94.75 291 PHE A C 1
ATOM 2420 O O . PHE A 1 291 ? -5.312 8.797 9.575 1.00 94.75 291 PHE A O 1
ATOM 2427 N N . ALA A 1 292 ? -3.889 7.556 10.804 1.00 94.75 292 ALA A N 1
ATOM 2428 C CA . ALA A 1 292 ? -4.102 6.325 10.053 1.00 94.75 292 ALA A CA 1
ATOM 2429 C C . ALA A 1 292 ? -5.560 5.842 10.144 1.00 94.75 292 ALA A C 1
ATOM 2431 O O . ALA A 1 292 ? -6.069 5.246 9.204 1.00 94.75 292 ALA A O 1
ATOM 2432 N N . LEU A 1 293 ? -6.269 6.167 11.230 1.00 94.94 293 LEU A N 1
ATOM 2433 C CA . LEU A 1 293 ? -7.660 5.761 11.459 1.00 94.94 293 LEU A CA 1
ATOM 2434 C C . LEU A 1 293 ? -8.677 6.498 10.571 1.00 94.94 293 LEU A C 1
ATOM 2436 O O . LEU A 1 293 ? -9.873 6.209 10.655 1.00 94.94 293 LEU A O 1
ATOM 2440 N N . GLY A 1 294 ? -8.223 7.436 9.733 1.00 95.12 294 GLY A N 1
ATOM 2441 C CA . GLY A 1 294 ? -9.027 8.058 8.680 1.00 95.12 294 GLY A CA 1
ATOM 2442 C C . GLY A 1 294 ? -9.207 7.194 7.424 1.00 95.12 294 GLY A C 1
ATOM 2443 O O . GLY A 1 294 ? -10.010 7.559 6.572 1.00 95.12 294 GLY A O 1
ATOM 2444 N N . TYR A 1 295 ? -8.496 6.066 7.311 1.00 96.44 295 TYR A N 1
ATOM 2445 C CA . TYR A 1 295 ? -8.502 5.191 6.129 1.00 96.44 295 TYR A CA 1
ATOM 2446 C C . TYR A 1 295 ? -9.188 3.851 6.414 1.00 96.44 295 TYR A C 1
ATOM 2448 O O . TYR A 1 295 ? -9.358 3.465 7.571 1.00 96.44 295 TYR A O 1
ATOM 2456 N N . LYS A 1 296 ? -9.597 3.126 5.365 1.00 96.06 296 LYS A N 1
ATOM 2457 C CA . LYS A 1 296 ? -10.443 1.927 5.481 1.00 96.06 296 LYS A CA 1
ATOM 2458 C C . LYS A 1 296 ? -9.724 0.735 6.121 1.00 96.06 296 LYS A C 1
ATOM 2460 O O . LYS A 1 296 ? -10.270 0.125 7.041 1.00 96.06 296 LYS A O 1
ATOM 2465 N N . ASN A 1 297 ? -8.527 0.409 5.639 1.00 96.94 297 ASN A N 1
ATOM 2466 C CA . ASN A 1 297 ? -7.733 -0.738 6.074 1.00 96.94 297 ASN A CA 1
ATOM 2467 C C . ASN A 1 297 ? -6.428 -0.256 6.703 1.00 96.94 297 ASN A C 1
ATOM 2469 O O . ASN A 1 297 ? -5.556 0.276 6.019 1.00 96.94 297 ASN A O 1
ATOM 2473 N N . VAL A 1 298 ? -6.292 -0.444 8.011 1.00 96.38 298 VAL A N 1
ATOM 2474 C CA . VAL A 1 298 ? -5.230 0.184 8.793 1.00 96.38 298 VAL A CA 1
ATOM 2475 C C . VAL A 1 298 ? -4.394 -0.862 9.504 1.00 96.38 298 VAL A C 1
ATOM 2477 O O . VAL A 1 298 ? -4.918 -1.705 10.231 1.00 96.38 298 VAL A O 1
ATOM 2480 N N . VAL A 1 299 ? -3.079 -0.759 9.343 1.00 95.12 299 VAL A N 1
ATOM 2481 C CA . VAL A 1 299 ? -2.087 -1.489 10.131 1.00 95.12 299 VAL A CA 1
ATOM 2482 C C . VAL A 1 299 ? -1.172 -0.474 10.812 1.00 95.12 299 VAL A C 1
ATOM 2484 O O . VAL A 1 299 ? -0.644 0.418 10.159 1.00 95.12 299 VAL A O 1
ATOM 2487 N N . ILE A 1 300 ? -0.988 -0.586 12.125 1.00 93.06 300 ILE A N 1
ATOM 2488 C CA . ILE A 1 300 ? -0.092 0.262 12.921 1.00 93.06 300 ILE A CA 1
ATOM 2489 C C . ILE A 1 300 ? 0.951 -0.646 13.573 1.00 93.06 300 ILE A C 1
ATOM 2491 O O . ILE A 1 300 ? 0.617 -1.531 14.364 1.00 93.06 300 ILE A O 1
ATOM 2495 N N . GLN A 1 301 ? 2.218 -0.447 13.216 1.00 89.50 301 GLN A N 1
ATOM 2496 C CA . GLN A 1 301 ? 3.356 -1.276 13.640 1.00 89.50 301 GLN A CA 1
ATOM 2497 C C . GLN A 1 301 ? 4.388 -0.469 14.424 1.00 89.50 301 GLN A C 1
ATOM 2499 O O . GLN A 1 301 ? 5.586 -0.568 14.183 1.00 89.50 301 GLN A O 1
ATOM 2504 N N . ASN A 1 302 ? 3.919 0.382 15.325 1.00 82.88 302 ASN A N 1
ATOM 2505 C CA . ASN A 1 302 ? 4.765 1.250 16.130 1.00 82.88 302 ASN A CA 1
ATOM 2506 C C . ASN A 1 302 ? 4.058 1.587 17.453 1.00 82.88 302 ASN A C 1
ATOM 2508 O O . ASN A 1 302 ? 2.901 1.217 17.641 1.00 82.88 302 ASN A O 1
ATOM 2512 N N . GLU A 1 303 ? 4.737 2.311 18.341 1.00 75.19 303 GLU A N 1
ATOM 2513 C CA . GLU A 1 303 ? 4.240 2.677 19.677 1.00 75.19 303 GLU A CA 1
ATOM 2514 C C . GLU A 1 303 ? 3.335 3.930 19.683 1.00 75.19 303 GLU A C 1
ATOM 2516 O O . GLU A 1 303 ? 3.265 4.644 20.684 1.00 75.19 303 GLU A O 1
ATOM 2521 N N . THR A 1 304 ? 2.650 4.242 18.573 1.00 76.56 304 THR A N 1
ATOM 2522 C CA . THR A 1 304 ? 1.750 5.405 18.486 1.00 76.56 304 THR A CA 1
ATOM 2523 C C . THR A 1 304 ? 0.742 5.348 19.623 1.00 76.56 304 THR A C 1
ATOM 2525 O O . THR A 1 304 ? 0.022 4.362 19.805 1.00 76.56 304 THR A O 1
ATOM 2528 N N . MET A 1 305 ? 0.677 6.448 20.373 1.00 81.12 305 MET A N 1
ATOM 2529 C CA . MET A 1 305 ? -0.150 6.555 21.563 1.00 81.12 305 MET A CA 1
ATOM 2530 C C . MET A 1 305 ? -1.617 6.770 21.183 1.00 81.12 305 MET A C 1
ATOM 2532 O O . MET A 1 305 ? -2.142 7.884 21.194 1.00 81.12 305 MET A O 1
ATOM 2536 N N . LEU A 1 306 ? -2.304 5.685 20.839 1.00 88.81 306 LEU A N 1
ATOM 2537 C CA . LEU A 1 306 ? -3.737 5.701 20.601 1.00 88.81 306 LEU A CA 1
ATOM 2538 C C . LEU A 1 306 ? -4.512 5.803 21.918 1.00 88.81 306 LEU A C 1
ATOM 2540 O O . LEU A 1 306 ? -4.068 5.386 22.986 1.00 88.81 306 LEU A O 1
ATOM 2544 N N . ASN A 1 307 ? -5.711 6.367 21.838 1.00 90.50 307 ASN A N 1
ATOM 2545 C CA . ASN A 1 307 ? -6.667 6.379 22.932 1.00 90.50 307 ASN A CA 1
ATOM 2546 C C . ASN A 1 307 ? -8.039 5.955 22.395 1.00 90.50 307 ASN A C 1
ATOM 2548 O O . ASN A 1 307 ? -8.251 5.843 21.185 1.00 90.50 307 ASN A O 1
ATOM 2552 N N . TRP A 1 308 ? -8.978 5.713 23.302 1.00 92.50 308 TRP A N 1
ATOM 2553 C CA . TRP A 1 308 ? -10.321 5.255 22.950 1.00 92.50 308 TRP A CA 1
ATOM 2554 C C . TRP A 1 308 ? -11.083 6.245 22.055 1.00 92.50 308 TRP A C 1
ATOM 2556 O O . TRP A 1 308 ? -11.894 5.821 21.232 1.00 92.50 308 TRP A O 1
ATOM 2566 N N . ALA A 1 309 ? -10.819 7.550 22.179 1.00 94.00 309 ALA A N 1
ATOM 2567 C CA . ALA A 1 309 ? -11.481 8.569 21.373 1.00 94.00 309 ALA A CA 1
ATOM 2568 C C . ALA A 1 309 ? -11.033 8.467 19.911 1.00 94.00 309 ALA A C 1
ATOM 2570 O O . ALA A 1 309 ? -11.879 8.485 19.021 1.00 94.00 309 ALA A O 1
ATOM 2571 N N . HIS A 1 310 ? -9.739 8.243 19.655 1.00 94.50 310 HIS A N 1
ATOM 2572 C CA . HIS A 1 310 ? -9.235 7.989 18.300 1.00 94.50 310 HIS A CA 1
ATOM 2573 C C . HIS A 1 310 ? -9.963 6.813 17.628 1.00 94.50 310 HIS A C 1
ATOM 2575 O O . HIS A 1 310 ? -10.369 6.923 16.473 1.00 94.50 310 HIS A O 1
ATOM 2581 N N . LEU A 1 311 ? -10.198 5.717 18.359 1.00 94.12 311 LEU A N 1
ATOM 2582 C CA . LEU A 1 311 ? -10.957 4.568 17.848 1.00 94.12 311 LEU A CA 1
ATOM 2583 C C . LEU A 1 311 ? -12.434 4.905 17.591 1.00 94.12 311 LEU A C 1
ATOM 2585 O O . LEU A 1 311 ? -13.011 4.451 16.607 1.00 94.12 311 LEU A O 1
ATOM 2589 N N . SER A 1 312 ? -13.041 5.709 18.465 1.00 94.88 312 SER A N 1
ATOM 2590 C CA . SER A 1 312 ? -14.471 6.053 18.407 1.00 94.88 312 SER A CA 1
ATOM 2591 C C . SER A 1 312 ? -14.824 6.928 17.196 1.00 94.88 312 SER A C 1
ATOM 2593 O O . SER A 1 312 ? -15.938 6.847 16.684 1.00 94.88 312 SER A O 1
ATOM 2595 N N . TYR A 1 313 ? -13.866 7.722 16.705 1.00 93.44 313 TYR A N 1
ATOM 2596 C CA . TYR A 1 313 ? -14.022 8.587 15.526 1.00 93.44 313 TYR A CA 1
ATOM 2597 C C . TYR A 1 313 ? -13.403 8.016 14.240 1.00 93.44 313 TYR A C 1
ATOM 2599 O O . TYR A 1 313 ? -13.366 8.700 13.213 1.00 93.44 313 TYR A O 1
ATOM 2607 N N . SER A 1 314 ? -12.914 6.776 14.281 1.00 95.25 314 SER A N 1
ATOM 2608 C CA . SER A 1 314 ? -12.297 6.120 13.130 1.00 95.25 314 SER A CA 1
ATOM 2609 C C . SER A 1 314 ? -13.274 5.964 11.958 1.00 95.25 314 SER A C 1
ATOM 2611 O O . SER A 1 314 ? -14.468 5.727 12.140 1.00 95.25 314 SER A O 1
ATOM 2613 N N . GLN A 1 315 ? -12.747 6.062 10.739 1.00 94.62 315 GLN A N 1
ATOM 2614 C CA . GLN A 1 315 ? -13.463 5.745 9.499 1.00 94.62 315 GLN A CA 1
ATOM 2615 C C . GLN A 1 315 ? -13.160 4.325 8.996 1.00 94.62 315 GLN A C 1
ATOM 2617 O O . GLN A 1 315 ? -13.675 3.911 7.957 1.00 94.62 315 GLN A O 1
ATOM 2622 N N . SER A 1 316 ? -12.332 3.579 9.729 1.00 96.75 316 SER A N 1
ATOM 2623 C CA . SER A 1 316 ? -11.791 2.292 9.316 1.00 96.75 316 SER A CA 1
ATOM 2624 C C . SER A 1 316 ? -12.810 1.163 9.405 1.00 96.75 316 SER A C 1
ATOM 2626 O O . SER A 1 316 ? -13.640 1.100 10.314 1.00 96.75 316 SER A O 1
ATOM 2628 N N . THR A 1 317 ? -12.683 0.224 8.473 1.00 95.94 317 THR A N 1
ATOM 2629 C CA . THR A 1 317 ? -13.365 -1.072 8.488 1.00 95.94 317 THR A CA 1
ATOM 2630 C C . THR A 1 317 ? -12.510 -2.127 9.177 1.00 95.94 317 THR A C 1
ATOM 2632 O O . THR A 1 317 ? -13.022 -2.914 9.974 1.00 95.94 317 THR A O 1
ATOM 2635 N N . TYR A 1 318 ? -11.202 -2.102 8.920 1.00 95.81 318 TYR A N 1
ATOM 2636 C CA . TYR A 1 318 ? -10.232 -3.015 9.505 1.00 95.81 318 TYR A CA 1
ATOM 2637 C C . TYR A 1 318 ? -9.117 -2.230 10.191 1.00 95.81 318 TYR A C 1
ATOM 2639 O O . TYR A 1 318 ? -8.483 -1.376 9.571 1.00 95.81 318 TYR A O 1
ATOM 2647 N N . ILE A 1 319 ? -8.858 -2.538 11.461 1.00 94.75 319 ILE A N 1
ATOM 2648 C CA . ILE A 1 319 ? -7.767 -1.949 12.242 1.00 94.75 319 ILE A CA 1
ATOM 2649 C C . ILE A 1 319 ? -6.924 -3.073 12.835 1.00 94.75 319 ILE A C 1
ATOM 2651 O O . ILE A 1 319 ? -7.428 -3.918 13.570 1.00 94.75 319 ILE A O 1
ATOM 2655 N N . LYS A 1 320 ? -5.618 -3.054 12.588 1.00 93.12 320 LYS A N 1
ATOM 2656 C CA . LYS A 1 320 ? -4.652 -3.923 13.256 1.00 93.12 320 LYS A CA 1
ATOM 2657 C C . LYS A 1 320 ? -3.546 -3.095 13.890 1.00 93.12 320 LYS A C 1
ATOM 2659 O O . LYS A 1 320 ? -2.913 -2.290 13.218 1.00 93.12 320 LYS A O 1
ATOM 2664 N N . VAL A 1 321 ? -3.274 -3.322 15.168 1.00 91.56 321 VAL A N 1
ATOM 2665 C CA . VAL A 1 321 ? -2.219 -2.630 15.915 1.00 91.56 321 VAL A CA 1
ATOM 2666 C C . VAL A 1 321 ? -1.305 -3.668 16.557 1.00 91.56 321 VAL A C 1
ATOM 2668 O O . VAL A 1 321 ? -1.762 -4.470 17.367 1.00 91.56 321 VAL A O 1
ATOM 2671 N N . HIS A 1 322 ? -0.024 -3.665 16.187 1.00 87.19 322 HIS A N 1
ATOM 2672 C CA . HIS A 1 322 ? 0.961 -4.647 16.659 1.00 87.19 322 HIS A CA 1
ATOM 2673 C C . HIS A 1 322 ? 1.572 -4.302 18.031 1.00 87.19 322 HIS A C 1
ATOM 2675 O O . HIS A 1 322 ? 1.948 -5.194 18.788 1.00 87.19 322 HIS A O 1
ATOM 2681 N N . GLY A 1 323 ? 1.677 -3.010 18.350 1.00 74.25 323 GLY A N 1
ATOM 2682 C CA . GLY A 1 323 ? 2.142 -2.506 19.641 1.00 74.25 323 GLY A CA 1
ATOM 2683 C C . GLY A 1 323 ? 1.170 -1.447 20.132 1.00 74.25 323 GLY A C 1
ATOM 2684 O O . GLY A 1 323 ? 1.247 -0.299 19.714 1.00 74.25 323 GLY A O 1
ATOM 2685 N N . SER A 1 324 ? 0.196 -1.841 20.952 1.00 68.12 324 SER A N 1
ATOM 2686 C CA . SER A 1 324 ? -0.832 -0.914 21.422 1.00 68.12 324 SER A CA 1
ATOM 2687 C C . SER A 1 324 ? -0.585 -0.473 22.857 1.00 68.12 324 SER A C 1
ATOM 2689 O O . SER A 1 324 ? -0.428 -1.286 23.762 1.00 68.12 324 SER A O 1
ATOM 2691 N N . ASN A 1 325 ? -0.645 0.835 23.079 1.00 76.50 325 ASN A N 1
ATOM 2692 C CA . ASN A 1 325 ? -0.738 1.435 24.406 1.00 76.50 325 ASN A CA 1
ATOM 2693 C C . ASN A 1 325 ? -2.178 1.425 24.963 1.00 76.50 325 ASN A C 1
ATOM 2695 O O . ASN A 1 325 ? -2.412 1.927 26.065 1.00 76.50 325 ASN A O 1
ATOM 2699 N N . ILE A 1 326 ? -3.161 0.921 24.205 1.00 84.94 326 ILE A N 1
ATOM 2700 C CA . ILE A 1 326 ? -4.559 0.952 24.626 1.00 84.94 326 ILE A CA 1
ATOM 2701 C C . ILE A 1 326 ? -4.734 -0.010 25.800 1.00 84.94 326 ILE A C 1
ATOM 2703 O O . ILE A 1 326 ? -4.555 -1.225 25.699 1.00 84.94 326 ILE A O 1
ATOM 2707 N N . THR A 1 327 ? -5.091 0.570 26.941 1.00 88.81 327 THR A N 1
ATOM 2708 C CA . THR A 1 327 ? -5.326 -0.161 28.182 1.00 88.81 327 THR A CA 1
ATOM 2709 C C . THR A 1 327 ? -6.701 -0.820 28.181 1.00 88.81 327 THR A C 1
ATOM 2711 O O . THR A 1 327 ? -7.593 -0.452 27.414 1.00 88.81 327 THR A O 1
ATOM 2714 N N . SER A 1 328 ? -6.914 -1.756 29.103 1.00 89.19 328 SER A N 1
ATOM 2715 C CA . SER A 1 328 ? -8.233 -2.366 29.329 1.00 89.19 328 SER A CA 1
ATOM 2716 C C . SER A 1 328 ? -9.310 -1.332 29.668 1.00 89.19 328 SER A C 1
ATOM 2718 O O . SER A 1 328 ? -10.419 -1.408 29.145 1.00 89.19 328 SER A O 1
ATOM 2720 N N . SER A 1 329 ? -8.960 -0.304 30.449 1.00 92.12 329 SER A N 1
ATOM 2721 C CA . SER A 1 329 ? -9.815 0.865 30.695 1.00 92.12 329 SER A CA 1
ATOM 2722 C C . SER A 1 329 ? -10.125 1.646 29.413 1.00 92.12 329 SER A C 1
ATOM 2724 O O . SER A 1 329 ? -11.276 2.008 29.168 1.00 92.12 329 SER A O 1
ATOM 2726 N N . GLY A 1 330 ? -9.127 1.850 28.546 1.00 92.81 330 GLY A N 1
ATOM 2727 C CA . GLY A 1 330 ? -9.320 2.468 27.234 1.00 92.81 330 GLY A CA 1
ATOM 2728 C C . GLY A 1 330 ? -10.276 1.666 26.345 1.00 92.81 330 GLY A C 1
ATOM 2729 O O . GLY A 1 330 ? -11.213 2.233 25.787 1.00 92.81 330 GLY A O 1
ATOM 2730 N N . LEU A 1 331 ? -10.114 0.342 26.266 1.00 91.75 331 LEU A N 1
ATOM 2731 C CA . LEU A 1 331 ? -11.058 -0.517 25.542 1.00 91.75 331 LEU A CA 1
ATOM 2732 C C . LEU A 1 331 ? -12.456 -0.482 26.163 1.00 91.75 331 LEU A C 1
ATOM 2734 O O . LEU A 1 331 ? -13.430 -0.374 25.428 1.00 91.75 331 LEU A O 1
ATOM 2738 N N . ASN A 1 332 ? -12.583 -0.506 27.492 1.00 94.56 332 ASN A N 1
ATOM 2739 C CA . ASN A 1 332 ? -13.877 -0.370 28.162 1.00 94.56 332 ASN A CA 1
ATOM 2740 C C . ASN A 1 332 ? -14.577 0.949 27.794 1.00 94.56 332 ASN A C 1
ATOM 2742 O O . ASN A 1 332 ? -15.777 0.961 27.516 1.00 94.56 332 ASN A O 1
ATOM 2746 N N . GLN A 1 333 ? -13.829 2.057 27.759 1.00 96.25 333 GLN A N 1
ATOM 2747 C CA . GLN A 1 333 ? -14.339 3.365 27.344 1.00 96.25 333 GLN A CA 1
ATOM 2748 C C . GLN A 1 333 ? -14.755 3.368 25.871 1.00 96.25 333 GLN A C 1
ATOM 2750 O O . GLN A 1 333 ? -15.845 3.851 25.558 1.00 96.25 333 GLN A O 1
ATOM 2755 N N . PHE A 1 334 ? -13.947 2.767 24.993 1.00 95.62 334 PHE A N 1
ATOM 2756 C CA . PHE A 1 334 ? -14.305 2.579 23.589 1.00 95.62 334 PHE A CA 1
ATOM 2757 C C . PHE A 1 334 ? -15.594 1.767 23.452 1.00 95.62 334 PHE A C 1
ATOM 2759 O O . PHE A 1 334 ? -16.504 2.223 22.783 1.00 95.62 334 PHE A O 1
ATOM 2766 N N . LEU A 1 335 ? -15.731 0.619 24.121 1.00 95.00 335 LEU A N 1
ATOM 2767 C CA . LEU A 1 335 ? -16.932 -0.216 24.027 1.00 95.00 335 LEU A CA 1
ATOM 2768 C C . LEU A 1 335 ? -18.185 0.514 24.523 1.00 95.00 335 LEU A C 1
ATOM 2770 O O . LEU A 1 335 ? -19.238 0.440 23.894 1.00 95.00 335 LEU A O 1
ATOM 2774 N N . LYS A 1 336 ? -18.076 1.259 25.628 1.00 95.50 336 LYS A N 1
ATOM 2775 C CA . LYS A 1 336 ? -19.176 2.090 26.136 1.00 95.50 336 LYS A CA 1
ATOM 2776 C C . LYS A 1 336 ? -19.572 3.178 25.142 1.00 95.50 336 LYS A C 1
ATOM 2778 O O . LYS A 1 336 ? -20.765 3.375 24.925 1.00 95.50 336 LYS A O 1
ATOM 2783 N N . SER A 1 337 ? -18.597 3.859 24.539 1.00 95.75 337 SER A N 1
ATOM 2784 C CA . SER A 1 337 ? -18.840 4.849 23.482 1.00 95.75 337 SER A CA 1
ATOM 2785 C C . SER A 1 337 ? -19.430 4.188 22.239 1.00 95.75 337 SER A C 1
ATOM 2787 O O . SER A 1 337 ? -20.439 4.660 21.733 1.00 95.75 337 SER A O 1
ATOM 2789 N N . TRP A 1 338 ? -18.910 3.035 21.823 1.00 95.00 338 TRP A N 1
ATOM 2790 C CA . TRP A 1 338 ? -19.395 2.287 20.670 1.00 95.00 338 TRP A CA 1
ATOM 2791 C C . TRP A 1 338 ? -20.866 1.922 20.819 1.00 95.00 338 TRP A C 1
ATOM 2793 O O . TRP A 1 338 ? -21.631 2.148 19.886 1.00 95.00 338 TRP A O 1
ATOM 2803 N N . ILE A 1 339 ? -21.278 1.451 22.003 1.00 93.12 339 ILE A N 1
ATOM 2804 C CA . ILE A 1 339 ? -22.677 1.134 22.309 1.00 93.12 339 ILE A CA 1
ATOM 2805 C C . ILE A 1 339 ? -23.544 2.399 22.362 1.00 93.12 339 ILE A C 1
ATOM 2807 O O . ILE A 1 339 ? -24.591 2.461 21.721 1.00 93.12 339 ILE A O 1
ATOM 2811 N N . ARG A 1 340 ? -23.113 3.407 23.130 1.00 93.88 340 ARG A N 1
ATOM 2812 C CA . ARG A 1 340 ? -23.882 4.635 23.389 1.0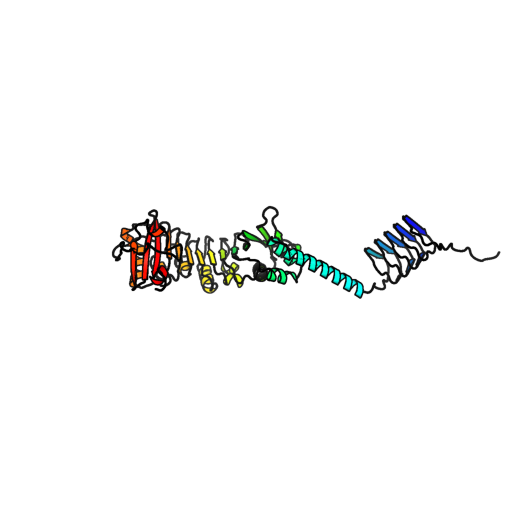0 93.88 340 ARG A CA 1
ATOM 2813 C C . ARG A 1 340 ? -24.052 5.489 22.133 1.00 93.88 340 ARG A C 1
ATOM 2815 O O . ARG A 1 340 ? -25.158 5.933 21.841 1.00 93.88 340 ARG A O 1
ATOM 2822 N N . ASP A 1 341 ? -22.958 5.721 21.418 1.00 93.88 341 ASP A N 1
ATOM 2823 C CA . ASP A 1 341 ? -22.859 6.683 20.318 1.00 93.88 341 ASP A CA 1
ATOM 2824 C C . ASP A 1 341 ? -23.136 6.031 18.955 1.00 93.88 341 ASP A C 1
ATOM 2826 O O . ASP A 1 341 ? -23.274 6.725 17.948 1.00 93.88 341 ASP A O 1
ATOM 2830 N N . ARG A 1 342 ? -23.238 4.693 18.908 1.00 92.44 342 ARG A N 1
ATOM 2831 C CA . ARG A 1 342 ? -23.453 3.901 17.684 1.00 92.44 342 ARG A CA 1
ATOM 2832 C C . ARG A 1 342 ? -22.413 4.194 16.594 1.00 92.44 342 ARG A C 1
ATOM 2834 O O . ARG A 1 342 ? -22.728 4.230 15.401 1.00 92.44 342 ARG A O 1
ATOM 2841 N N . ALA A 1 343 ? -21.165 4.393 17.014 1.00 92.38 343 ALA A N 1
ATOM 2842 C CA . ALA A 1 343 ? -20.032 4.745 16.165 1.00 92.38 343 ALA A CA 1
ATOM 2843 C C . ALA A 1 343 ? -18.733 4.063 16.648 1.00 92.38 343 ALA A C 1
ATOM 2845 O O . ALA A 1 343 ? -18.601 3.826 17.844 1.00 92.38 343 ALA A O 1
ATOM 2846 N N . PRO A 1 344 ? -17.766 3.757 15.763 1.00 93.69 344 PRO A N 1
ATOM 2847 C CA . PRO A 1 344 ? -17.843 3.882 14.307 1.00 93.69 344 PRO A CA 1
ATOM 2848 C C . PRO A 1 344 ? -18.843 2.898 13.676 1.00 93.69 344 PRO A C 1
ATOM 2850 O O . PRO A 1 344 ? -19.148 1.837 14.229 1.00 93.69 344 PRO A O 1
ATOM 2853 N N . LYS A 1 345 ? -19.402 3.283 12.521 1.00 90.88 345 LYS A N 1
ATOM 2854 C CA . LYS A 1 345 ? -20.410 2.490 11.788 1.00 90.88 345 LYS A CA 1
ATOM 2855 C C . LYS A 1 345 ? -19.795 1.475 10.827 1.00 90.88 345 LYS A C 1
ATOM 2857 O O . LYS A 1 345 ? -20.377 0.419 10.624 1.00 90.88 345 LYS A O 1
ATOM 2862 N N . ASN A 1 346 ? -18.636 1.806 10.261 1.00 90.88 346 ASN A N 1
ATOM 2863 C CA . ASN A 1 346 ? -17.989 1.015 9.211 1.00 90.88 346 ASN A CA 1
ATOM 2864 C C . ASN A 1 346 ? -17.093 -0.096 9.763 1.00 90.88 346 ASN A C 1
ATOM 2866 O O . ASN A 1 346 ? -16.609 -0.914 8.986 1.00 90.88 346 ASN A O 1
ATOM 2870 N N . LEU A 1 347 ? -16.839 -0.087 11.074 1.00 93.56 347 LEU A N 1
ATOM 2871 C CA . LEU A 1 347 ? -15.909 -0.998 11.721 1.00 93.56 347 LEU A CA 1
ATOM 2872 C C . LEU A 1 347 ? -16.435 -2.430 11.662 1.00 93.56 347 LEU A C 1
ATOM 2874 O O . LEU A 1 347 ? -17.514 -2.714 12.175 1.00 93.56 347 LEU A O 1
ATOM 2878 N N . GLU A 1 348 ? -15.632 -3.319 11.089 1.00 91.62 348 GLU A N 1
ATOM 2879 C CA . GLU A 1 348 ? -15.905 -4.754 10.996 1.00 91.62 348 GLU A CA 1
ATOM 2880 C C . GLU A 1 348 ? -14.920 -5.562 11.833 1.00 91.62 348 GLU A C 1
ATOM 2882 O O . GLU A 1 348 ? -15.297 -6.567 12.433 1.00 91.62 348 GLU A O 1
ATOM 2887 N N . MET A 1 349 ? -13.663 -5.124 11.918 1.00 91.88 349 MET A N 1
ATOM 2888 C CA . MET A 1 349 ? -12.647 -5.849 12.667 1.00 91.88 349 MET A CA 1
ATOM 2889 C C . MET A 1 349 ? -11.585 -4.930 13.259 1.00 91.88 349 MET A C 1
ATOM 2891 O O . MET A 1 349 ? -11.097 -3.998 12.623 1.00 91.88 349 MET A O 1
ATOM 2895 N N . MET A 1 350 ? -11.194 -5.245 14.489 1.00 92.81 350 MET A N 1
ATOM 2896 C CA . MET A 1 350 ? -10.125 -4.584 15.213 1.00 92.81 350 MET A CA 1
ATOM 2897 C C . MET A 1 350 ? -9.287 -5.625 15.957 1.00 92.81 350 MET A C 1
ATOM 2899 O O . MET A 1 350 ? -9.820 -6.460 16.688 1.00 92.81 350 MET A O 1
ATOM 2903 N N . ILE A 1 351 ? -7.974 -5.587 15.756 1.00 90.25 351 ILE A N 1
ATOM 2904 C CA . ILE A 1 351 ? -7.010 -6.504 16.364 1.00 90.25 351 ILE A CA 1
ATOM 2905 C C . ILE A 1 351 ? -5.944 -5.685 17.082 1.00 90.25 351 ILE A C 1
ATOM 2907 O O . ILE A 1 351 ? -5.251 -4.881 16.460 1.00 90.25 351 ILE A O 1
ATOM 2911 N N . PHE A 1 352 ? -5.776 -5.939 18.376 1.00 89.00 352 PHE A N 1
ATOM 2912 C CA . PHE A 1 352 ? -4.669 -5.417 19.170 1.00 89.00 352 PHE A CA 1
ATOM 2913 C C . PHE A 1 352 ? -3.772 -6.566 19.597 1.00 89.00 352 PHE A C 1
ATOM 2915 O O . PHE A 1 352 ? -4.203 -7.461 20.326 1.00 89.00 352 PHE A O 1
ATOM 2922 N N . GLU A 1 353 ? -2.521 -6.534 19.161 1.00 85.31 353 GLU A N 1
ATOM 2923 C CA . GLU A 1 353 ? -1.467 -7.395 19.679 1.00 85.31 353 GLU A CA 1
ATOM 2924 C C . GLU A 1 353 ? -0.789 -6.667 20.856 1.00 85.31 353 GLU A C 1
ATOM 2926 O O . GLU A 1 353 ? -0.515 -5.469 20.794 1.00 85.31 353 GLU A O 1
ATOM 2931 N N . SER A 1 354 ? -0.542 -7.386 21.954 1.00 76.00 354 SER A N 1
ATOM 2932 C CA . SER A 1 354 ? 0.107 -6.873 23.174 1.00 76.00 354 SER A CA 1
ATOM 2933 C C . SER A 1 354 ? -0.681 -5.803 23.956 1.00 76.00 354 SER A C 1
ATOM 2935 O O . SER A 1 354 ? -0.211 -4.684 24.123 1.00 76.00 354 SER A O 1
ATOM 2937 N N . PHE A 1 355 ? -1.853 -6.159 24.499 1.00 72.81 355 PHE A N 1
ATOM 2938 C CA . PHE A 1 355 ? -2.656 -5.276 25.369 1.00 72.81 355 PHE A CA 1
ATOM 2939 C C . PHE A 1 355 ? -2.164 -5.225 26.833 1.00 72.81 355 PHE A C 1
ATOM 2941 O O . PHE A 1 355 ? -1.579 -6.187 27.345 1.00 72.81 355 PHE A O 1
ATOM 2948 N N . ILE A 1 356 ? -2.461 -4.116 27.527 1.00 77.69 356 ILE A N 1
ATOM 2949 C CA . ILE A 1 356 ? -2.157 -3.894 28.953 1.00 77.69 356 ILE A CA 1
ATOM 2950 C C . ILE A 1 356 ? -3.457 -3.890 29.786 1.00 77.69 356 ILE A C 1
ATOM 2952 O O . ILE A 1 356 ? -4.354 -3.074 29.556 1.00 77.69 356 ILE A O 1
ATOM 2956 N N . GLY A 1 357 ? -3.553 -4.770 30.787 1.00 81.25 357 GLY A N 1
ATOM 2957 C CA . GLY A 1 357 ? -4.637 -4.805 31.786 1.00 81.25 357 GLY A CA 1
ATOM 2958 C C . GLY A 1 357 ? -5.316 -6.175 31.907 1.00 81.25 357 GLY A C 1
ATOM 2959 O O . GLY A 1 357 ? -4.674 -7.198 31.661 1.00 81.25 357 GLY A O 1
ATOM 2960 N N . THR A 1 358 ? -6.593 -6.209 32.305 1.00 84.25 358 THR A N 1
ATOM 2961 C CA . THR A 1 358 ? -7.356 -7.449 32.532 1.00 84.25 358 THR A CA 1
ATOM 2962 C C . THR A 1 358 ? -8.669 -7.500 31.751 1.00 84.25 358 THR A C 1
ATOM 2964 O O . THR A 1 358 ? -9.294 -6.485 31.454 1.00 84.25 358 THR A O 1
ATOM 2967 N N . GLU A 1 359 ? -9.123 -8.719 31.465 1.00 82.94 359 GLU A N 1
ATOM 2968 C CA . GLU A 1 359 ? -10.409 -8.982 30.813 1.00 82.94 359 GLU A CA 1
ATOM 2969 C C . GLU A 1 359 ? -11.608 -8.427 31.601 1.00 82.94 359 GLU A C 1
ATOM 2971 O O . GLU A 1 359 ? -12.506 -7.812 31.027 1.00 82.94 359 GLU A O 1
ATOM 2976 N N . GLU A 1 360 ? -11.596 -8.584 32.927 1.00 85.31 360 GLU A N 1
ATOM 2977 C CA . GLU A 1 360 ? -12.654 -8.084 33.814 1.00 85.31 360 GLU A CA 1
ATOM 2978 C C . GLU A 1 360 ? -12.846 -6.568 33.688 1.00 85.31 360 GLU A C 1
ATOM 2980 O O . GLU A 1 360 ? -13.973 -6.068 33.708 1.00 85.31 360 GLU A O 1
ATOM 2985 N N . GLU A 1 361 ? -11.749 -5.824 33.529 1.00 89.94 361 GLU A N 1
ATOM 2986 C CA . GLU A 1 361 ? -11.793 -4.376 33.372 1.00 89.94 361 GLU A CA 1
ATOM 2987 C C . GLU A 1 361 ? -12.408 -3.969 32.025 1.00 89.94 361 GLU A C 1
ATOM 2989 O O . GLU A 1 361 ? -13.229 -3.048 31.994 1.00 89.94 361 GLU A O 1
ATOM 2994 N N . ILE A 1 362 ? -12.096 -4.690 30.939 1.00 89.12 362 ILE A N 1
ATOM 2995 C CA . ILE A 1 362 ? -12.648 -4.433 29.595 1.00 89.12 362 ILE A CA 1
ATOM 2996 C C . ILE A 1 362 ? -14.177 -4.486 29.618 1.00 89.12 362 ILE A C 1
ATOM 2998 O O . ILE A 1 362 ? -14.833 -3.619 29.040 1.00 89.12 362 ILE A O 1
ATOM 3002 N N . PHE A 1 363 ? -14.762 -5.457 30.322 1.00 90.31 363 PHE A N 1
ATOM 3003 C CA . PHE A 1 363 ? -16.211 -5.689 30.324 1.00 90.31 363 PHE A CA 1
ATOM 3004 C C . PHE A 1 363 ? -16.958 -5.047 31.499 1.00 90.31 363 PHE A C 1
ATOM 3006 O O . PHE A 1 363 ? -18.184 -5.152 31.592 1.00 90.31 363 PHE A O 1
ATOM 3013 N N . LYS A 1 364 ? -16.262 -4.333 32.389 1.00 92.50 364 LYS A N 1
ATOM 3014 C CA . LYS A 1 364 ? -16.866 -3.732 33.583 1.00 92.50 364 LYS A CA 1
ATOM 3015 C C . LYS A 1 364 ? -18.013 -2.774 33.236 1.00 92.50 364 LYS A C 1
ATOM 3017 O O . LYS A 1 364 ? -17.811 -1.701 32.651 1.00 92.50 364 LYS A O 1
ATOM 3022 N N . GLY A 1 365 ? -19.217 -3.133 33.685 1.00 91.62 365 GLY A N 1
ATOM 3023 C CA . GLY A 1 365 ? -20.439 -2.351 33.473 1.00 91.62 365 GLY A CA 1
ATOM 3024 C C . GLY A 1 365 ? -20.997 -2.433 32.049 1.00 91.62 365 GLY A C 1
ATOM 3025 O O . GLY A 1 365 ? -21.750 -1.548 31.656 1.00 91.62 365 GLY A O 1
ATOM 3026 N N . ILE A 1 366 ? -20.612 -3.452 31.277 1.00 90.50 366 ILE A N 1
ATOM 3027 C CA . ILE A 1 366 ? -21.155 -3.749 29.949 1.00 90.50 366 ILE A CA 1
ATOM 3028 C C . ILE A 1 366 ? -21.974 -5.034 30.055 1.00 90.50 366 ILE A C 1
ATOM 3030 O O . ILE A 1 366 ? -21.513 -6.025 30.620 1.00 90.50 366 ILE A O 1
ATOM 3034 N N . LYS A 1 367 ? -23.197 -5.025 29.516 1.00 87.44 367 LYS A N 1
ATOM 3035 C CA . LYS A 1 367 ? -24.016 -6.236 29.431 1.00 87.44 367 LYS A CA 1
ATOM 3036 C C . LYS A 1 367 ? -23.392 -7.171 28.397 1.00 87.44 367 LYS A C 1
ATOM 3038 O O . LYS A 1 367 ? -23.286 -6.813 27.228 1.00 87.44 367 LYS A O 1
ATOM 3043 N N . THR A 1 368 ? -22.989 -8.353 28.841 1.00 83.38 368 THR A N 1
ATOM 3044 C CA . THR A 1 368 ? -22.331 -9.364 28.015 1.00 83.38 368 THR A CA 1
ATOM 3045 C C . THR A 1 368 ? -23.082 -10.690 28.088 1.00 83.38 368 THR A C 1
ATOM 3047 O O . THR A 1 368 ? -23.824 -10.942 29.038 1.00 83.38 368 THR A O 1
ATOM 3050 N N . SER A 1 369 ? -22.918 -11.534 27.071 1.00 72.94 369 SER A N 1
ATOM 3051 C CA . SER A 1 369 ? -23.434 -12.907 27.064 1.00 72.94 369 SER A CA 1
ATOM 3052 C C . SER A 1 369 ? -22.354 -13.880 26.603 1.00 72.94 369 SER A C 1
ATOM 3054 O O . SER A 1 369 ? -21.509 -13.532 25.777 1.00 72.94 369 SER A O 1
ATOM 3056 N N . THR A 1 370 ? -22.396 -15.101 27.134 1.00 66.62 370 THR A N 1
ATOM 3057 C CA . THR A 1 370 ? -21.569 -16.246 26.721 1.00 66.62 370 THR A CA 1
ATOM 3058 C C . THR A 1 370 ? -22.413 -17.399 26.155 1.00 66.62 370 THR A C 1
ATOM 3060 O O . THR A 1 370 ? -21.864 -18.332 25.572 1.00 66.62 370 THR A O 1
ATOM 3063 N N . GLU A 1 371 ? -23.748 -17.339 26.266 1.00 54.91 371 GLU A N 1
ATOM 3064 C CA . GLU A 1 371 ? -24.662 -18.460 25.977 1.00 54.91 371 GLU A CA 1
ATOM 3065 C C . GLU A 1 371 ? -24.899 -18.718 24.475 1.00 54.91 371 GLU A C 1
ATOM 3067 O O . GLU A 1 371 ? -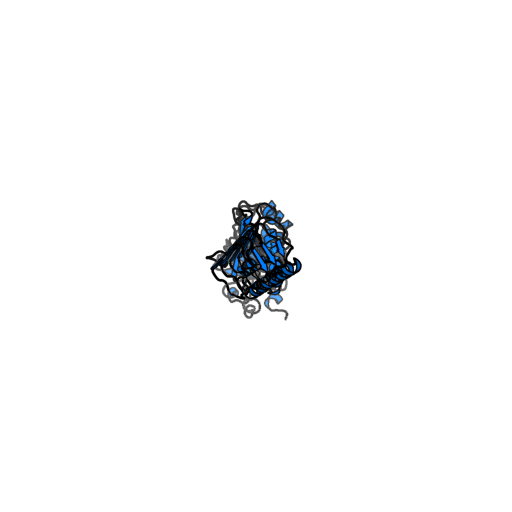25.264 -19.828 24.087 1.00 54.91 371 GLU A O 1
ATOM 3072 N N . ASN A 1 372 ? -24.602 -17.754 23.594 1.00 50.44 372 ASN A N 1
ATOM 3073 C CA . ASN A 1 372 ? -24.838 -17.871 22.143 1.00 50.44 372 ASN A CA 1
ATOM 3074 C C . ASN A 1 372 ? -23.780 -18.683 21.361 1.00 50.44 372 ASN A C 1
ATOM 3076 O O . ASN A 1 372 ? -23.789 -18.703 20.130 1.00 50.44 372 ASN A O 1
ATOM 3080 N N . LEU A 1 373 ? -22.921 -19.444 22.051 1.00 49.66 373 LEU A N 1
ATOM 3081 C CA . LEU A 1 373 ? -21.934 -20.359 21.450 1.00 49.66 373 LEU A CA 1
ATOM 3082 C C . LEU A 1 373 ? -22.543 -21.469 20.564 1.00 49.66 373 LEU A C 1
ATOM 3084 O O . LEU A 1 373 ? -21.809 -22.118 19.823 1.00 49.66 373 LEU A O 1
ATOM 3088 N N . LYS A 1 374 ? -23.863 -21.708 20.615 1.00 44.56 374 LYS A N 1
ATOM 3089 C CA . LYS A 1 374 ? -24.540 -22.708 19.764 1.00 44.56 374 LYS A CA 1
ATOM 3090 C C . LYS A 1 374 ? -24.898 -22.198 18.363 1.00 44.56 374 LYS A C 1
ATOM 3092 O O . LYS A 1 374 ? -24.894 -23.003 17.436 1.00 44.56 374 LYS A O 1
ATOM 3097 N N . MET A 1 375 ? -25.145 -20.896 18.174 1.00 43.00 375 MET A N 1
ATOM 3098 C CA . MET A 1 375 ? -25.436 -20.341 16.837 1.00 43.00 375 MET A CA 1
ATOM 3099 C C . MET A 1 375 ? -24.188 -20.253 15.956 1.00 43.00 375 MET A C 1
ATOM 3101 O O . MET A 1 375 ? -24.288 -20.255 14.737 1.00 43.00 375 MET A O 1
ATOM 3105 N N . THR A 1 376 ? -23.001 -20.270 16.564 1.00 45.84 376 THR A N 1
ATOM 3106 C CA . THR A 1 376 ? -21.718 -20.286 15.854 1.00 45.84 376 THR A CA 1
ATOM 3107 C C . THR A 1 376 ? -21.276 -21.672 15.371 1.00 45.84 376 THR A C 1
ATOM 3109 O O . THR A 1 376 ? -20.164 -21.881 14.876 1.00 45.84 376 THR A O 1
ATOM 3112 N N . GLY A 1 377 ? -22.145 -22.669 15.556 1.00 39.97 377 GLY A N 1
ATOM 3113 C CA . GLY A 1 377 ? -21.911 -24.067 15.221 1.00 39.97 377 GLY A CA 1
ATOM 3114 C C . GLY A 1 377 ? -21.905 -24.367 13.723 1.00 39.97 377 GLY A C 1
ATOM 3115 O O . GLY A 1 377 ? -21.189 -25.282 13.321 1.00 39.97 377 GLY A O 1
ATOM 3116 N N . ALA A 1 378 ? -22.638 -23.591 12.923 1.00 38.22 378 ALA A N 1
ATOM 3117 C CA . ALA A 1 378 ? -22.875 -23.828 11.502 1.00 38.22 378 ALA A CA 1
ATOM 3118 C C . ALA A 1 378 ? -22.590 -22.544 10.711 1.00 38.22 378 ALA A C 1
ATOM 3120 O O . ALA A 1 378 ? -23.469 -21.721 10.494 1.00 38.22 378 ALA A O 1
ATOM 3121 N N . PHE A 1 379 ? -21.335 -22.343 10.329 1.00 50.47 379 PHE A N 1
ATOM 3122 C CA . PHE A 1 379 ? -20.887 -21.126 9.663 1.00 50.47 379 PHE A CA 1
ATOM 3123 C C . PHE A 1 379 ? -20.138 -21.489 8.392 1.00 50.47 379 PHE A C 1
ATOM 3125 O O . PHE A 1 379 ? -19.122 -22.180 8.451 1.00 50.47 379 PHE A O 1
ATOM 3132 N N . CYS A 1 380 ? -20.616 -21.022 7.244 1.00 41.81 380 CYS A N 1
ATOM 3133 C CA . CYS A 1 380 ? -19.937 -21.242 5.977 1.00 41.81 380 CYS A CA 1
ATOM 3134 C C . CYS A 1 380 ? -20.246 -20.092 5.017 1.00 41.81 380 CYS A C 1
ATOM 3136 O O . CYS A 1 380 ? -21.240 -20.140 4.298 1.00 41.81 380 CYS A O 1
ATOM 3138 N N . LYS A 1 381 ? -19.371 -19.079 4.988 1.00 38.38 381 LYS A N 1
ATOM 3139 C CA . LYS A 1 381 ? -19.085 -18.357 3.738 1.00 38.38 381 LYS A CA 1
ATOM 3140 C C . LYS A 1 381 ? -17.734 -17.646 3.729 1.00 38.38 381 LYS A C 1
ATOM 3142 O O . LYS A 1 381 ? -17.070 -17.718 2.706 1.00 38.38 381 LYS A O 1
ATOM 3147 N N . ASP A 1 382 ? -17.248 -17.162 4.876 1.00 43.66 382 ASP A N 1
ATOM 3148 C CA . ASP A 1 382 ? -15.920 -16.537 4.977 1.00 43.66 382 ASP A CA 1
ATOM 3149 C C . ASP A 1 382 ? -15.083 -17.150 6.114 1.00 43.66 382 ASP A C 1
ATOM 3151 O O . ASP A 1 382 ? -15.521 -17.244 7.266 1.00 43.66 382 ASP A O 1
ATOM 3155 N N . GLN A 1 383 ? -13.856 -17.584 5.802 1.00 43.53 383 GLN A N 1
ATOM 3156 C CA . GLN A 1 383 ? -12.959 -18.348 6.693 1.00 43.53 383 GLN A CA 1
ATOM 3157 C C . GLN A 1 383 ? -12.676 -17.683 8.065 1.00 43.53 383 GLN A C 1
ATOM 3159 O O . GLN A 1 383 ? -12.267 -18.364 9.010 1.00 43.53 383 GLN A O 1
ATOM 3164 N N . LEU A 1 384 ? -12.917 -16.374 8.206 1.00 46.97 384 LEU A N 1
ATOM 3165 C CA . LEU A 1 384 ? -12.694 -15.598 9.434 1.00 46.97 384 LEU A CA 1
ATOM 3166 C C . LEU A 1 384 ? -13.753 -15.821 10.524 1.00 46.97 384 LEU A C 1
ATOM 3168 O O . LEU A 1 384 ? -13.409 -15.801 11.707 1.00 46.97 384 LEU A O 1
ATOM 3172 N N . PHE A 1 385 ? -15.013 -16.074 10.164 1.00 44.53 385 PHE A N 1
ATOM 3173 C CA . PHE A 1 385 ? -16.102 -16.230 11.140 1.00 44.53 385 PHE A CA 1
ATOM 3174 C C . PHE A 1 385 ? -16.511 -17.691 11.365 1.00 44.53 385 PHE A C 1
ATOM 3176 O O . PHE A 1 385 ? -17.036 -18.018 12.426 1.00 44.53 385 PHE A O 1
ATOM 3183 N N . GLY A 1 386 ? -16.193 -18.594 10.427 1.00 44.16 386 GLY A N 1
ATOM 3184 C CA . GLY A 1 386 ? -16.552 -20.017 10.515 1.00 44.16 386 GLY A CA 1
ATOM 3185 C C . GLY A 1 386 ? -15.544 -20.955 11.180 1.00 44.16 386 GLY A C 1
ATOM 3186 O O . GLY A 1 386 ? -15.752 -22.167 11.200 1.00 44.16 386 GLY A O 1
ATOM 3187 N N . SER A 1 387 ? -14.441 -20.444 11.721 1.00 49.62 387 SER A N 1
ATOM 3188 C CA . SER A 1 387 ? -13.358 -21.288 12.232 1.00 49.62 387 SER A CA 1
ATOM 3189 C C . SER A 1 387 ? -13.529 -21.667 13.714 1.00 49.62 387 SER A C 1
ATOM 3191 O O . SER A 1 387 ? -14.089 -20.926 14.525 1.00 49.62 387 SER A O 1
ATOM 3193 N N . GLU A 1 388 ? -12.959 -22.814 14.117 1.00 50.88 388 GLU A N 1
ATOM 3194 C CA . GLU A 1 388 ? -12.777 -23.197 15.536 1.00 50.88 388 GLU A CA 1
ATOM 3195 C C . GLU A 1 388 ? -12.082 -22.114 16.388 1.00 50.88 388 GLU A C 1
ATOM 3197 O O . GLU A 1 388 ? -12.107 -22.156 17.623 1.00 50.88 388 GLU A O 1
ATOM 3202 N N . PHE A 1 389 ? -11.491 -21.130 15.713 1.00 53.25 389 PHE A N 1
ATOM 3203 C CA . PHE A 1 389 ? -10.907 -19.915 16.243 1.00 53.25 389 PHE A CA 1
ATOM 3204 C C . PHE A 1 389 ? -11.777 -19.177 17.261 1.00 53.25 389 PHE A C 1
ATOM 3206 O O . PHE A 1 389 ? -11.226 -18.649 18.216 1.00 53.25 389 PHE A O 1
ATOM 3213 N N . TRP A 1 390 ? -13.104 -19.152 17.121 1.00 57.38 390 TRP A N 1
ATOM 3214 C CA . TRP A 1 390 ? -13.991 -18.493 18.097 1.00 57.38 390 TRP A CA 1
ATOM 3215 C C . TRP A 1 390 ? -14.487 -19.449 19.191 1.00 57.38 390 TRP A C 1
ATOM 3217 O O . TRP A 1 390 ? -14.778 -19.035 20.310 1.00 57.38 390 TRP A O 1
ATOM 3227 N N . LYS A 1 391 ? -14.508 -20.759 18.914 1.00 54.12 391 LYS A N 1
ATOM 3228 C CA . LYS A 1 391 ? -15.039 -21.787 19.828 1.00 54.12 391 LYS A CA 1
ATOM 3229 C C . LYS A 1 391 ? -14.104 -22.080 21.006 1.00 54.12 391 LYS A C 1
ATOM 3231 O O . LYS A 1 391 ? -14.562 -22.339 22.113 1.00 54.12 391 LYS A O 1
ATOM 3236 N N . ARG A 1 392 ? -12.784 -22.017 20.804 1.00 49.91 392 ARG A N 1
ATOM 3237 C CA . ARG A 1 392 ? -11.788 -22.490 21.791 1.00 49.91 392 ARG A CA 1
ATOM 3238 C C . ARG A 1 392 ? -11.379 -21.462 22.871 1.00 49.91 392 ARG A C 1
ATOM 3240 O O . ARG A 1 392 ? -10.271 -21.571 23.383 1.00 49.91 392 ARG A O 1
ATOM 3247 N N . GLY A 1 393 ? -12.128 -20.379 23.136 1.00 51.16 393 GLY A N 1
ATOM 3248 C CA . GLY A 1 393 ? -11.527 -19.180 23.773 1.00 51.16 393 GLY A CA 1
ATOM 3249 C C . GLY A 1 393 ? -12.201 -18.363 24.840 1.00 51.16 393 GLY A C 1
ATOM 3250 O O . GLY A 1 393 ? -11.580 -17.381 25.223 1.00 51.16 393 GLY A O 1
ATOM 3251 N N . GLY A 1 394 ? -13.412 -18.687 25.283 1.00 62.03 394 GLY A N 1
ATOM 3252 C CA . GLY A 1 394 ? -14.113 -17.776 26.194 1.00 62.03 394 GLY A CA 1
ATOM 3253 C C . GLY A 1 394 ? -14.418 -16.422 25.542 1.00 62.03 394 GLY A C 1
ATOM 3254 O O . GLY A 1 394 ? -14.257 -15.385 26.167 1.00 62.03 394 GLY A O 1
ATOM 3255 N N . SER A 1 395 ? -14.807 -16.416 24.263 1.00 72.81 395 SER A N 1
ATOM 3256 C CA . SER A 1 395 ? -15.232 -15.187 23.589 1.00 72.81 395 SER A CA 1
ATOM 3257 C C . SER A 1 395 ? -16.518 -14.635 24.208 1.00 72.81 395 SER A C 1
ATOM 3259 O O . SER A 1 395 ? -17.413 -15.392 24.588 1.00 72.81 395 SER A O 1
ATOM 3261 N N . VAL A 1 396 ? -16.611 -13.310 24.265 1.00 77.69 396 VAL A N 1
ATOM 3262 C CA . VAL A 1 396 ? -17.720 -12.569 24.866 1.00 77.69 396 VAL A CA 1
ATOM 3263 C C . VAL A 1 396 ? -18.518 -11.857 23.779 1.00 77.69 396 VAL A C 1
ATOM 3265 O O . VAL A 1 396 ? -17.943 -11.299 22.842 1.00 77.69 396 VAL A O 1
ATOM 3268 N N . TYR A 1 397 ? -19.844 -11.866 23.912 1.00 80.38 397 TYR A N 1
ATOM 3269 C CA . TYR A 1 397 ? -20.758 -11.199 22.988 1.00 80.38 397 TYR A CA 1
ATOM 3270 C C . TYR A 1 397 ? -21.300 -9.904 23.583 1.00 80.38 397 TYR A C 1
ATOM 3272 O O . TYR A 1 397 ? -21.679 -9.857 24.758 1.00 80.38 397 TYR A O 1
ATOM 3280 N N . ILE A 1 398 ? -21.379 -8.880 22.737 1.00 86.00 398 ILE A N 1
ATOM 3281 C CA . ILE A 1 398 ? -22.021 -7.598 23.019 1.00 86.00 398 ILE A CA 1
ATOM 3282 C C . ILE A 1 398 ? -23.038 -7.329 21.912 1.00 86.00 398 ILE A C 1
ATOM 3284 O O . ILE A 1 398 ? -22.718 -7.411 20.729 1.00 86.00 398 ILE A O 1
ATOM 3288 N N . GLU A 1 399 ? -24.256 -6.980 22.302 1.00 85.44 399 GLU A N 1
ATOM 3289 C CA . GLU A 1 399 ? -25.290 -6.478 21.399 1.00 85.44 399 GLU A CA 1
ATOM 3290 C C . GLU A 1 399 ? -25.320 -4.950 21.490 1.00 85.44 399 GLU A C 1
ATOM 3292 O O . GLU A 1 399 ? -25.322 -4.396 22.593 1.00 85.44 399 GLU A O 1
ATOM 3297 N N . ARG A 1 400 ? -25.307 -4.268 20.339 1.00 83.94 400 ARG A N 1
ATOM 3298 C CA . ARG A 1 400 ? -25.381 -2.802 20.280 1.00 83.94 400 ARG A CA 1
ATOM 3299 C C . ARG A 1 400 ? -26.763 -2.317 19.859 1.00 83.94 400 ARG A C 1
ATOM 3301 O O . ARG A 1 400 ? -27.366 -1.504 20.553 1.00 83.94 400 ARG A O 1
ATOM 3308 N N . ASP A 1 401 ? -27.220 -2.800 18.708 1.00 77.69 401 ASP A N 1
ATOM 3309 C CA . ASP A 1 401 ? -28.489 -2.454 18.067 1.00 77.69 401 ASP A CA 1
ATOM 3310 C C . ASP A 1 401 ? -29.264 -3.751 17.779 1.00 77.69 401 ASP A C 1
ATOM 3312 O O . ASP A 1 401 ? -28.647 -4.816 17.726 1.00 77.69 401 ASP A O 1
ATOM 3316 N N . TYR A 1 402 ? -30.582 -3.673 17.539 1.00 68.44 402 TYR A N 1
ATOM 3317 C CA . TYR A 1 402 ? -31.357 -4.824 17.056 1.00 68.44 402 TYR A CA 1
ATOM 3318 C C . TYR A 1 402 ? -30.664 -5.392 15.807 1.00 68.44 402 TYR A C 1
ATOM 3320 O O . TYR A 1 402 ? -30.655 -4.743 14.761 1.00 68.44 402 TYR A O 1
ATOM 3328 N N . TYR A 1 403 ? -30.067 -6.579 15.949 1.00 77.75 403 TYR A N 1
ATOM 3329 C CA . TYR A 1 403 ? -29.331 -7.335 14.928 1.00 77.75 403 TYR A CA 1
ATOM 3330 C C . TYR A 1 403 ? -27.878 -6.927 14.613 1.00 77.75 403 TYR A C 1
ATOM 3332 O O . TYR A 1 403 ? -27.300 -7.515 13.696 1.00 77.75 403 TYR A O 1
ATOM 3340 N N . LEU A 1 404 ? -27.253 -6.000 15.358 1.00 86.56 404 LEU A N 1
ATOM 3341 C CA . LEU A 1 404 ? -25.811 -5.718 15.245 1.00 86.56 404 LEU A CA 1
ATOM 3342 C C . LEU A 1 404 ? -25.059 -6.130 16.514 1.00 86.56 404 LEU A C 1
ATOM 3344 O O . LEU A 1 404 ? -25.299 -5.611 17.611 1.00 86.56 404 LEU A O 1
ATOM 3348 N N . TYR A 1 405 ? -24.082 -7.010 16.327 1.00 85.00 405 TYR A N 1
ATOM 3349 C CA . TYR A 1 405 ? -23.340 -7.656 17.397 1.00 85.00 405 TYR A CA 1
ATOM 3350 C C . TYR A 1 405 ? -21.843 -7.421 17.250 1.00 85.00 405 TYR A C 1
ATOM 3352 O O . TYR A 1 405 ? -21.328 -7.187 16.156 1.00 85.00 405 TYR A O 1
ATOM 3360 N N . ALA A 1 406 ? -21.138 -7.527 18.371 1.00 88.31 406 ALA A N 1
ATOM 3361 C CA . ALA A 1 406 ? -19.698 -7.685 18.398 1.00 88.31 406 ALA A CA 1
ATOM 3362 C C . ALA A 1 406 ? -19.313 -8.942 19.177 1.00 88.31 406 ALA A C 1
ATOM 3364 O O . ALA A 1 406 ? -19.843 -9.217 20.257 1.00 88.31 406 ALA A O 1
ATOM 3365 N N . THR A 1 407 ? -18.346 -9.677 18.640 1.00 85.31 407 THR A N 1
ATOM 3366 C CA . THR A 1 407 ? -17.669 -10.771 19.333 1.00 85.31 407 THR A CA 1
ATOM 3367 C C . THR A 1 407 ? -16.265 -10.327 19.696 1.00 85.31 407 THR A C 1
ATOM 3369 O O . THR A 1 407 ? -15.504 -9.862 18.845 1.00 85.31 407 THR A O 1
ATOM 3372 N N . ILE A 1 408 ? -15.923 -10.484 20.973 1.00 85.94 408 ILE A N 1
ATOM 3373 C CA . ILE A 1 408 ? -14.622 -10.110 21.513 1.00 85.94 408 ILE A CA 1
ATOM 3374 C C . ILE A 1 408 ? -13.925 -11.365 22.008 1.00 85.94 408 ILE A C 1
ATOM 3376 O O . ILE A 1 408 ? -14.463 -12.098 22.834 1.00 85.94 408 ILE A O 1
ATOM 3380 N N . SER A 1 409 ? -12.726 -11.627 21.498 1.00 81.88 409 SER A N 1
ATOM 3381 C CA . SER A 1 409 ? -11.896 -12.744 21.938 1.00 81.88 409 SER A CA 1
ATOM 3382 C C . SER A 1 409 ? -10.567 -12.233 22.458 1.00 81.88 409 SER A C 1
ATOM 3384 O O . SER A 1 409 ? -9.861 -11.501 21.766 1.00 81.88 409 SER A O 1
ATOM 3386 N N . ILE A 1 410 ? -10.192 -12.704 23.645 1.00 79.69 410 ILE A N 1
ATOM 3387 C CA . ILE A 1 410 ? -8.865 -12.479 24.211 1.00 79.69 410 ILE A CA 1
ATOM 3388 C C . ILE A 1 410 ? -8.058 -13.767 24.064 1.00 79.69 410 ILE A C 1
ATOM 3390 O O . ILE A 1 410 ? -8.500 -14.854 24.430 1.00 79.69 410 ILE A O 1
ATOM 3394 N N . ARG A 1 411 ? -6.876 -13.671 23.457 1.00 75.19 411 ARG A N 1
ATOM 3395 C CA . ARG A 1 411 ? -6.030 -14.814 23.099 1.00 75.19 411 ARG A CA 1
ATOM 3396 C C . ARG A 1 411 ? -4.618 -14.632 23.617 1.00 75.19 411 ARG A C 1
ATOM 3398 O O . ARG A 1 411 ? -4.117 -13.514 23.724 1.00 75.19 411 ARG A O 1
ATOM 3405 N N . PHE A 1 412 ? -3.985 -15.754 23.965 1.00 71.69 412 PHE A N 1
ATOM 3406 C CA . PHE A 1 412 ? -2.593 -15.808 24.431 1.00 71.69 412 PHE A CA 1
ATOM 3407 C C . PHE A 1 412 ? -2.282 -14.794 25.554 1.00 71.69 412 PHE A C 1
ATOM 3409 O O . PHE A 1 412 ? -1.163 -14.305 25.671 1.00 71.69 412 PHE A O 1
ATOM 3416 N N . ARG A 1 413 ? -3.303 -14.455 26.363 1.00 66.38 413 ARG A N 1
ATOM 3417 C CA . ARG A 1 413 ? -3.307 -13.439 27.434 1.00 66.38 413 ARG A CA 1
ATOM 3418 C C . ARG A 1 413 ? -2.955 -12.002 27.020 1.00 66.38 413 ARG A C 1
ATOM 3420 O O . ARG A 1 413 ? -2.841 -11.161 27.904 1.00 66.38 413 ARG A O 1
ATOM 3427 N N . ARG A 1 414 ? -2.771 -11.705 25.727 1.00 77.69 414 ARG A N 1
ATOM 3428 C CA . ARG A 1 414 ? -2.281 -10.393 25.260 1.00 77.69 414 ARG A CA 1
ATOM 3429 C C . ARG A 1 414 ? -2.811 -9.924 23.905 1.00 77.69 414 ARG A C 1
ATOM 3431 O O . ARG A 1 414 ? -2.528 -8.793 23.534 1.00 77.69 414 ARG A O 1
ATOM 3438 N N . MET A 1 415 ? -3.574 -10.732 23.176 1.00 85.06 415 MET A N 1
ATOM 3439 C CA . MET A 1 415 ? -4.187 -10.324 21.910 1.00 85.06 415 MET A CA 1
ATOM 3440 C C . MET A 1 415 ? -5.691 -10.142 22.093 1.00 85.06 415 MET A C 1
ATOM 3442 O O . MET A 1 415 ? -6.349 -11.061 22.576 1.00 85.06 415 MET A O 1
ATOM 3446 N N . VAL A 1 416 ? -6.229 -8.992 21.691 1.00 87.06 416 VAL A N 1
ATOM 3447 C CA . VAL A 1 416 ? -7.671 -8.711 21.692 1.00 87.06 416 VAL A CA 1
ATOM 3448 C C . VAL A 1 416 ? -8.153 -8.631 20.255 1.00 87.06 416 VAL A C 1
ATOM 3450 O O . VAL A 1 416 ? -7.577 -7.913 19.441 1.00 87.06 416 VAL A O 1
ATOM 3453 N N . ILE A 1 417 ? -9.221 -9.358 19.956 1.00 87.31 417 ILE A N 1
ATOM 3454 C CA . ILE A 1 417 ? -9.893 -9.329 18.661 1.00 87.31 417 ILE A CA 1
ATOM 3455 C C . ILE A 1 417 ? -11.323 -8.901 18.906 1.00 87.31 417 ILE A C 1
ATOM 3457 O O . ILE A 1 417 ? -12.020 -9.528 19.697 1.00 87.31 417 ILE A O 1
ATOM 3461 N N . PHE A 1 418 ? -11.741 -7.852 18.220 1.00 90.06 418 PHE A N 1
ATOM 3462 C CA . PHE A 1 418 ? -13.088 -7.313 18.224 1.00 90.06 418 PHE A CA 1
ATOM 3463 C C . PHE A 1 418 ? -13.625 -7.415 16.797 1.00 90.06 418 PHE A C 1
ATOM 3465 O O . PHE A 1 418 ? -13.038 -6.849 15.877 1.00 90.06 418 PHE A O 1
ATOM 3472 N N . ALA A 1 419 ? -14.703 -8.167 16.602 1.00 88.94 419 ALA A N 1
ATOM 3473 C CA . ALA A 1 419 ? -15.302 -8.385 15.292 1.00 88.94 419 ALA A CA 1
ATOM 3474 C C . ALA A 1 419 ? -16.789 -8.029 15.325 1.00 88.94 419 ALA A C 1
ATOM 3476 O O . ALA A 1 419 ? -17.517 -8.535 16.178 1.00 88.94 419 ALA A O 1
ATOM 3477 N N . VAL A 1 420 ? -17.225 -7.170 14.407 1.00 88.75 420 VAL A N 1
ATOM 3478 C CA . VAL A 1 420 ? -18.600 -6.669 14.299 1.00 88.75 420 VAL A CA 1
ATOM 3479 C C . VAL A 1 420 ? -19.321 -7.397 13.179 1.00 88.75 420 VAL A C 1
ATOM 3481 O O . VAL A 1 420 ? -18.768 -7.585 12.097 1.00 88.75 420 VAL A O 1
ATOM 3484 N N . TRP A 1 421 ? -20.568 -7.781 13.422 1.00 83.50 421 TRP A N 1
ATOM 3485 C CA . TRP A 1 421 ? -21.347 -8.555 12.469 1.00 83.50 421 TRP A CA 1
ATOM 3486 C C . TRP A 1 421 ? -22.856 -8.362 12.648 1.00 83.50 421 TRP A C 1
ATOM 3488 O O . TRP A 1 421 ? -23.332 -7.968 13.713 1.00 83.50 421 TRP A O 1
ATOM 3498 N N . THR A 1 422 ? -23.609 -8.651 11.587 1.00 80.88 422 THR A N 1
ATOM 3499 C CA . THR A 1 422 ? -25.075 -8.757 11.603 1.00 80.88 422 THR A CA 1
ATOM 3500 C C . THR A 1 422 ? -25.496 -10.201 11.367 1.00 80.88 422 THR A C 1
ATOM 3502 O O . THR A 1 422 ? -24.714 -10.986 10.824 1.00 80.88 422 THR A O 1
ATOM 3505 N N . HIS A 1 423 ? -26.725 -10.559 11.753 1.00 71.00 423 HIS A N 1
ATOM 3506 C CA . HIS A 1 423 ? -27.274 -11.882 11.435 1.00 71.00 423 HIS A CA 1
ATOM 3507 C C . HIS A 1 423 ? -27.183 -12.173 9.929 1.00 71.00 423 HIS A C 1
ATOM 3509 O O . HIS A 1 423 ? -26.632 -13.196 9.551 1.00 71.00 423 HIS A O 1
ATOM 3515 N N . GLU A 1 424 ? -27.589 -11.232 9.079 1.00 73.25 424 GLU A N 1
ATOM 3516 C CA . GLU A 1 424 ? -27.504 -11.358 7.618 1.00 73.25 424 GLU A CA 1
ATOM 3517 C C . GLU A 1 424 ? -26.067 -11.596 7.116 1.00 73.25 424 GLU A C 1
ATOM 3519 O O . GLU A 1 424 ? -25.822 -12.514 6.337 1.00 73.25 424 GLU A O 1
ATOM 3524 N N . LYS A 1 425 ? -25.075 -10.835 7.612 1.00 69.38 425 LYS A N 1
ATOM 3525 C CA . LYS A 1 425 ? -23.663 -11.033 7.232 1.00 69.38 425 LYS A CA 1
ATOM 3526 C C . LYS A 1 425 ? -23.132 -12.409 7.643 1.00 69.38 425 LYS A C 1
ATOM 3528 O O . LYS A 1 425 ? -22.257 -12.937 6.963 1.00 69.38 425 LYS A O 1
ATOM 3533 N N . LEU A 1 426 ? -23.609 -12.971 8.756 1.00 62.31 426 LEU A N 1
ATOM 3534 C CA . LEU A 1 426 ? -23.140 -14.271 9.248 1.00 62.31 426 LEU A CA 1
ATOM 3535 C C . LEU A 1 426 ? -23.905 -15.471 8.690 1.00 62.31 426 LEU A C 1
ATOM 3537 O O . LEU A 1 426 ? -23.297 -16.522 8.490 1.00 62.31 426 LEU A O 1
ATOM 3541 N N . PHE A 1 427 ? -25.213 -15.342 8.492 1.00 61.75 427 PHE A N 1
ATOM 3542 C CA . PHE A 1 427 ? -26.113 -16.453 8.176 1.00 61.75 427 PHE A CA 1
ATOM 3543 C C . PHE A 1 427 ? -26.679 -16.385 6.748 1.00 61.75 427 PHE A C 1
ATOM 3545 O O . PHE A 1 427 ? -27.207 -17.385 6.271 1.00 61.75 427 PHE A O 1
ATOM 3552 N N . GLY A 1 428 ? -26.470 -15.275 6.029 1.00 56.41 428 GLY A N 1
ATOM 3553 C CA . GLY A 1 428 ? -27.115 -14.985 4.747 1.00 56.41 428 GLY A CA 1
ATOM 3554 C C . GLY A 1 428 ? -28.475 -14.304 4.929 1.00 56.41 428 GLY A C 1
ATOM 3555 O O . GLY A 1 428 ? -28.960 -14.171 6.052 1.00 56.41 428 GLY A O 1
ATOM 3556 N N . GLU A 1 429 ? -29.073 -13.841 3.829 1.00 54.00 429 GLU A N 1
ATOM 3557 C CA . GLU A 1 429 ? -30.510 -13.536 3.805 1.00 54.00 429 GLU A CA 1
ATOM 3558 C C . GLU A 1 429 ? -31.278 -14.861 3.984 1.00 54.00 429 GLU A C 1
ATOM 3560 O O . GLU A 1 429 ? -30.967 -15.832 3.288 1.00 54.00 429 GLU A O 1
ATOM 3565 N N . ASP A 1 430 ? -32.220 -14.907 4.935 1.00 48.44 430 ASP A N 1
ATOM 3566 C CA . ASP A 1 430 ? -33.166 -16.027 5.099 1.00 48.44 430 ASP A CA 1
ATOM 3567 C C . ASP A 1 430 ? -34.143 -16.130 3.915 1.00 48.44 430 ASP A C 1
ATOM 3569 O O . ASP A 1 430 ? -34.657 -15.071 3.471 1.00 48.44 430 ASP A O 1
#

Organism: NCBI:txid1611254

Sequence (430 aa):
MSNFPEEVPSFLVPGRFGTTTFQNHDVSEPRSFGTTTFRNYDVSEPRRFGTTTFQNHDVSEPRRFGTTTFQNHDVSEPRRFRTTTFQNHDVSEPDAHQMSIMGQTLRKRRDERILKRIEEEESLFRIIAISNLTKNTHQIVKKRKLCVYNLEIIFEPGGKHKLCMTYIDEKFTFNLKPAERFEDRWRFRIHKDDHQMCDYYYNSFCNNHIDLIIRHLMNLFDIDHIETVKFHDPEADIQNLCNISEVANATGMVISKPTVTKEELDFIKLKFHRLDFINFVTTAPAGYEGFALGYKNVVIQNETMLNWAHLSYSQSTYIKVHGSNITSSGLNQFLKSWIRDRAPKNLEMMIFESFIGTEEEIFKGIKTSTENLKMTGAFCKDQLFGSEFWKRGGSVYIERDYYLYATISIRFRRMVIFAVWTHEKLFGED